Protein AF-0000000085126781 (afdb_homodimer)

pLDDT: mean 89.29, std 16.55, range [25.62, 98.75]

Solvent-accessible surface area (backbone atoms only — not comparable to full-atom values): 24175 Å² total; per-residue (Å²): 122,81,74,87,42,38,64,55,53,35,50,52,51,50,50,33,30,35,19,62,74,48,53,52,59,38,73,51,55,51,64,60,50,10,61,75,69,71,51,52,51,67,47,40,49,52,14,50,50,46,33,32,77,71,62,50,31,44,76,42,90,100,74,44,36,26,29,44,69,70,49,74,65,56,34,50,42,35,51,52,46,48,51,28,44,56,42,32,55,66,68,55,88,72,54,71,58,66,64,37,49,53,54,51,52,52,51,48,51,51,34,54,50,26,59,72,67,67,38,64,41,62,26,38,28,45,62,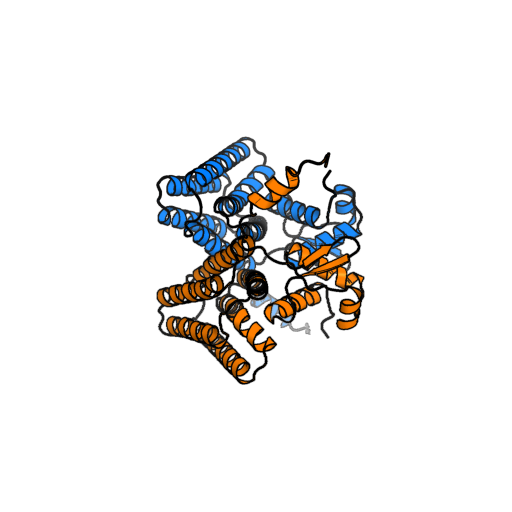52,42,49,61,26,48,50,31,44,55,57,66,31,61,67,52,19,55,50,40,46,54,38,44,29,50,42,41,37,33,32,63,69,24,58,39,70,66,48,70,68,56,53,53,52,50,53,48,52,26,53,50,26,48,73,70,65,32,50,68,60,20,38,52,46,47,47,48,48,55,46,51,52,59,67,30,34,55,74,71,69,75,70,69,71,62,61,63,57,56,52,47,59,68,63,42,69,80,72,77,121,123,82,74,87,43,37,66,54,53,35,51,51,51,50,50,32,30,34,19,63,74,46,53,52,60,39,74,52,54,50,64,60,50,10,63,74,69,71,51,53,50,68,46,38,49,52,13,48,50,46,32,32,77,72,60,50,32,45,76,43,89,100,75,43,36,24,30,44,70,70,49,73,65,53,34,50,42,38,53,52,46,47,50,28,42,57,43,32,56,66,67,55,87,78,56,70,58,66,63,37,50,53,54,51,51,51,50,49,52,51,34,53,50,26,60,72,67,67,38,63,42,60,25,38,28,44,63,52,43,50,60,27,48,49,31,45,57,60,65,31,60,68,53,18,56,52,40,46,55,38,45,28,50,43,39,37,32,32,62,70,24,58,40,69,66,49,70,66,59,53,51,52,49,52,49,52,26,53,51,26,48,74,71,67,33,50,68,58,20,38,52,46,47,48,49,48,56,47,51,55,59,66,30,34,54,74,72,69,76,71,70,73,60,61,64,58,53,52,48,58,70,61,41,69,80,73,75,121

Sequence (456 aa):
MTPVSPQHIAERVVEAILAQKLAPGERLGEQELADNFAVSRTMVREALMQLQARGFVQVQPRRGWYVVQPSAEEAQDAFAARRIIETGILGEAGRPMQSVIGQLRRHIAQEQDAIAGADAATRAFLLADFHVCLAEQMGHRLLALTLRDLTARTTLAATLFQSTHSASQSCAEHERIVEALERGDTEGAKALLLEHIGTVERSLEIRPPEAPDASDRLRATLAPLFGGMTPVSPQHIAERVVEAILAQKLAPGERLGEQELADNFAVSRTMVREALMQLQARGFVQVQPRRGWYVVQPSAEEAQDAFAARRIIETGILGEAGRPMQSVIGQLRRHIAQEQDAIAGADAATRAFLLADFHVCLAEQMGHRLLALTLRDLTARTTLAATLFQSTHSASQSCAEHERIVEALERGDTEGAKALLLEHIGTVERSLEIRPPEAPDASDRLRATLAPLFGG

Nearest PDB structures (foldseek):
  2hs5-assembly1_A  TM=8.414E-01  e=1.684E-08  Rhodococcus jostii RHA1
  3sxy-assembly1_B  TM=7.879E-01  e=2.685E-08  Thermotoga maritima
  4p9f-assembly1_A  TM=8.538E-01  e=9.028E-08  Escherichia coli UMEA 3718-1
  3fms-assembly1_A-2  TM=7.259E-01  e=5.158E-08  Thermotoga maritima MSB8
  3ihu-assembly2_B  TM=7.880E-01  e=3.659E-07  Cupriavidus pinatubonensis JMP134

Foldseek 3Di:
DPPDALCNLLVVVLLCLLLVVAAAFAFDDLVVSCVVNVHDSVRPVSSLVVCVVLPQWDADPPPHIGGHQDDLVRLVVLLVVLLVLQLVLLVDPDDDLVQLLVVLVVLLVQLVVCVVVVSSSSNSNSLLCSSLSNCVSSPNPPVSVVSSSSSSVNSNQCRNQVFPDDSVNSSVLSVVLSVCVVVVNSVVSSVSVNVSSVNRSVSGNNPPPPPPPPCPVVCVVPVDPDPD/DPPDALCNLLVVVLLCLLLVVAAAFAFDDLVVSCVVNVHDSVRPVSSQVVCVVLPQWDADPPPHIGGHQDDLVRLVVLLVVLLVLQLVLLVDPDDDLVQLLVVLVVLLVQLVVCVVVVSSSSNSNSLLCSSLSNCVSSPNPVVSVVSSSSSSVNSNQCRNQVFPDDSVNSSVLSVVLSVCVVVVNSVVSSVSVNVSSVNRSVSGNNPDPPPPPPVPVVCVVPVDPDPD

InterPro domains:
  IPR000524 Transcription regulator HTH, GntR [PF00392] (7-67)
  IPR000524 Transcription regulator HTH, GntR [PR00035] (27-41)
  IPR000524 Transcription regulator HTH, GntR [PR00035] (41-57)
  IPR000524 Transcription regulator HTH, GntR [PS50949] (3-70)
  IPR000524 Transcription regulator HTH, GntR [SM00345] (9-67)
  IPR000524 Transcription regulator HTH, GntR [cd07377] (7-67)
  IPR008920 Transcription regulator FadR/GntR, C-terminal [G3DSA:1.20.120.530] (70-207)
  IPR008920 Transcription regulator FadR/GntR, C-terminal [SSF48008] (73-204)
  IPR011711 GntR, C-terminal [PF07729] (77-198)
  IPR011711 GntR, C-terminal [SM00895] (77-199)
  IPR036388 Winged helix-like DNA-binding domain superfamily [G3DSA:1.10.10.10] (6-68)
  IPR036390 Winged helix DNA-binding domain superfamily [SSF46785] (7-84)

Structure (mmCIF, N/CA/C/O backbone):
data_AF-0000000085126781-model_v1
#
loop_
_entity.id
_entity.type
_entity.pdbx_description
1 polymer 'Transcriptional regulator, GntR family'
#
loop_
_atom_site.group_PDB
_atom_site.id
_atom_site.type_symbol
_atom_site.label_atom_id
_atom_site.label_alt_id
_atom_site.label_comp_id
_atom_site.label_asym_id
_atom_site.label_entity_id
_atom_site.label_seq_id
_atom_site.pdbx_PDB_ins_code
_atom_site.Cartn_x
_atom_site.Cartn_y
_atom_site.Cartn_z
_atom_site.occupancy
_atom_site.B_iso_or_equiv
_atom_site.auth_seq_id
_atom_site.auth_comp_id
_atom_site.auth_asym_id
_atom_site.auth_atom_id
_atom_site.pdbx_PDB_model_num
ATOM 1 N N . MET A 1 1 ? 26.531 11.164 9.055 1 40.78 1 MET A N 1
ATOM 2 C CA . MET A 1 1 ? 25.312 11.656 8.398 1 40.78 1 MET A CA 1
ATOM 3 C C . MET A 1 1 ? 24.75 10.609 7.449 1 40.78 1 MET A C 1
ATOM 5 O O . MET A 1 1 ? 25.484 10.031 6.645 1 40.78 1 MET A O 1
ATOM 9 N N . THR A 1 2 ? 23.797 9.969 7.777 1 54.62 2 THR A N 1
ATOM 10 C CA . THR A 1 2 ? 23.328 8.898 6.906 1 54.62 2 THR A CA 1
ATOM 11 C C . THR A 1 2 ? 23.281 9.367 5.453 1 54.62 2 THR A C 1
ATOM 13 O O . THR A 1 2 ? 22.688 10.398 5.145 1 54.62 2 THR A O 1
ATOM 16 N N . PRO A 1 3 ? 24.141 8.883 4.66 1 73.5 3 PRO A N 1
ATOM 17 C CA . PRO A 1 3 ? 24.203 9.344 3.271 1 73.5 3 PRO A CA 1
ATOM 18 C C . PRO A 1 3 ? 22.828 9.484 2.623 1 73.5 3 PRO A C 1
ATOM 20 O O . PRO A 1 3 ? 21.938 8.68 2.887 1 73.5 3 PRO A O 1
ATOM 23 N N . VAL A 1 4 ? 22.672 10.68 2.186 1 86.81 4 VAL A N 1
ATOM 24 C CA . VAL A 1 4 ? 21.406 11.008 1.509 1 86.81 4 VAL A CA 1
ATOM 25 C C . VAL A 1 4 ? 21.219 10.078 0.312 1 86.81 4 VAL A C 1
ATOM 27 O O . VAL A 1 4 ? 22.125 9.922 -0.516 1 86.81 4 VAL A O 1
ATOM 30 N N . SER A 1 5 ? 20.172 9.281 0.328 1 89.62 5 SER A N 1
ATOM 31 C CA . SER A 1 5 ? 19.781 8.391 -0.765 1 89.62 5 SER A CA 1
ATOM 32 C C . SER A 1 5 ? 18.531 8.898 -1.48 1 89.62 5 SER A C 1
ATOM 34 O O . SER A 1 5 ? 17.844 9.781 -0.974 1 89.62 5 SER A O 1
ATOM 36 N N . PRO A 1 6 ? 18.297 8.438 -2.67 1 91.12 6 PRO A N 1
ATOM 37 C CA . PRO A 1 6 ? 17.047 8.812 -3.354 1 91.12 6 PRO A CA 1
ATOM 38 C C . PRO A 1 6 ? 15.805 8.492 -2.527 1 91.12 6 PRO A C 1
ATOM 40 O O . PRO A 1 6 ? 14.852 9.273 -2.521 1 91.12 6 PRO A O 1
ATOM 43 N N . GLN A 1 7 ? 15.883 7.441 -1.832 1 90.5 7 GLN A N 1
ATOM 44 C CA . GLN A 1 7 ? 14.758 7.066 -0.981 1 90.5 7 GLN A CA 1
ATOM 45 C C . GLN A 1 7 ? 14.547 8.086 0.131 1 90.5 7 GLN A C 1
ATOM 47 O O . GLN A 1 7 ? 13.406 8.43 0.455 1 90.5 7 GLN A O 1
ATOM 52 N N . HIS A 1 8 ? 15.648 8.492 0.669 1 93.88 8 HIS A N 1
ATOM 53 C CA . HIS A 1 8 ? 15.562 9.508 1.712 1 93.88 8 HIS A CA 1
ATOM 54 C C . HIS A 1 8 ? 14.938 10.789 1.18 1 93.88 8 HIS A C 1
ATOM 56 O O . HIS A 1 8 ? 14.094 11.391 1.845 1 93.88 8 HIS A O 1
ATOM 62 N N . ILE A 1 9 ? 15.352 11.195 0.036 1 95.69 9 ILE A N 1
ATOM 63 C CA . ILE A 1 9 ? 14.812 12.398 -0.592 1 95.69 9 ILE A CA 1
ATOM 64 C C . ILE A 1 9 ? 13.32 12.227 -0.83 1 95.69 9 ILE A C 1
ATOM 66 O O . ILE A 1 9 ? 12.523 13.125 -0.521 1 95.69 9 ILE A O 1
ATOM 70 N N . ALA A 1 10 ? 12.938 11.086 -1.374 1 95.06 10 ALA A N 1
ATOM 71 C CA . ALA A 1 10 ? 11.531 10.805 -1.643 1 95.06 10 ALA A CA 1
ATOM 72 C C . ALA A 1 10 ? 10.703 10.883 -0.365 1 95.06 10 ALA A C 1
ATOM 74 O O . ALA A 1 10 ? 9.625 11.477 -0.352 1 95.06 10 ALA A O 1
ATOM 75 N N . GLU A 1 11 ? 11.219 10.305 0.698 1 95.94 11 GLU A N 1
ATOM 76 C CA . GLU A 1 11 ? 10.492 10.305 1.967 1 95.94 11 GLU A CA 1
ATOM 77 C C . GLU A 1 11 ? 10.359 11.719 2.521 1 95.94 11 GLU A C 1
ATOM 79 O O . GLU A 1 11 ? 9.328 12.062 3.107 1 95.94 11 GLU A O 1
ATOM 84 N N . ARG A 1 12 ? 11.336 12.508 2.35 1 96.5 12 ARG A N 1
ATOM 85 C CA . ARG A 1 12 ? 11.266 13.891 2.805 1 96.5 12 ARG A CA 1
ATOM 86 C C . ARG A 1 12 ? 10.219 14.672 2.023 1 96.5 12 ARG A C 1
ATOM 88 O O . ARG A 1 12 ? 9.555 15.555 2.574 1 96.5 12 ARG A O 1
ATOM 95 N N . VAL A 1 13 ? 10.109 14.391 0.789 1 96.81 13 VAL A N 1
ATOM 96 C CA . VAL A 1 13 ? 9.078 15.039 -0.019 1 96.81 13 VAL A CA 1
ATOM 97 C C . VAL A 1 13 ? 7.695 14.633 0.479 1 96.81 13 VAL A C 1
ATOM 99 O O . VAL A 1 13 ? 6.805 15.477 0.618 1 96.81 13 VAL A O 1
ATOM 102 N N . VAL A 1 14 ? 7.5 13.391 0.755 1 97.44 14 VAL A N 1
ATOM 103 C CA . VAL A 1 14 ? 6.223 12.914 1.279 1 97.44 14 VAL A CA 1
ATOM 104 C C . VAL A 1 14 ? 5.934 13.586 2.617 1 97.44 14 VAL A C 1
ATOM 106 O O . VAL A 1 14 ? 4.797 14 2.879 1 97.44 14 VAL A O 1
ATOM 109 N N . GLU A 1 15 ? 6.977 13.727 3.426 1 97.5 15 GLU A N 1
ATOM 110 C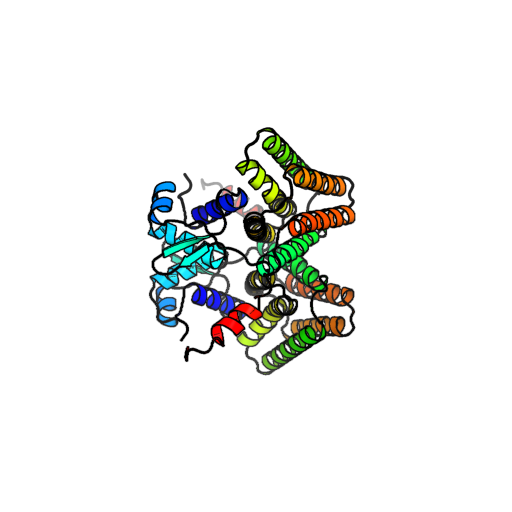 CA . GLU A 1 15 ? 6.82 14.414 4.707 1 97.5 15 GLU A CA 1
ATOM 111 C C . GLU A 1 15 ? 6.402 15.867 4.504 1 97.5 15 GLU A C 1
ATOM 113 O O . GLU A 1 15 ? 5.582 16.391 5.262 1 97.5 15 GLU A O 1
ATOM 118 N N . ALA A 1 16 ? 6.934 16.469 3.531 1 97.44 16 ALA A N 1
ATOM 119 C CA . ALA A 1 16 ? 6.574 17.859 3.23 1 97.44 16 ALA A CA 1
ATOM 120 C C . ALA A 1 16 ? 5.121 17.953 2.771 1 97.44 16 ALA A C 1
ATOM 122 O O . ALA A 1 16 ? 4.438 18.938 3.062 1 97.44 16 ALA A O 1
ATOM 123 N N . ILE A 1 17 ? 4.645 16.938 2.057 1 97.44 17 ILE A N 1
ATOM 124 C CA . ILE A 1 17 ? 3.244 16.891 1.653 1 97.44 17 ILE A CA 1
ATOM 125 C C . ILE A 1 17 ? 2.357 16.734 2.887 1 97.44 17 ILE A C 1
ATOM 127 O O . ILE A 1 17 ? 1.377 17.469 3.051 1 97.44 17 ILE A O 1
ATOM 131 N N . LEU A 1 18 ? 2.746 15.852 3.793 1 97.69 18 LEU A N 1
ATOM 132 C CA . LEU A 1 18 ? 1.987 15.609 5.016 1 97.69 18 LEU A CA 1
ATOM 133 C C . LEU A 1 18 ? 1.924 16.859 5.879 1 97.69 18 LEU A C 1
ATOM 135 O O . LEU A 1 18 ? 0.912 17.125 6.531 1 97.69 18 LEU A O 1
ATOM 139 N N . ALA A 1 19 ? 2.982 17.656 5.777 1 97.31 19 ALA A N 1
ATOM 140 C CA . ALA A 1 19 ? 3.076 18.891 6.559 1 97.31 19 ALA A CA 1
ATOM 141 C C . ALA A 1 19 ? 2.42 20.047 5.828 1 97.31 19 ALA A C 1
ATOM 143 O O . ALA A 1 19 ? 2.42 21.188 6.32 1 97.31 19 ALA A O 1
ATOM 144 N N . GLN A 1 20 ? 1.978 19.844 4.625 1 96.31 20 GLN A N 1
ATOM 145 C CA . GLN A 1 20 ? 1.313 20.812 3.771 1 96.31 20 GLN A CA 1
ATOM 146 C C . GLN A 1 20 ? 2.268 21.938 3.379 1 96.31 20 GLN A C 1
ATOM 148 O O . GLN A 1 20 ? 1.848 23.094 3.213 1 96.31 20 GLN A O 1
ATOM 153 N N . LYS A 1 21 ? 3.5 21.609 3.361 1 96.5 21 LYS A N 1
ATOM 154 C CA . LYS A 1 21 ? 4.508 22.547 2.875 1 96.5 21 LYS A CA 1
ATOM 155 C C . LYS A 1 21 ? 4.633 22.484 1.356 1 96.5 21 LYS A C 1
ATOM 157 O O . LYS A 1 21 ? 5.184 23.391 0.734 1 96.5 21 LYS A O 1
ATOM 162 N N . LEU A 1 22 ? 4.188 21.406 0.791 1 96.88 22 LEU A N 1
ATOM 163 C CA . LEU A 1 22 ? 4.105 21.219 -0.654 1 96.88 22 LEU A CA 1
ATOM 164 C C . LEU A 1 22 ? 2.654 21.094 -1.104 1 96.88 22 LEU A C 1
ATOM 166 O O . LEU A 1 22 ? 1.929 20.219 -0.636 1 96.88 22 LEU A O 1
ATOM 170 N N . ALA A 1 23 ? 2.277 21.938 -2.018 1 96.62 23 ALA A N 1
ATOM 171 C CA . ALA A 1 23 ? 0.876 22 -2.424 1 96.62 23 ALA A CA 1
ATOM 172 C C . ALA A 1 23 ? 0.639 21.219 -3.715 1 96.62 23 ALA A C 1
ATOM 174 O O . ALA A 1 23 ? 1.565 21.016 -4.5 1 96.62 23 ALA A O 1
ATOM 175 N N . PRO A 1 24 ? -0.631 20.766 -3.889 1 97.56 24 PRO A N 1
ATOM 176 C CA . PRO A 1 24 ? -0.963 20.203 -5.199 1 97.56 24 PRO A CA 1
ATOM 177 C C . PRO A 1 24 ? -0.642 21.156 -6.352 1 97.56 24 PRO A C 1
ATOM 179 O O . PRO A 1 24 ? -0.925 22.359 -6.266 1 97.56 24 PRO A O 1
ATOM 182 N N . GLY A 1 25 ? 0.032 20.641 -7.344 1 97 25 GLY A N 1
ATOM 183 C CA . GLY A 1 25 ? 0.345 21.438 -8.523 1 97 25 GLY A CA 1
ATOM 184 C C . GLY A 1 25 ? 1.652 22.188 -8.406 1 97 25 GLY A C 1
ATOM 185 O O . GLY A 1 25 ? 2.113 22.797 -9.375 1 97 25 GLY A O 1
ATOM 186 N N . GLU A 1 26 ? 2.254 22.141 -7.305 1 97.38 26 GLU A N 1
ATOM 187 C CA . GLU A 1 26 ? 3.504 22.875 -7.094 1 97.38 26 GLU A CA 1
ATOM 188 C C . GLU A 1 26 ? 4.641 22.25 -7.898 1 97.38 26 GLU A C 1
ATOM 190 O O . GLU A 1 26 ? 4.758 21.016 -7.977 1 97.38 26 GLU A O 1
ATOM 195 N N . ARG A 1 27 ? 5.488 23.047 -8.469 1 96.88 27 ARG A N 1
ATOM 196 C CA . ARG A 1 27 ? 6.621 22.594 -9.266 1 96.88 27 ARG A CA 1
ATOM 197 C C . ARG A 1 27 ? 7.781 22.156 -8.375 1 96.88 27 ARG A C 1
ATOM 199 O O . ARG A 1 27 ? 8.055 22.797 -7.355 1 96.88 27 ARG A O 1
ATOM 206 N N . LEU A 1 28 ? 8.414 21.109 -8.766 1 97.25 28 LEU A N 1
ATOM 207 C CA . LEU A 1 28 ? 9.625 20.625 -8.109 1 97.25 28 LEU A CA 1
ATOM 208 C C . LEU A 1 28 ? 10.812 20.672 -9.062 1 97.25 28 LEU A C 1
ATOM 210 O O . LEU A 1 28 ? 11 19.766 -9.883 1 97.25 28 LEU A O 1
ATOM 214 N N . GLY A 1 29 ? 11.656 21.688 -8.859 1 95.44 29 GLY A N 1
ATOM 215 C CA . GLY A 1 29 ? 12.828 21.812 -9.711 1 95.44 29 GLY A CA 1
ATOM 216 C C . GLY A 1 29 ? 13.953 20.875 -9.328 1 95.44 29 GLY A C 1
ATOM 217 O O . GLY A 1 29 ? 14.359 20.812 -8.172 1 95.44 29 GLY A O 1
ATOM 218 N N . GLU A 1 30 ? 14.477 20.156 -10.312 1 94.81 30 GLU A N 1
ATOM 219 C CA . GLU A 1 30 ? 15.547 19.203 -10.055 1 94.81 30 GLU A CA 1
ATOM 220 C C . GLU A 1 30 ? 16.781 19.891 -9.469 1 94.81 30 GLU A C 1
ATOM 222 O O . GLU A 1 30 ? 17.359 19.406 -8.5 1 94.81 30 GLU A O 1
ATOM 227 N N . GLN A 1 31 ? 17.125 21.062 -10.07 1 95.25 31 GLN A N 1
ATOM 228 C CA . GLN A 1 31 ? 18.312 21.766 -9.609 1 95.25 31 GLN A CA 1
ATOM 229 C C . GLN A 1 31 ? 18.109 22.312 -8.195 1 95.25 31 GLN A C 1
ATOM 231 O O . GLN A 1 31 ? 19 22.188 -7.348 1 95.25 31 GLN A O 1
ATOM 236 N N . GLU A 1 32 ? 17.031 22.906 -7.969 1 95.69 32 GLU A N 1
ATOM 237 C CA . GLU A 1 32 ? 16.734 23.453 -6.652 1 95.69 32 GLU A CA 1
ATOM 238 C C . GLU A 1 32 ? 16.766 22.375 -5.578 1 95.69 32 GLU A C 1
ATOM 240 O O . GLU A 1 32 ? 17.328 22.578 -4.5 1 95.69 32 GLU A O 1
ATOM 245 N N . LEU A 1 33 ? 16.141 21.203 -5.855 1 96.31 33 LEU A N 1
ATOM 246 C CA . LEU A 1 33 ? 16.156 20.094 -4.918 1 96.31 33 LEU A CA 1
ATOM 247 C C . LEU A 1 33 ? 17.578 19.578 -4.719 1 96.31 33 LEU A C 1
ATOM 249 O O . LEU A 1 33 ? 17.969 19.25 -3.598 1 96.31 33 LEU A O 1
ATOM 253 N N . ALA A 1 34 ? 18.297 19.484 -5.812 1 97 34 ALA A N 1
ATOM 254 C CA . ALA A 1 34 ? 19.703 19.047 -5.727 1 97 34 ALA A CA 1
ATOM 255 C C . ALA A 1 34 ? 20.5 19.953 -4.793 1 97 34 ALA A C 1
ATOM 257 O O . ALA A 1 34 ? 21.266 19.484 -3.951 1 97 34 ALA A O 1
ATOM 258 N N . ASP A 1 35 ? 20.312 21.25 -4.91 1 96.38 35 ASP A N 1
ATOM 259 C CA . ASP A 1 35 ? 20.984 22.234 -4.066 1 96.38 35 ASP A CA 1
ATOM 260 C C . ASP A 1 35 ? 20.562 22.094 -2.609 1 96.38 35 ASP A C 1
ATOM 262 O O . ASP A 1 35 ? 21.391 22.109 -1.704 1 96.38 35 ASP A O 1
ATOM 266 N N . ASN A 1 36 ? 19.281 21.875 -2.391 1 94.94 36 ASN A N 1
ATOM 267 C CA . ASN A 1 36 ? 18.719 21.797 -1.049 1 94.94 36 ASN A CA 1
ATOM 268 C C . ASN A 1 36 ? 19.25 20.578 -0.297 1 94.94 36 ASN A C 1
ATOM 270 O O . ASN A 1 36 ? 19.469 20.641 0.914 1 94.94 36 ASN A O 1
ATOM 274 N N . PHE A 1 37 ? 19.438 19.5 -1.002 1 95.44 37 PHE A N 1
ATOM 275 C CA . PHE A 1 37 ? 19.859 18.25 -0.362 1 95.44 37 PHE A CA 1
ATOM 276 C C . PHE A 1 37 ? 21.359 18.047 -0.521 1 95.44 37 PHE A C 1
ATOM 278 O O . PHE A 1 37 ? 21.906 17.078 -0.001 1 95.44 37 PHE A O 1
ATOM 285 N N . ALA A 1 38 ? 22.016 18.891 -1.269 1 96.12 38 ALA A N 1
ATOM 286 C CA . ALA A 1 38 ? 23.453 18.812 -1.528 1 96.12 38 ALA A CA 1
ATOM 287 C C . ALA A 1 38 ? 23.812 17.484 -2.203 1 96.12 38 ALA A C 1
ATOM 289 O O . ALA A 1 38 ? 24.719 16.781 -1.754 1 96.12 38 ALA A O 1
ATOM 290 N N . VAL A 1 39 ? 23.047 17.188 -3.27 1 96.12 39 VAL A N 1
ATOM 291 C CA . VAL A 1 39 ? 23.281 15.969 -4.043 1 96.12 39 VAL A CA 1
ATOM 292 C C . VAL A 1 39 ? 23.234 16.281 -5.535 1 96.12 39 VAL A C 1
ATOM 294 O O . VAL A 1 39 ? 23.031 17.438 -5.926 1 96.12 39 VAL A O 1
ATOM 297 N N . SER A 1 40 ? 23.484 15.273 -6.328 1 94.69 40 SER A N 1
ATOM 298 C CA . SER A 1 40 ? 23.453 15.43 -7.777 1 94.69 40 SER A CA 1
ATOM 299 C C . SER A 1 40 ? 22.031 15.477 -8.305 1 94.69 40 SER A C 1
ATOM 301 O O . SER A 1 40 ? 21.109 14.984 -7.656 1 94.69 40 SER A O 1
ATOM 303 N N . ARG A 1 41 ? 21.891 16.047 -9.469 1 93.81 41 ARG A N 1
ATOM 304 C CA . ARG A 1 41 ? 20.594 16.062 -10.148 1 93.81 41 ARG A CA 1
ATOM 305 C C . ARG A 1 41 ? 20.141 14.648 -10.477 1 93.81 41 ARG A C 1
ATOM 307 O O . ARG A 1 41 ? 18.953 14.352 -10.453 1 93.81 41 ARG A O 1
ATOM 314 N N . THR A 1 42 ? 21.062 13.867 -10.742 1 89.31 42 THR A N 1
ATOM 315 C CA . THR A 1 42 ? 20.75 12.477 -11.047 1 89.31 42 THR A CA 1
ATOM 316 C C . THR A 1 42 ? 20.062 11.805 -9.867 1 89.31 42 THR A C 1
ATOM 318 O O . THR A 1 42 ? 19.062 11.109 -10.031 1 89.31 42 THR A O 1
ATOM 321 N N . MET A 1 43 ? 20.531 12.031 -8.711 1 92.19 43 MET A N 1
ATOM 322 C CA . MET A 1 43 ? 19.953 11.469 -7.492 1 92.19 43 MET A CA 1
ATOM 323 C C . MET A 1 43 ? 18.562 12.008 -7.25 1 92.19 43 MET A C 1
ATOM 325 O O . MET A 1 43 ? 17.656 11.266 -6.863 1 92.19 43 MET A O 1
ATOM 329 N N . VAL A 1 44 ? 18.422 13.234 -7.48 1 94.88 44 VAL A N 1
ATOM 330 C CA . VAL A 1 44 ? 17.109 13.859 -7.32 1 94.88 44 VAL A CA 1
ATOM 331 C C . VAL A 1 44 ? 16.125 13.266 -8.32 1 94.88 44 VAL A C 1
ATOM 333 O O . VAL A 1 44 ? 14.984 12.945 -7.973 1 94.88 44 VAL A O 1
ATOM 336 N N . ARG A 1 45 ? 16.562 13.125 -9.531 1 90.06 45 ARG A N 1
ATOM 337 C CA . ARG A 1 45 ? 15.703 12.547 -10.562 1 90.06 45 ARG A CA 1
ATOM 338 C C . ARG A 1 45 ? 15.258 11.141 -10.18 1 90.06 45 ARG A C 1
ATOM 340 O O . ARG A 1 45 ? 14.109 10.766 -10.406 1 90.06 45 ARG A O 1
ATOM 347 N N . GLU A 1 46 ? 16.125 10.422 -9.641 1 89 46 GLU A N 1
ATOM 348 C CA . GLU A 1 46 ? 15.781 9.078 -9.172 1 89 46 GLU A CA 1
ATOM 349 C C . GLU A 1 46 ? 14.711 9.133 -8.094 1 89 46 GLU A C 1
ATOM 351 O O . GLU A 1 46 ? 13.773 8.328 -8.102 1 89 46 GLU A O 1
ATOM 356 N N . ALA A 1 47 ? 14.852 10.016 -7.207 1 94.12 47 ALA A N 1
ATOM 357 C CA . ALA A 1 47 ? 13.859 10.188 -6.145 1 94.12 47 ALA A CA 1
ATOM 358 C C . ALA A 1 47 ? 12.508 10.586 -6.719 1 94.12 47 ALA A C 1
ATOM 360 O O . ALA A 1 47 ? 11.469 10.062 -6.305 1 94.12 47 ALA A O 1
ATOM 361 N N . LEU A 1 48 ? 12.578 11.5 -7.672 1 94 48 LEU A N 1
ATOM 362 C CA . LEU A 1 48 ? 11.344 11.984 -8.281 1 94 48 LEU A CA 1
ATOM 363 C C . LEU A 1 48 ? 10.672 10.883 -9.094 1 94 48 LEU A C 1
ATOM 365 O O . LEU A 1 48 ? 9.445 10.797 -9.133 1 94 48 LEU A O 1
ATOM 369 N N . MET A 1 49 ? 11.414 10.047 -9.656 1 88.06 49 MET A N 1
ATOM 370 C CA . MET A 1 49 ? 10.859 8.906 -10.383 1 88.06 49 MET A CA 1
ATOM 371 C C . MET A 1 49 ? 10.18 7.926 -9.43 1 88.06 49 MET A C 1
ATOM 373 O O . MET A 1 49 ? 9.141 7.355 -9.766 1 88.06 49 MET A O 1
ATOM 377 N N . GLN A 1 50 ? 10.789 7.719 -8.305 1 90.69 50 GLN A N 1
ATOM 378 C CA . GLN A 1 50 ? 10.141 6.887 -7.297 1 90.69 50 GLN A CA 1
ATOM 379 C C . GLN A 1 50 ? 8.797 7.477 -6.871 1 90.69 50 GLN A C 1
ATOM 381 O O . GLN A 1 50 ? 7.809 6.754 -6.746 1 90.69 50 GLN A O 1
ATOM 386 N N . LEU A 1 51 ? 8.797 8.75 -6.684 1 94.94 51 LEU A N 1
ATOM 387 C CA . LEU A 1 51 ? 7.586 9.445 -6.27 1 94.94 51 LEU A CA 1
ATOM 388 C C . LEU A 1 51 ? 6.527 9.391 -7.367 1 94.94 51 LEU A C 1
ATOM 390 O O . LEU A 1 51 ? 5.332 9.32 -7.074 1 94.94 51 LEU A O 1
ATOM 394 N N . GLN A 1 52 ? 6.992 9.445 -8.617 1 92.94 52 GLN A N 1
ATOM 395 C CA . GLN A 1 52 ? 6.062 9.32 -9.734 1 92.94 52 GLN A CA 1
ATOM 396 C C . GLN A 1 52 ? 5.391 7.949 -9.75 1 92.94 52 GLN A C 1
ATOM 398 O O . GLN A 1 52 ? 4.18 7.848 -9.945 1 92.94 52 GLN A O 1
ATOM 403 N N . ALA A 1 53 ? 6.184 6.977 -9.539 1 87.44 53 ALA A N 1
ATOM 404 C CA . ALA A 1 53 ? 5.656 5.617 -9.508 1 87.44 53 ALA A CA 1
ATOM 405 C C . ALA A 1 53 ? 4.633 5.449 -8.391 1 87.44 53 ALA A C 1
ATOM 407 O O . ALA A 1 53 ? 3.686 4.668 -8.516 1 87.44 53 ALA A O 1
ATOM 408 N N . ARG A 1 54 ? 4.801 6.23 -7.348 1 92.88 54 ARG A N 1
ATOM 409 C CA . ARG A 1 54 ? 3.91 6.172 -6.195 1 92.88 54 ARG A CA 1
ATOM 410 C C . ARG A 1 54 ? 2.711 7.098 -6.383 1 92.88 54 ARG A C 1
ATOM 412 O O . ARG A 1 54 ? 1.782 7.094 -5.574 1 92.88 54 ARG A O 1
ATOM 419 N N . GLY A 1 55 ? 2.783 7.938 -7.395 1 93.5 55 GLY A N 1
ATOM 420 C CA . GLY A 1 55 ? 1.635 8.758 -7.754 1 93.5 55 GLY A CA 1
ATOM 421 C C . GLY A 1 55 ? 1.628 10.109 -7.062 1 93.5 55 GLY A C 1
ATOM 422 O O . GLY A 1 55 ? 0.574 10.734 -6.918 1 93.5 55 GLY A O 1
ATOM 423 N N . PHE A 1 56 ? 2.777 10.617 -6.625 1 97.25 56 PHE A N 1
ATOM 424 C CA . PHE A 1 56 ? 2.812 11.867 -5.879 1 97.25 56 PHE A CA 1
ATOM 425 C C . PHE A 1 56 ? 3.256 13.023 -6.77 1 97.25 56 PHE A C 1
ATOM 427 O O . PHE A 1 56 ? 2.967 14.18 -6.48 1 97.25 56 PHE A O 1
ATOM 434 N N . VAL A 1 57 ? 4.059 12.664 -7.805 1 96.94 57 VAL A N 1
ATOM 435 C CA . VAL A 1 57 ? 4.523 13.688 -8.734 1 96.94 57 VAL A CA 1
ATOM 436 C C . VAL A 1 57 ? 4.316 13.219 -10.172 1 96.94 57 VAL A C 1
ATOM 438 O O . VAL A 1 57 ? 4.098 12.031 -10.414 1 96.94 57 VAL A O 1
ATOM 441 N N . GLN A 1 58 ? 4.289 14.117 -11.062 1 95.5 58 GLN A N 1
ATOM 442 C CA . GLN A 1 58 ? 4.207 13.836 -12.492 1 95.5 58 GLN A CA 1
ATOM 443 C C . GLN A 1 58 ? 5.172 14.719 -13.281 1 95.5 58 GLN A C 1
ATOM 445 O O . GLN A 1 58 ? 5.449 15.852 -12.891 1 95.5 58 GLN A O 1
ATOM 450 N N . VAL A 1 59 ? 5.676 14.125 -14.281 1 92.44 59 VAL A N 1
ATOM 451 C CA . VAL A 1 59 ? 6.602 14.875 -15.125 1 92.44 59 VAL A CA 1
ATOM 452 C C . VAL A 1 59 ? 5.867 15.383 -16.359 1 92.44 59 VAL A C 1
ATOM 454 O O . VAL A 1 59 ? 5.031 14.68 -16.938 1 92.44 59 VAL A O 1
ATOM 457 N N . GLN A 1 60 ? 5.988 16.609 -16.641 1 89.94 60 GLN A N 1
ATOM 458 C CA . GLN A 1 60 ? 5.496 17.203 -17.875 1 89.94 60 GLN A CA 1
ATOM 459 C C . GLN A 1 60 ? 6.645 17.531 -18.828 1 89.94 60 GLN A C 1
ATOM 461 O O . GLN A 1 60 ? 7.641 18.141 -18.422 1 89.94 60 GLN A O 1
ATOM 466 N N . PRO A 1 61 ? 6.492 17.016 -20.047 1 86.31 61 PRO A N 1
ATOM 467 C CA . PRO A 1 61 ? 7.574 17.25 -21.016 1 86.31 61 PRO A CA 1
ATOM 468 C C . PRO A 1 61 ? 7.949 18.719 -21.141 1 86.31 61 PRO A C 1
ATOM 470 O O . PRO A 1 61 ? 7.066 19.578 -21.281 1 86.31 61 PRO A O 1
ATOM 473 N N . ARG A 1 62 ? 9.227 18.984 -21.016 1 87.25 62 ARG A N 1
ATOM 474 C CA . ARG A 1 62 ? 9.844 20.297 -21.219 1 87.25 62 ARG A CA 1
ATOM 475 C C . ARG A 1 62 ? 9.398 21.281 -20.141 1 87.25 62 ARG A C 1
ATOM 477 O O . ARG A 1 62 ? 9.625 22.484 -20.266 1 87.25 62 ARG A O 1
ATOM 484 N N . ARG A 1 63 ? 8.609 20.891 -19.141 1 90.81 63 ARG A N 1
ATOM 485 C CA . ARG A 1 63 ? 8.141 21.797 -18.094 1 90.81 63 ARG A CA 1
ATOM 486 C C . ARG A 1 63 ? 8.664 21.359 -16.734 1 90.81 63 ARG A C 1
ATOM 488 O O . ARG A 1 63 ? 8.805 22.188 -15.828 1 90.81 63 ARG A O 1
ATOM 495 N N . GLY A 1 64 ? 8.883 20.016 -16.609 1 94 64 GLY A N 1
ATOM 496 C CA . GLY A 1 64 ? 9.484 19.578 -15.359 1 94 64 GLY A CA 1
ATOM 497 C C . GLY A 1 64 ? 8.539 18.75 -14.5 1 94 64 GLY A C 1
ATOM 498 O O . GLY A 1 64 ? 7.668 18.062 -15.016 1 94 64 GLY A O 1
ATOM 499 N N . TRP A 1 65 ? 8.852 18.75 -13.156 1 96.69 65 TRP A N 1
ATOM 500 C CA . TRP A 1 65 ? 8.133 17.906 -12.211 1 96.69 65 TRP A CA 1
ATOM 501 C C . TRP A 1 65 ? 7.125 18.734 -11.406 1 96.69 65 TRP A C 1
ATOM 503 O O . TRP A 1 65 ? 7.422 19.859 -10.992 1 96.69 65 TRP A O 1
ATOM 513 N N . TYR A 1 66 ? 5.938 18.141 -11.164 1 98.12 66 TYR A N 1
ATOM 514 C CA . TYR A 1 66 ? 4.887 18.797 -10.398 1 98.12 66 TYR A CA 1
ATOM 515 C C . TYR A 1 66 ? 4.242 17.828 -9.414 1 98.12 66 TYR A C 1
ATOM 517 O O . TYR A 1 66 ? 4.074 16.641 -9.719 1 98.12 66 TYR A O 1
ATOM 525 N N . VAL A 1 67 ? 3.865 18.312 -8.289 1 98.38 67 VAL A N 1
ATOM 526 C CA . VAL A 1 67 ? 3.037 17.531 -7.383 1 98.38 67 VAL A CA 1
ATOM 527 C C . VAL A 1 67 ? 1.678 17.266 -8.023 1 98.38 67 VAL A C 1
ATOM 529 O O . VAL A 1 67 ? 1.086 18.156 -8.641 1 98.38 67 VAL A O 1
ATOM 532 N N . VAL A 1 68 ? 1.146 16.109 -7.844 1 97.88 68 VAL A N 1
ATOM 533 C CA . VAL A 1 68 ? -0.104 15.711 -8.484 1 97.88 68 VAL A CA 1
ATOM 534 C C . VAL A 1 68 ? -1.268 16.484 -7.871 1 97.88 68 VAL A C 1
ATOM 536 O O . VAL A 1 68 ? -1.198 16.922 -6.719 1 97.88 68 VAL A O 1
ATOM 539 N N . GLN A 1 69 ? -2.291 16.688 -8.664 1 97.56 69 GLN A N 1
ATOM 540 C CA . GLN A 1 69 ? -3.602 17.188 -8.258 1 97.56 69 GLN A CA 1
ATOM 541 C C . GLN A 1 69 ? -4.66 16.094 -8.367 1 97.56 69 GLN A C 1
ATOM 543 O O . GLN A 1 69 ? -5.141 15.797 -9.469 1 97.56 69 GLN A O 1
ATOM 548 N N . PRO A 1 70 ? -4.934 15.531 -7.215 1 97.12 70 PRO A N 1
ATOM 549 C CA . PRO A 1 70 ? -5.867 14.406 -7.301 1 97.12 70 PRO A CA 1
ATOM 550 C C . PRO A 1 70 ? -7.27 14.836 -7.73 1 97.12 70 PRO A C 1
ATOM 552 O O . PRO A 1 70 ? -7.715 15.938 -7.383 1 97.12 70 PRO A O 1
ATOM 555 N N . SER A 1 71 ? -7.918 13.984 -8.492 1 96.69 71 SER A N 1
ATOM 556 C CA . SER A 1 71 ? -9.336 14.172 -8.781 1 96.69 71 SER A CA 1
ATOM 557 C C . SER A 1 71 ? -10.195 13.828 -7.57 1 96.69 71 SER A C 1
ATOM 559 O O . SER A 1 71 ? -9.703 13.258 -6.594 1 96.69 71 SER A O 1
ATOM 561 N N . ALA A 1 72 ? -11.5 14.203 -7.66 1 96.12 72 ALA A N 1
ATOM 562 C CA . ALA A 1 72 ? -12.438 13.836 -6.609 1 96.12 72 ALA A CA 1
ATOM 563 C C . ALA A 1 72 ? -12.531 12.32 -6.461 1 96.12 72 ALA A C 1
ATOM 565 O O . ALA A 1 72 ? -12.602 11.797 -5.344 1 96.12 72 ALA A O 1
ATOM 566 N N . GLU A 1 73 ? -12.445 11.648 -7.602 1 96 73 GLU A N 1
ATOM 567 C CA . GLU A 1 73 ? -12.523 10.188 -7.594 1 96 73 GLU A CA 1
ATOM 568 C C . GLU A 1 73 ? -11.297 9.57 -6.938 1 96 73 GLU A C 1
ATOM 570 O O . GLU A 1 73 ? -11.406 8.617 -6.168 1 96 73 GLU A O 1
ATOM 575 N N . GLU A 1 74 ? -10.18 10.125 -7.234 1 96.75 74 GLU A N 1
ATOM 576 C CA . GLU A 1 74 ? -8.945 9.633 -6.625 1 96.75 74 GLU A CA 1
ATOM 577 C C . GLU A 1 74 ? -8.938 9.875 -5.117 1 96.75 74 GLU A C 1
ATOM 579 O O . GLU A 1 74 ? -8.477 9.023 -4.355 1 96.75 74 GLU A O 1
ATOM 584 N N . ALA A 1 75 ? -9.43 11.016 -4.73 1 97.44 75 ALA A N 1
ATOM 585 C CA . ALA A 1 75 ? -9.539 11.32 -3.305 1 97.44 75 ALA A CA 1
ATOM 586 C C . ALA A 1 75 ? -10.469 10.328 -2.605 1 97.44 75 ALA A C 1
ATOM 588 O O . ALA A 1 75 ? -10.133 9.789 -1.551 1 97.44 75 ALA A O 1
ATOM 589 N N . GLN A 1 76 ? -11.578 10.062 -3.213 1 96.44 76 GLN A N 1
ATOM 590 C CA . GLN A 1 76 ? -12.547 9.125 -2.641 1 96.44 76 GLN A CA 1
ATOM 591 C C . GLN A 1 76 ? -11.945 7.73 -2.504 1 96.44 76 GLN A C 1
ATOM 593 O O . GLN A 1 76 ? -12.156 7.059 -1.492 1 96.44 76 GLN A O 1
ATOM 598 N N . ASP A 1 77 ? -11.234 7.348 -3.479 1 97.12 77 ASP A N 1
ATOM 599 C CA . ASP A 1 77 ? -10.578 6.047 -3.451 1 97.12 77 ASP A CA 1
ATOM 600 C C . ASP A 1 77 ? -9.578 5.957 -2.299 1 97.12 77 ASP A C 1
ATOM 602 O O . ASP A 1 77 ? -9.523 4.945 -1.597 1 97.12 77 ASP A O 1
ATOM 606 N N . ALA A 1 78 ? -8.828 7 -2.111 1 98.25 78 ALA A N 1
ATOM 607 C CA . ALA A 1 78 ? -7.832 7.035 -1.045 1 98.25 78 ALA A CA 1
ATOM 608 C C . ALA A 1 78 ? -8.5 7.008 0.328 1 98.25 78 ALA A C 1
ATOM 610 O O . ALA A 1 78 ? -8.047 6.297 1.23 1 98.25 78 ALA A O 1
ATOM 611 N N . PHE A 1 79 ? -9.594 7.746 0.498 1 98.12 79 PHE A N 1
ATOM 612 C CA . PHE A 1 79 ? -10.305 7.75 1.771 1 98.12 79 PHE A CA 1
ATOM 613 C C . PHE A 1 79 ? -10.93 6.383 2.049 1 98.12 79 PHE A C 1
ATOM 615 O O . PHE A 1 79 ? -10.914 5.91 3.186 1 98.12 79 PHE A O 1
ATOM 622 N N . ALA A 1 80 ? -11.453 5.781 1.031 1 97.25 80 ALA A N 1
ATOM 623 C CA . ALA A 1 80 ? -12.023 4.445 1.199 1 97.25 80 ALA A CA 1
ATOM 624 C C . ALA A 1 80 ? -10.953 3.451 1.646 1 97.25 80 ALA A C 1
ATOM 626 O O . ALA A 1 80 ? -11.195 2.619 2.521 1 97.25 80 ALA A O 1
ATOM 627 N N . ALA A 1 81 ? -9.805 3.531 1.049 1 98.38 81 ALA A N 1
ATOM 628 C CA . ALA A 1 81 ? -8.695 2.66 1.426 1 98.38 81 ALA A CA 1
ATOM 629 C C . ALA A 1 81 ? -8.305 2.869 2.887 1 98.38 81 ALA A C 1
ATOM 631 O O . ALA A 1 81 ? -8.078 1.903 3.617 1 98.38 81 ALA A O 1
ATOM 632 N N . ARG A 1 82 ? -8.203 4.129 3.311 1 98.56 82 ARG A N 1
ATOM 633 C CA . ARG A 1 82 ? -7.875 4.434 4.699 1 98.56 82 ARG A CA 1
ATOM 634 C C . ARG A 1 82 ? -8.906 3.832 5.648 1 98.56 82 ARG A C 1
ATOM 636 O O . ARG A 1 82 ? -8.555 3.227 6.66 1 98.56 82 ARG A O 1
ATOM 643 N N . ARG A 1 83 ? -10.211 3.982 5.309 1 97.69 83 ARG A N 1
ATOM 644 C CA . ARG A 1 83 ? -11.258 3.436 6.172 1 97.69 83 ARG A CA 1
ATOM 645 C C . ARG A 1 83 ? -11.078 1.933 6.355 1 97.69 83 ARG A C 1
ATOM 647 O O . ARG A 1 83 ? -11.156 1.426 7.477 1 97.69 83 ARG A O 1
ATOM 654 N N . ILE A 1 84 ? -10.805 1.273 5.312 1 97.31 84 ILE A N 1
ATOM 655 C CA . ILE A 1 84 ? -10.672 -0.18 5.328 1 97.31 84 ILE A CA 1
ATOM 656 C C . ILE A 1 84 ? -9.461 -0.583 6.168 1 97.31 84 ILE A C 1
ATOM 658 O O . ILE A 1 84 ? -9.578 -1.396 7.086 1 97.31 84 ILE A O 1
ATOM 662 N N . ILE A 1 85 ? -8.352 0.008 5.918 1 98.06 85 ILE A N 1
ATOM 663 C CA . ILE A 1 85 ? -7.109 -0.384 6.566 1 98.06 85 ILE A CA 1
ATOM 664 C C . ILE A 1 85 ? -7.164 -0.012 8.047 1 98.06 85 ILE A C 1
ATOM 666 O O . ILE A 1 85 ? -6.852 -0.834 8.914 1 98.06 85 ILE A 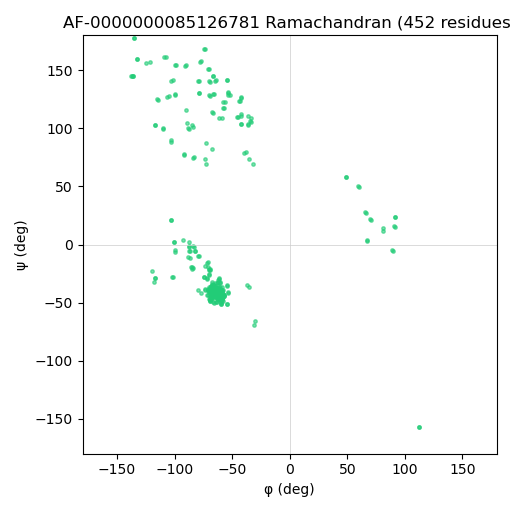O 1
ATOM 670 N N . GLU A 1 86 ? -7.543 1.188 8.328 1 97.69 86 GLU A N 1
ATOM 671 C CA . GLU A 1 86 ? -7.438 1.69 9.695 1 97.69 86 GLU A CA 1
ATOM 672 C C . GLU A 1 86 ? -8.438 0.998 10.617 1 97.69 86 GLU A C 1
ATOM 674 O O . GLU A 1 86 ? -8.125 0.703 11.766 1 97.69 86 GLU A O 1
ATOM 679 N N . THR A 1 87 ? -9.633 0.765 10.117 1 95.88 87 THR A N 1
ATOM 680 C CA . THR A 1 87 ? -10.578 0.025 10.945 1 95.88 87 THR A CA 1
ATOM 681 C C . THR A 1 87 ? -10.133 -1.426 11.109 1 95.88 87 THR A C 1
ATOM 683 O O . THR A 1 87 ? -10.297 -2.016 12.18 1 95.88 87 THR A O 1
ATOM 686 N N . GLY A 1 88 ? -9.594 -1.984 10.055 1 95.56 88 GLY A N 1
ATOM 687 C CA . GLY A 1 88 ? -9.094 -3.35 10.133 1 95.56 88 GLY A CA 1
ATOM 688 C C . GLY A 1 88 ? -7.977 -3.52 11.148 1 95.56 88 GLY A C 1
ATOM 689 O O . GLY A 1 88 ? -7.922 -4.531 11.852 1 95.56 88 GLY A O 1
ATOM 690 N N . ILE A 1 89 ? -7.125 -2.578 11.203 1 96 89 ILE A N 1
ATOM 691 C CA . ILE A 1 89 ? -6 -2.609 12.133 1 96 89 ILE A CA 1
ATOM 692 C C . ILE A 1 89 ? -6.516 -2.668 13.57 1 96 89 ILE A C 1
ATOM 694 O O . ILE A 1 89 ? -5.969 -3.391 14.406 1 96 89 ILE A O 1
ATOM 698 N N . LEU A 1 90 ? -7.59 -1.96 13.859 1 94.38 90 LEU A N 1
ATOM 699 C CA . LEU A 1 90 ? -8.148 -1.916 15.211 1 94.38 90 LEU A CA 1
ATOM 700 C C . LEU A 1 90 ? -8.773 -3.258 15.578 1 94.38 90 LEU A C 1
ATOM 702 O O . LEU A 1 90 ? -8.883 -3.586 16.766 1 94.38 90 LEU A O 1
ATOM 706 N N . GLY A 1 91 ? -9.117 -4.023 14.602 1 87.75 91 GLY A N 1
ATOM 707 C CA . GLY A 1 91 ? -9.75 -5.305 14.859 1 87.75 91 GLY A CA 1
ATOM 708 C C . GLY A 1 91 ? -8.758 -6.422 15.117 1 87.75 91 GLY A C 1
ATOM 709 O O . GLY A 1 91 ? -9.125 -7.484 15.617 1 87.75 91 GLY A O 1
ATOM 710 N N . GLU A 1 92 ? -7.582 -6.215 14.711 1 80.5 92 GLU A N 1
ATOM 711 C CA . GLU A 1 92 ? -6.594 -7.277 14.859 1 80.5 92 GLU A CA 1
ATOM 712 C C . GLU A 1 92 ? -5.863 -7.172 16.203 1 80.5 92 GLU A C 1
ATOM 714 O O . GLU A 1 92 ? -5.609 -6.07 16.688 1 80.5 92 GLU A O 1
ATOM 719 N N . ALA A 1 93 ? -6.039 -8.281 17.188 1 61.22 93 ALA A N 1
ATOM 720 C CA . ALA A 1 93 ? -5.445 -8.359 18.516 1 61.22 93 ALA A CA 1
ATOM 721 C C . ALA A 1 93 ? -3.949 -8.656 18.438 1 61.22 93 ALA A C 1
ATOM 723 O O . ALA A 1 93 ? -3.529 -9.586 17.75 1 61.22 93 ALA A O 1
ATOM 724 N N . GLY A 1 94 ? -2.994 -7.766 18.312 1 57.84 94 GLY A N 1
ATOM 725 C CA . GLY A 1 94 ? -1.649 -8.32 18.281 1 57.84 94 GLY A CA 1
ATOM 726 C C . GLY A 1 94 ? -0.778 -7.848 19.438 1 57.84 94 GLY A C 1
ATOM 727 O O . GLY A 1 94 ? 0.226 -8.484 19.75 1 57.84 94 GLY A O 1
ATOM 728 N N . ARG A 1 95 ? -0.941 -6.699 19.922 1 66.56 95 ARG A N 1
ATOM 729 C CA . ARG A 1 95 ? 0.013 -6.184 20.891 1 66.56 95 ARG A CA 1
ATOM 730 C C . ARG A 1 95 ? -0.69 -5.766 22.172 1 66.56 95 ARG A C 1
ATOM 732 O O . ARG A 1 95 ? -1.904 -5.555 22.188 1 66.56 95 ARG A O 1
ATOM 739 N N . PRO A 1 96 ? 0.211 -5.797 23.188 1 74.94 96 PRO A N 1
ATOM 740 C CA . PRO A 1 96 ? -0.366 -5.25 24.422 1 74.94 96 PRO A CA 1
ATOM 741 C C . PRO A 1 96 ? -0.892 -3.828 24.25 1 74.94 96 PRO A C 1
ATOM 743 O O . PRO A 1 96 ? -0.124 -2.92 23.922 1 74.94 96 PRO A O 1
ATOM 746 N N . MET A 1 97 ? -2.033 -3.623 24.5 1 88.62 97 MET A N 1
ATOM 747 C CA . MET A 1 97 ? -2.736 -2.381 24.203 1 88.62 97 MET A CA 1
ATOM 748 C C . MET A 1 97 ? -2.27 -1.25 25.109 1 88.62 97 MET A C 1
ATOM 750 O O . MET A 1 97 ? -2.301 -0.081 24.719 1 88.62 97 MET A O 1
ATOM 754 N N . GLN A 1 98 ? -1.652 -1.649 26.219 1 90.25 98 GLN A N 1
ATOM 755 C CA . GLN A 1 98 ? -1.206 -0.609 27.125 1 90.25 98 GLN A CA 1
ATOM 756 C C . GLN A 1 98 ? -0.076 0.216 26.531 1 90.25 98 GLN A C 1
ATOM 758 O O . GLN A 1 98 ? -0.081 1.445 26.609 1 90.25 98 GLN A O 1
ATOM 763 N N . SER A 1 99 ? 0.855 -0.459 25.953 1 92.38 99 SER A N 1
ATOM 764 C CA . SER A 1 99 ? 1.969 0.237 25.312 1 92.38 99 SER A CA 1
ATOM 765 C C . SER A 1 99 ? 1.498 1.051 24.125 1 92.38 99 SER A C 1
ATOM 767 O O . SER A 1 99 ? 1.949 2.18 23.906 1 92.38 99 SER A O 1
ATOM 769 N N . VAL A 1 100 ? 0.618 0.498 23.391 1 93.75 100 VAL A N 1
ATOM 770 C CA . VAL A 1 100 ? 0.062 1.167 22.219 1 93.75 100 VAL A CA 1
ATOM 771 C C . VAL A 1 100 ? -0.645 2.451 22.641 1 93.75 100 VAL A C 1
ATOM 773 O O . VAL A 1 100 ? -0.381 3.523 22.094 1 93.75 100 VAL A O 1
ATOM 776 N N . ILE A 1 101 ? -1.414 2.348 23.656 1 95.62 101 ILE A N 1
ATOM 777 C CA . ILE A 1 101 ? -2.201 3.471 24.156 1 95.62 101 ILE A CA 1
ATOM 778 C C . ILE A 1 101 ? -1.271 4.562 24.672 1 95.62 101 ILE A C 1
ATOM 780 O O . ILE A 1 101 ? -1.483 5.75 24.422 1 95.62 101 ILE A O 1
ATOM 784 N N . GLY A 1 102 ? -0.256 4.16 25.406 1 96.56 102 GLY A N 1
ATOM 785 C CA . GLY A 1 102 ? 0.705 5.129 25.891 1 96.56 102 GLY A CA 1
ATOM 786 C C . GLY A 1 102 ? 1.359 5.941 24.797 1 96.56 102 GLY A C 1
ATOM 787 O O . GLY A 1 102 ? 1.482 7.16 24.906 1 96.56 102 GLY A O 1
ATOM 788 N N . GLN A 1 103 ? 1.734 5.297 23.75 1 96.88 103 GLN A N 1
ATOM 789 C CA . GLN A 1 103 ? 2.383 5.969 22.625 1 96.88 103 GLN A CA 1
ATOM 790 C C . GLN A 1 103 ? 1.409 6.895 21.906 1 96.88 103 GLN A C 1
ATOM 792 O O . GLN A 1 103 ? 1.783 7.992 21.484 1 96.88 103 GLN A O 1
ATOM 797 N N . LEU A 1 104 ? 0.186 6.48 21.781 1 97.5 104 LEU A N 1
ATOM 798 C CA . LEU A 1 104 ? -0.81 7.305 21.094 1 97.5 104 LEU A CA 1
ATOM 799 C C . LEU A 1 104 ? -1.152 8.539 21.922 1 97.5 104 LEU A C 1
ATOM 801 O O . LEU A 1 104 ? -1.355 9.625 21.375 1 97.5 104 LEU A O 1
ATOM 805 N N . ARG A 1 105 ? -1.189 8.375 23.219 1 98.19 105 ARG A N 1
ATOM 806 C CA . ARG A 1 105 ? -1.433 9.508 24.109 1 98.19 105 ARG A CA 1
ATOM 807 C C . ARG A 1 105 ? -0.302 10.531 24.016 1 98.19 105 ARG A C 1
ATOM 809 O O . ARG A 1 105 ? -0.547 11.734 24.016 1 98.19 105 ARG A O 1
ATOM 816 N N . ARG A 1 106 ? 0.855 10.016 23.953 1 98.38 106 ARG A N 1
ATOM 817 C CA . ARG A 1 106 ? 1.992 10.914 23.781 1 98.38 106 ARG A CA 1
ATOM 818 C C . ARG A 1 106 ? 1.898 11.656 22.453 1 98.38 106 ARG A C 1
ATOM 820 O O . ARG A 1 106 ? 2.199 12.852 22.375 1 98.38 106 ARG A O 1
ATOM 827 N N . HIS A 1 107 ? 1.538 10.977 21.422 1 98.38 107 HIS A N 1
ATOM 828 C CA . HIS A 1 107 ? 1.37 11.594 20.109 1 98.38 107 HIS A CA 1
ATOM 829 C C . HIS A 1 107 ? 0.311 12.695 20.156 1 98.38 107 HIS A C 1
ATOM 831 O O . HIS A 1 107 ? 0.51 13.773 19.594 1 98.38 107 HIS A O 1
ATOM 837 N N . ILE A 1 108 ? -0.799 12.414 20.844 1 98.19 108 ILE A N 1
ATOM 838 C CA . ILE A 1 108 ? -1.884 13.383 20.953 1 98.19 108 ILE A CA 1
ATOM 839 C C . ILE A 1 108 ? -1.399 14.617 21.719 1 98.19 108 ILE A C 1
ATOM 841 O O . ILE A 1 108 ? -1.731 15.75 21.359 1 98.19 108 ILE A O 1
ATOM 845 N N . ALA A 1 109 ? -0.637 14.406 22.75 1 98.31 109 ALA A N 1
ATOM 846 C CA . ALA A 1 109 ? -0.064 15.531 23.484 1 98.31 109 ALA A CA 1
ATOM 847 C C . ALA A 1 109 ? 0.791 16.406 22.562 1 98.31 109 ALA A C 1
ATOM 849 O O . ALA A 1 109 ? 0.766 17.641 22.672 1 98.31 109 ALA A O 1
ATOM 850 N N . GLN A 1 110 ? 1.521 15.781 21.688 1 97.94 110 GLN A N 1
ATOM 851 C CA . GLN A 1 110 ? 2.32 16.516 20.703 1 97.94 110 GLN A CA 1
ATOM 852 C C . GLN A 1 110 ? 1.431 17.297 19.75 1 97.94 110 GLN A C 1
ATOM 854 O O . GLN A 1 110 ? 1.759 18.422 19.359 1 97.94 110 GLN A O 1
ATOM 859 N N . GLU A 1 111 ? 0.308 16.703 19.328 1 97.38 111 GLU A N 1
ATOM 860 C CA . GLU A 1 111 ? -0.655 17.422 18.5 1 97.38 111 GLU A CA 1
ATOM 861 C C . GLU A 1 111 ? -1.154 18.688 19.203 1 97.38 111 GLU A C 1
ATOM 863 O O . GLU A 1 111 ? -1.171 19.766 18.609 1 97.38 111 GLU A O 1
ATOM 868 N N . GLN A 1 112 ? -1.527 18.5 20.422 1 97.44 112 GLN A N 1
ATOM 869 C CA . GLN A 1 112 ? -2.068 19.609 21.203 1 97.44 112 GLN A CA 1
ATOM 870 C C . GLN A 1 112 ? -1.043 20.734 21.359 1 97.44 112 GLN A C 1
ATOM 872 O O . GLN A 1 112 ? -1.372 21.906 21.203 1 97.44 112 GLN A O 1
ATOM 877 N N . ASP A 1 113 ? 0.168 20.375 21.594 1 97.5 113 ASP A N 1
ATOM 878 C CA . ASP A 1 113 ? 1.244 21.344 21.719 1 97.5 113 ASP A CA 1
ATOM 879 C C . ASP A 1 113 ? 1.441 22.109 20.406 1 97.5 113 ASP A C 1
ATOM 881 O O . ASP A 1 113 ? 1.629 23.328 20.406 1 97.5 113 ASP A O 1
ATOM 885 N N . ALA A 1 114 ? 1.441 21.391 19.312 1 96.69 114 ALA A N 1
ATOM 886 C CA . ALA A 1 114 ? 1.64 22 18 1 96.69 114 ALA A CA 1
ATOM 887 C C . ALA A 1 114 ? 0.486 22.938 17.656 1 96.69 114 ALA A C 1
ATOM 889 O O . ALA A 1 114 ? 0.693 23.984 17.031 1 96.69 114 ALA A O 1
ATOM 890 N N . ILE A 1 115 ? -0.666 22.531 18 1 95.5 115 ILE A N 1
ATOM 891 C CA . ILE A 1 115 ? -1.841 23.359 17.75 1 95.5 115 ILE A CA 1
ATOM 892 C C . ILE A 1 115 ? -1.739 24.656 18.562 1 95.5 115 ILE A C 1
ATOM 894 O O . ILE A 1 115 ? -2.025 25.734 18.047 1 95.5 115 ILE A O 1
ATOM 898 N N . ALA A 1 116 ? -1.253 24.547 19.766 1 95.06 116 ALA A N 1
ATOM 899 C CA . ALA A 1 116 ? -1.103 25.703 20.656 1 95.06 116 ALA A CA 1
ATOM 900 C C . ALA A 1 116 ? 0.028 26.609 20.172 1 95.06 116 ALA A C 1
ATOM 902 O O . ALA A 1 116 ? -0.049 27.844 20.312 1 95.06 116 ALA A O 1
ATOM 903 N N . GLY A 1 117 ? 1.103 26.094 19.703 1 90.69 117 GLY A N 1
ATOM 904 C CA . GLY A 1 117 ? 2.299 26.828 19.328 1 90.69 117 GLY A CA 1
ATOM 905 C C . GLY A 1 117 ? 2.205 27.438 17.938 1 90.69 117 GLY A C 1
ATOM 906 O O . GLY A 1 117 ? 3.125 28.141 17.5 1 90.69 117 GLY A O 1
ATOM 907 N N . ALA A 1 118 ? 1.227 27.203 17.188 1 80.75 118 ALA A N 1
ATOM 908 C CA . ALA A 1 118 ? 0.911 27.859 15.922 1 80.75 118 ALA A CA 1
ATOM 909 C C . ALA A 1 118 ? 1.907 27.453 14.844 1 80.75 118 ALA A C 1
ATOM 911 O O . ALA A 1 118 ? 2.24 28.25 13.969 1 80.75 118 ALA A O 1
ATOM 912 N N . ASP A 1 119 ? 2.529 26.422 14.992 1 89.94 119 ASP A N 1
ATOM 913 C CA . ASP A 1 119 ? 3.324 25.875 13.898 1 89.94 119 ASP A CA 1
ATOM 914 C C . ASP A 1 119 ? 2.463 25.031 12.969 1 89.94 119 ASP A C 1
ATOM 916 O O . ASP A 1 119 ? 2.248 23.844 13.227 1 89.94 119 ASP A O 1
ATOM 920 N N . ALA A 1 120 ? 2.141 25.625 11.875 1 92.06 120 ALA A N 1
ATOM 921 C CA . ALA A 1 120 ? 1.131 25.031 11.008 1 92.06 120 ALA A CA 1
ATOM 922 C C . ALA A 1 120 ? 1.645 23.734 10.375 1 92.06 120 ALA A C 1
ATOM 924 O O . ALA A 1 120 ? 0.904 22.766 10.258 1 92.06 120 ALA A O 1
ATOM 925 N N . ALA A 1 121 ? 2.91 23.734 10.047 1 94.56 121 ALA A N 1
ATOM 926 C CA . ALA A 1 121 ? 3.486 22.578 9.391 1 94.56 121 ALA A CA 1
ATOM 927 C C . ALA A 1 121 ? 3.572 21.391 10.352 1 94.56 121 ALA A C 1
ATOM 929 O O . ALA A 1 121 ? 3.207 20.266 9.992 1 94.56 121 ALA A O 1
ATOM 930 N N . THR A 1 122 ? 4.062 21.656 11.484 1 95.94 122 THR A N 1
ATOM 931 C CA . THR A 1 122 ? 4.188 20.609 12.484 1 95.94 122 THR A CA 1
ATOM 932 C C . THR A 1 122 ? 2.814 20.047 12.859 1 95.94 122 THR A C 1
ATOM 934 O O . THR A 1 122 ? 2.643 18.844 12.992 1 95.94 122 THR A O 1
ATOM 937 N N . ARG A 1 123 ? 1.904 20.906 13.016 1 95.75 123 ARG A N 1
ATOM 938 C CA . ARG A 1 123 ? 0.538 20.516 13.344 1 95.75 123 ARG A CA 1
ATOM 939 C C . ARG A 1 123 ? -0.047 19.625 12.266 1 95.75 123 ARG A C 1
ATOM 941 O O . ARG A 1 123 ? -0.575 18.547 12.562 1 95.75 123 ARG A O 1
ATOM 948 N N . ALA A 1 124 ? 0.069 20.062 11.055 1 95.5 124 ALA A N 1
ATOM 949 C CA . ALA A 1 124 ? -0.462 19.281 9.93 1 95.5 124 ALA A CA 1
ATOM 950 C C . ALA A 1 124 ? 0.172 17.906 9.867 1 95.5 124 ALA A C 1
ATOM 952 O O . ALA A 1 124 ? -0.527 16.891 9.703 1 95.5 124 ALA A O 1
ATOM 953 N N . PHE A 1 125 ? 1.448 17.875 10.094 1 97.44 125 PHE A N 1
ATOM 954 C CA . PHE A 1 125 ? 2.176 16.609 10.055 1 97.44 125 PHE A CA 1
ATOM 955 C C . PHE A 1 125 ? 1.689 15.672 11.148 1 97.44 125 PHE A C 1
ATOM 957 O O . PHE A 1 125 ? 1.412 14.5 10.898 1 97.44 125 PHE A O 1
ATOM 964 N N . LEU A 1 126 ? 1.606 16.109 12.312 1 97.75 126 LEU A N 1
ATOM 965 C CA . LEU A 1 126 ? 1.27 15.281 13.461 1 97.75 126 LEU A CA 1
ATOM 966 C C . LEU A 1 126 ? -0.151 14.742 13.344 1 97.75 126 LEU A C 1
ATOM 968 O O . LEU A 1 126 ? -0.409 13.586 13.68 1 97.75 126 LEU A O 1
ATOM 972 N N . LEU A 1 127 ? -1.049 15.578 12.891 1 97.75 127 LEU A N 1
ATOM 973 C CA . LEU A 1 127 ? -2.43 15.133 12.727 1 97.75 127 LEU A CA 1
ATOM 974 C C . LEU A 1 127 ? -2.525 14.023 11.688 1 97.75 127 LEU A C 1
ATOM 976 O O . LEU A 1 127 ? -3.232 13.031 11.891 1 97.75 127 LEU A O 1
ATOM 980 N N . ALA A 1 128 ? -1.772 14.164 10.664 1 97.44 128 ALA A N 1
ATOM 981 C CA . ALA A 1 128 ? -1.735 13.125 9.633 1 97.44 128 ALA A CA 1
ATOM 982 C C . ALA A 1 128 ? -1.031 11.867 10.148 1 97.44 128 ALA A C 1
ATOM 984 O O . ALA A 1 128 ? -1.48 10.75 9.898 1 97.44 128 ALA A O 1
ATOM 985 N N . ASP A 1 129 ? 0.008 12.07 10.867 1 98 129 ASP A N 1
ATOM 986 C CA . ASP A 1 129 ? 0.89 10.992 11.305 1 98 129 ASP A CA 1
ATOM 987 C C . ASP A 1 129 ? 0.216 10.133 12.375 1 98 129 ASP A C 1
ATOM 989 O O . ASP A 1 129 ? 0.672 9.023 12.672 1 98 129 ASP A O 1
ATOM 993 N N . PHE A 1 130 ? -0.89 10.625 13.008 1 98.75 130 PHE A N 1
ATOM 994 C CA . PHE A 1 130 ? -1.631 9.852 14 1 98.75 130 PHE A CA 1
ATOM 995 C C . PHE A 1 130 ? -2.027 8.492 13.438 1 98.75 130 PHE A C 1
ATOM 997 O O . PHE A 1 130 ? -1.871 7.473 14.109 1 98.75 130 PHE A O 1
ATOM 1004 N N . HIS A 1 131 ? -2.43 8.461 12.25 1 98.25 131 HIS A N 1
ATOM 1005 C CA . HIS A 1 131 ? -2.936 7.258 11.602 1 98.25 131 HIS A CA 1
ATOM 1006 C C . HIS A 1 131 ? -1.804 6.289 11.281 1 98.25 131 HIS A C 1
ATOM 1008 O O . HIS A 1 131 ? -1.959 5.074 11.438 1 98.25 131 HIS A O 1
ATOM 1014 N N . VAL A 1 132 ? -0.708 6.824 10.875 1 98.06 132 VAL A N 1
ATOM 1015 C CA . VAL A 1 132 ? 0.483 6.02 10.617 1 98.06 132 VAL A CA 1
ATOM 1016 C C . VAL A 1 132 ? 1.007 5.434 11.922 1 98.06 132 VAL A C 1
ATOM 1018 O O . VAL A 1 132 ? 1.314 4.242 11.992 1 98.06 132 VAL A O 1
ATOM 1021 N N . CYS A 1 133 ? 1.032 6.309 12.945 1 96.94 133 CYS A N 1
ATOM 1022 C CA . CYS A 1 133 ? 1.479 5.887 14.266 1 96.94 133 CYS A CA 1
ATOM 1023 C C . CYS A 1 133 ? 0.608 4.754 14.797 1 96.94 133 CYS A C 1
ATOM 1025 O O . CYS A 1 133 ? 1.118 3.793 15.375 1 96.94 133 CYS A O 1
ATOM 1027 N N . LEU A 1 134 ? -0.673 4.844 14.625 1 95.75 134 LEU A N 1
ATOM 1028 C CA . LEU A 1 134 ? -1.604 3.801 15.039 1 95.75 134 LEU A CA 1
ATOM 1029 C C . LEU A 1 134 ? -1.216 2.457 14.438 1 95.75 134 LEU A C 1
ATOM 1031 O O . LEU A 1 134 ? -1.083 1.463 15.156 1 95.75 134 LEU A O 1
ATOM 1035 N N . ALA A 1 135 ? -1.012 2.439 13.148 1 96.06 135 ALA A N 1
ATOM 1036 C CA . ALA A 1 135 ? -0.65 1.208 12.453 1 96.06 135 ALA A CA 1
ATOM 1037 C C . ALA A 1 135 ? 0.679 0.658 12.961 1 96.06 135 ALA A C 1
ATOM 1039 O O . ALA A 1 135 ? 0.808 -0.544 13.211 1 96.06 135 ALA A O 1
ATOM 1040 N N . GLU A 1 136 ? 1.665 1.563 13.148 1 95.38 136 GLU A N 1
ATOM 1041 C CA . GLU A 1 136 ? 2.984 1.163 13.625 1 95.38 136 GLU A CA 1
ATOM 1042 C C . GLU A 1 136 ? 2.902 0.537 15.016 1 95.38 136 GLU A C 1
ATOM 1044 O O . GLU A 1 136 ? 3.486 -0.521 15.258 1 95.38 136 GLU A O 1
ATOM 1049 N N . GLN A 1 137 ? 2.174 1.206 15.852 1 94.06 137 GLN A N 1
ATOM 1050 C CA . GLN A 1 137 ? 2.096 0.751 17.234 1 94.06 137 GLN A CA 1
ATOM 1051 C C . GLN A 1 137 ? 1.309 -0.553 17.344 1 94.06 137 GLN A C 1
ATOM 1053 O O . GLN A 1 137 ? 1.544 -1.354 18.25 1 94.06 137 GLN A O 1
ATOM 1058 N N . MET A 1 138 ? 0.434 -0.771 16.391 1 94.19 138 MET A N 1
ATOM 1059 C CA . MET A 1 138 ? -0.346 -2.006 16.375 1 94.19 138 MET A CA 1
ATOM 1060 C C . MET A 1 138 ? 0.441 -3.135 15.711 1 94.19 138 MET A C 1
ATOM 1062 O O . MET A 1 138 ? -0.057 -4.258 15.594 1 94.19 138 MET A O 1
ATOM 1066 N N . GLY A 1 139 ? 1.685 -2.838 15.219 1 92.88 139 GLY A N 1
ATOM 1067 C CA . GLY A 1 139 ? 2.596 -3.871 14.742 1 92.88 139 GLY A CA 1
ATOM 1068 C C . GLY A 1 139 ? 2.449 -4.164 13.266 1 92.88 139 GLY A C 1
ATOM 1069 O O . GLY A 1 139 ? 2.898 -5.211 12.789 1 92.88 139 GLY A O 1
ATOM 1070 N N . HIS A 1 140 ? 1.812 -3.312 12.523 1 95.81 140 HIS A N 1
ATOM 1071 C CA . HIS A 1 140 ? 1.618 -3.496 11.094 1 95.81 140 HIS A CA 1
ATOM 1072 C C . HIS A 1 140 ? 2.57 -2.615 10.289 1 95.81 140 HIS A C 1
ATOM 1074 O O . HIS A 1 140 ? 2.189 -1.535 9.828 1 95.81 140 HIS A O 1
ATOM 1080 N N . ARG A 1 141 ? 3.725 -3.092 10.008 1 95.62 141 ARG A N 1
ATOM 1081 C CA . ARG A 1 141 ? 4.766 -2.287 9.375 1 95.62 141 ARG A CA 1
ATOM 1082 C C . ARG A 1 141 ? 4.398 -1.953 7.934 1 95.62 141 ARG A C 1
ATOM 1084 O O . ARG A 1 141 ? 4.523 -0.803 7.508 1 95.62 141 ARG A O 1
ATOM 1091 N N . LEU A 1 142 ? 3.955 -2.939 7.199 1 97.31 142 LEU A N 1
ATOM 1092 C CA . LEU A 1 142 ? 3.621 -2.715 5.797 1 97.31 142 LEU A CA 1
ATOM 1093 C C . LEU A 1 142 ? 2.412 -1.796 5.668 1 97.31 142 LEU A C 1
ATOM 1095 O O . LEU A 1 142 ? 2.389 -0.914 4.805 1 97.31 142 LEU A O 1
ATOM 1099 N N . LEU A 1 143 ? 1.46 -1.972 6.531 1 97.94 143 LEU A N 1
ATOM 1100 C CA . LEU A 1 143 ? 0.278 -1.12 6.461 1 97.94 143 LEU A CA 1
ATOM 1101 C C . LEU A 1 143 ? 0.602 0.299 6.914 1 97.94 143 LEU A C 1
ATOM 1103 O O . LEU A 1 143 ? -0.013 1.261 6.449 1 97.94 143 LEU A O 1
ATOM 1107 N N . ALA A 1 144 ? 1.601 0.456 7.836 1 97.69 144 ALA A N 1
ATOM 1108 C CA . ALA A 1 144 ? 2.043 1.794 8.219 1 97.69 144 ALA A CA 1
ATOM 1109 C C . ALA A 1 144 ? 2.613 2.547 7.02 1 97.69 144 ALA A C 1
ATOM 1111 O O . ALA A 1 144 ? 2.322 3.73 6.828 1 97.69 144 ALA A O 1
ATOM 1112 N N . LEU A 1 145 ? 3.348 1.85 6.207 1 96.38 145 LEU A N 1
ATOM 1113 C CA . LEU A 1 145 ? 3.898 2.455 5 1 96.38 145 LEU A CA 1
ATOM 1114 C C . LEU A 1 145 ? 2.791 2.809 4.012 1 96.38 145 LEU A C 1
ATOM 1116 O O . LEU A 1 145 ? 2.799 3.893 3.426 1 96.38 145 LEU A O 1
ATOM 1120 N N . THR A 1 146 ? 1.853 1.924 3.867 1 97.94 146 THR A N 1
ATOM 1121 C CA . THR A 1 146 ? 0.707 2.162 2.996 1 97.94 146 THR A CA 1
ATOM 1122 C C . THR A 1 146 ? -0.097 3.367 3.477 1 97.94 146 THR A C 1
ATOM 1124 O O . THR A 1 146 ? -0.499 4.211 2.674 1 97.94 146 THR A O 1
ATOM 1127 N N . LEU A 1 147 ? -0.288 3.428 4.754 1 98.31 147 LEU A N 1
ATOM 1128 C CA . LEU A 1 147 ? -1.084 4.508 5.324 1 98.31 147 LEU A CA 1
ATOM 1129 C C . LEU A 1 147 ? -0.368 5.848 5.18 1 98.31 147 LEU A C 1
ATOM 1131 O O . LEU A 1 147 ? -1.012 6.883 5 1 98.31 147 LEU A O 1
ATOM 1135 N N . ARG A 1 148 ? 0.93 5.816 5.309 1 97.94 148 ARG A N 1
ATOM 1136 C CA . ARG A 1 148 ? 1.676 7.051 5.086 1 97.94 148 ARG A CA 1
ATOM 1137 C C . ARG A 1 148 ? 1.411 7.605 3.691 1 97.94 148 ARG A C 1
ATOM 1139 O O . ARG A 1 148 ? 1.144 8.797 3.533 1 97.94 148 ARG A O 1
ATOM 1146 N N . ASP A 1 149 ? 1.407 6.77 2.727 1 97.94 149 ASP A N 1
ATOM 1147 C CA . ASP A 1 149 ? 1.133 7.188 1.355 1 97.94 149 ASP A CA 1
ATOM 1148 C C . ASP A 1 149 ? -0.321 7.629 1.196 1 97.94 149 ASP A C 1
ATOM 1150 O O . ASP A 1 149 ? -0.6 8.656 0.571 1 97.94 149 ASP A O 1
ATOM 1154 N N . LEU A 1 150 ? -1.212 6.863 1.75 1 98.56 150 LEU A N 1
ATOM 1155 C CA . LEU A 1 150 ? -2.629 7.191 1.629 1 98.56 150 LEU A CA 1
ATOM 1156 C C . LEU A 1 150 ? -2.943 8.516 2.322 1 98.56 150 LEU A C 1
ATOM 1158 O O . LEU A 1 150 ? -3.707 9.328 1.799 1 98.56 150 LEU A O 1
ATOM 1162 N N . THR A 1 151 ? -2.354 8.695 3.482 1 98.44 151 THR A N 1
ATOM 1163 C CA . THR A 1 151 ? -2.576 9.938 4.223 1 98.44 151 THR A CA 1
ATOM 1164 C C . THR A 1 151 ? -2.008 11.133 3.463 1 98.44 151 THR A C 1
ATOM 1166 O O . THR A 1 151 ? -2.619 12.203 3.432 1 98.44 151 THR A O 1
ATOM 1169 N N . ALA A 1 152 ? -0.909 10.914 2.832 1 98.31 152 ALA A N 1
ATOM 1170 C CA . ALA A 1 152 ? -0.348 11.984 2.006 1 98.31 152 ALA A CA 1
ATOM 1171 C C . ALA A 1 152 ? -1.273 12.32 0.84 1 98.31 152 ALA A C 1
ATOM 1173 O O . ALA A 1 152 ? -1.467 13.492 0.511 1 98.31 152 ALA A O 1
ATOM 1174 N N . ARG A 1 153 ? -1.869 11.336 0.233 1 98.06 153 ARG A N 1
ATOM 1175 C CA . ARG A 1 153 ? -2.799 11.555 -0.871 1 98.06 153 ARG A CA 1
ATOM 1176 C C . ARG A 1 153 ? -4.031 12.32 -0.406 1 98.06 153 ARG A C 1
ATOM 1178 O O . ARG A 1 153 ? -4.477 13.258 -1.076 1 98.06 153 ARG A O 1
ATOM 1185 N N . THR A 1 154 ? -4.527 11.938 0.729 1 98.06 154 THR A N 1
ATOM 1186 C CA . THR A 1 154 ? -5.73 12.609 1.213 1 98.06 154 THR A CA 1
ATOM 1187 C C . THR A 1 154 ? -5.402 14 1.734 1 98.06 154 THR A C 1
ATOM 1189 O O . THR A 1 154 ? -6.234 14.906 1.656 1 98.06 154 THR A O 1
ATOM 1192 N N . THR A 1 155 ? -4.172 14.211 2.225 1 97.44 155 THR A N 1
ATOM 1193 C CA . THR A 1 155 ? -3.713 15.555 2.584 1 97.44 155 THR A CA 1
ATOM 1194 C C . THR A 1 155 ? -3.66 16.453 1.355 1 97.44 155 THR A C 1
ATOM 1196 O O . THR A 1 155 ? -4.105 17.609 1.404 1 97.44 155 THR A O 1
ATOM 1199 N N . LEU A 1 156 ? -3.152 15.93 0.248 1 97.75 156 LEU A N 1
ATOM 1200 C CA . LEU A 1 156 ? -3.154 16.688 -0.997 1 97.75 156 LEU A CA 1
ATOM 1201 C C . LEU A 1 156 ? -4.578 17.047 -1.412 1 97.75 156 LEU A C 1
ATOM 1203 O O . LEU A 1 156 ? -4.844 18.188 -1.807 1 97.75 156 LEU A O 1
ATOM 1207 N N . ALA A 1 157 ? -5.469 16.141 -1.316 1 97.69 157 ALA A N 1
ATOM 1208 C CA . ALA A 1 157 ? -6.867 16.375 -1.666 1 97.69 157 ALA A CA 1
ATOM 1209 C C . ALA A 1 157 ? -7.484 17.453 -0.766 1 97.69 157 ALA A C 1
ATOM 1211 O O . ALA A 1 157 ? -8.195 18.328 -1.242 1 97.69 157 ALA A O 1
ATOM 1212 N N . ALA A 1 158 ? -7.184 17.344 0.514 1 95.94 158 ALA A N 1
ATOM 1213 C CA . ALA A 1 158 ? -7.715 18.312 1.469 1 95.94 158 ALA A CA 1
ATOM 1214 C C . ALA A 1 158 ? -7.215 19.719 1.154 1 95.94 158 ALA A C 1
ATOM 1216 O O . ALA A 1 158 ? -7.973 20.688 1.254 1 95.94 158 ALA A O 1
ATOM 1217 N N . THR A 1 159 ? -5.977 19.797 0.816 1 94.81 159 THR A N 1
ATOM 1218 C CA . THR A 1 159 ? -5.402 21.078 0.437 1 94.81 159 THR A CA 1
ATOM 1219 C C . THR A 1 159 ? -6.023 21.594 -0.86 1 94.81 159 THR A C 1
ATOM 1221 O O . THR A 1 159 ? -6.422 22.75 -0.947 1 94.81 159 THR A O 1
ATOM 1224 N N . LEU A 1 160 ? -6.172 20.734 -1.81 1 95.31 160 LEU A N 1
ATOM 1225 C CA . LEU A 1 160 ? -6.676 21.078 -3.133 1 95.31 160 LEU A CA 1
ATOM 1226 C C . LEU A 1 160 ? -8.133 21.531 -3.061 1 95.31 160 LEU A C 1
ATOM 1228 O O . LEU A 1 160 ? -8.531 22.484 -3.725 1 95.31 160 LEU A O 1
ATOM 1232 N N . PHE A 1 161 ? -8.875 20.844 -2.229 1 94.44 161 PHE A N 1
ATOM 1233 C CA . PHE A 1 161 ? -10.305 21.078 -2.156 1 94.44 161 PHE A CA 1
ATOM 1234 C C . PHE A 1 161 ? -10.656 21.891 -0.919 1 94.44 161 PHE A C 1
ATOM 1236 O O . PHE A 1 161 ? -11.758 21.766 -0.375 1 94.44 161 PHE A O 1
ATOM 1243 N N . GLN A 1 162 ? -9.766 22.594 -0.356 1 87.44 162 GLN A N 1
ATOM 1244 C CA . GLN A 1 162 ? -9.938 23.562 0.709 1 87.44 162 GLN A CA 1
ATOM 1245 C C . GLN A 1 162 ? -10.773 23 1.85 1 87.44 162 GLN A C 1
ATOM 1247 O O . GLN A 1 162 ? -11.781 23.594 2.248 1 87.44 162 GLN A O 1
ATOM 1252 N N . SER A 1 163 ? -10.289 21.984 2.334 1 85.38 163 SER A N 1
ATOM 1253 C CA . SER A 1 163 ? -10.977 21.344 3.449 1 85.38 163 SER A CA 1
ATOM 1254 C C . SER A 1 163 ? -11.211 22.328 4.59 1 85.38 163 SER A C 1
ATOM 1256 O O . SER A 1 163 ? -10.328 23.109 4.93 1 85.38 163 SER A O 1
ATOM 1258 N N . THR A 1 164 ? -12.367 22.234 5.227 1 84.12 164 THR A N 1
ATOM 1259 C CA . THR A 1 164 ? -12.742 23.125 6.324 1 84.12 164 THR A CA 1
ATOM 1260 C C . THR A 1 164 ? -12.531 22.438 7.672 1 84.12 164 THR A C 1
ATOM 1262 O O . THR A 1 164 ? -12.82 23 8.719 1 84.12 164 THR A O 1
ATOM 1265 N N . HIS A 1 165 ? -12.062 21.328 7.609 1 84.25 165 HIS A N 1
ATOM 1266 C CA . HIS A 1 165 ? -11.859 20.578 8.844 1 84.25 165 HIS A CA 1
ATOM 1267 C C . HIS A 1 165 ? -10.742 21.188 9.68 1 84.25 165 HIS A C 1
ATOM 1269 O O . HIS A 1 165 ? -9.641 21.438 9.172 1 84.25 165 HIS A O 1
ATOM 1275 N N . SER A 1 166 ? -11.039 21.453 10.969 1 91.12 166 SER A N 1
ATOM 1276 C CA . SER A 1 166 ? -10.055 22.156 11.781 1 91.12 166 SER A CA 1
ATOM 1277 C C . SER A 1 166 ? -9.117 21.188 12.492 1 91.12 166 SER A C 1
ATOM 1279 O O . SER A 1 166 ? -9.508 20.062 12.789 1 91.12 166 SER A O 1
ATOM 1281 N N . ALA A 1 167 ? -7.961 21.672 12.773 1 93.25 167 ALA A N 1
ATOM 1282 C CA . ALA A 1 167 ? -6.93 20.922 13.477 1 93.25 167 ALA A CA 1
ATOM 1283 C C . ALA A 1 167 ? -7.398 20.516 14.867 1 93.25 167 ALA A C 1
ATOM 1285 O O . ALA A 1 167 ? -7.184 19.375 15.297 1 93.25 167 ALA A O 1
ATOM 1286 N N . SER A 1 168 ? -8.062 21.422 15.508 1 95.12 168 SER A N 1
ATOM 1287 C CA . SER A 1 168 ? -8.531 21.156 16.859 1 95.12 168 SER A CA 1
ATOM 1288 C C . SER A 1 168 ? -9.609 20.078 16.875 1 95.12 168 SER A C 1
ATOM 1290 O O . SER A 1 168 ? -9.641 19.234 17.766 1 95.12 168 SER A O 1
ATOM 1292 N N . GLN A 1 169 ? -10.469 20.141 15.898 1 96.19 169 GLN A N 1
ATOM 1293 C CA . GLN A 1 169 ? -11.5 19.109 15.789 1 96.19 169 GLN A CA 1
ATOM 1294 C C . GLN A 1 169 ? -10.883 17.734 15.523 1 96.19 169 GLN A C 1
ATOM 1296 O O . GLN A 1 169 ? -11.266 16.75 16.141 1 96.19 169 GLN A O 1
ATOM 1301 N N . SER A 1 170 ? -9.977 17.672 14.625 1 97.38 170 SER A N 1
ATOM 1302 C CA . SER A 1 170 ? -9.305 16.422 14.312 1 97.38 170 SER A CA 1
ATOM 1303 C C . SER A 1 170 ? -8.602 15.844 15.539 1 97.38 170 SER A C 1
ATOM 1305 O O . SER A 1 170 ? -8.719 14.648 15.828 1 97.38 170 SER A O 1
ATOM 1307 N N . CYS A 1 171 ? -7.883 16.672 16.25 1 97.94 171 CYS A N 1
ATOM 1308 C CA . CYS A 1 171 ? -7.172 16.234 17.453 1 97.94 171 CYS A CA 1
ATOM 1309 C C . CYS A 1 171 ? -8.141 15.703 18.5 1 97.94 171 CYS A C 1
ATOM 1311 O O . CYS A 1 171 ? -7.879 14.68 19.125 1 97.94 171 CYS A O 1
ATOM 1313 N N . ALA A 1 172 ? -9.266 16.391 18.672 1 98.25 172 ALA A N 1
ATOM 1314 C CA . ALA A 1 172 ? -10.273 15.945 19.625 1 98.25 172 ALA A CA 1
ATOM 1315 C C . ALA A 1 172 ? -10.852 14.586 19.234 1 98.25 172 ALA A C 1
ATOM 1317 O O . ALA A 1 172 ? -11.109 13.742 20.109 1 98.25 172 ALA A O 1
ATOM 1318 N N . GLU A 1 173 ? -11.062 14.438 18.016 1 98.38 173 GLU A N 1
ATOM 1319 C CA . GLU A 1 173 ? -11.562 13.164 17.516 1 98.38 173 GLU A CA 1
ATOM 1320 C C . GLU A 1 173 ? -10.539 12.047 17.719 1 98.38 173 GLU A C 1
ATOM 1322 O O . GLU A 1 173 ? -10.898 10.93 18.094 1 98.38 173 GLU A O 1
ATOM 1327 N N . HIS A 1 174 ? -9.242 12.336 17.484 1 98.62 174 HIS A N 1
ATOM 1328 C CA . HIS A 1 174 ? -8.195 11.359 17.797 1 98.62 174 HIS A CA 1
ATOM 1329 C C . HIS A 1 174 ? -8.219 10.969 19.266 1 98.62 174 HIS A C 1
ATOM 1331 O O . HIS A 1 174 ? -8.102 9.789 19.609 1 98.62 174 HIS A O 1
ATOM 1337 N N . GLU A 1 175 ? -8.398 11.945 20.094 1 98.62 175 GLU A N 1
ATOM 1338 C CA . GLU A 1 175 ? -8.445 11.695 21.531 1 98.62 175 GLU A CA 1
ATOM 1339 C C . GLU A 1 175 ? -9.586 10.742 21.891 1 98.62 175 GLU A C 1
ATOM 1341 O O . GLU A 1 175 ? -9.406 9.828 22.688 1 98.62 175 GLU A O 1
ATOM 1346 N N . ARG A 1 176 ? -10.742 10.953 21.328 1 98.56 176 ARG A N 1
ATOM 1347 C CA . ARG A 1 176 ? -11.898 10.109 21.609 1 98.56 176 ARG A CA 1
ATOM 1348 C C . ARG A 1 176 ? -11.648 8.672 21.156 1 98.56 176 ARG A C 1
ATOM 1350 O O . ARG A 1 176 ? -12.102 7.727 21.797 1 98.56 176 ARG A O 1
ATOM 1357 N N . ILE A 1 177 ? -10.977 8.492 20.062 1 98 177 ILE A N 1
ATOM 1358 C CA . ILE A 1 177 ? -10.633 7.16 19.578 1 98 177 ILE A CA 1
ATOM 1359 C C . ILE A 1 177 ? -9.742 6.449 20.578 1 98 177 ILE A C 1
ATOM 1361 O O . ILE A 1 177 ? -10 5.305 20.953 1 98 177 ILE A O 1
ATOM 1365 N N . VAL A 1 178 ? -8.688 7.168 21.094 1 97.75 178 VAL A N 1
ATOM 1366 C CA . VAL A 1 178 ? -7.73 6.57 22.016 1 97.75 178 VAL A CA 1
ATOM 1367 C C . VAL A 1 178 ? -8.414 6.277 23.344 1 97.75 178 VAL A C 1
ATOM 1369 O O . VAL A 1 178 ? -8.148 5.25 23.969 1 97.75 178 VAL A O 1
ATOM 1372 N N . GLU A 1 179 ? -9.352 7.152 23.75 1 97.94 179 GLU A N 1
ATOM 1373 C CA . GLU A 1 179 ? -10.117 6.93 24.969 1 97.94 179 GLU A CA 1
ATOM 1374 C C . GLU A 1 179 ? -10.961 5.66 24.875 1 97.94 179 GLU A C 1
ATOM 1376 O O . GLU A 1 179 ? -11.07 4.902 25.844 1 97.94 179 GLU A O 1
ATOM 1381 N N . ALA A 1 180 ? -11.57 5.48 23.75 1 97.19 180 ALA A N 1
ATOM 1382 C CA . ALA A 1 180 ? -12.352 4.266 23.531 1 97.19 180 ALA A CA 1
ATOM 1383 C C . ALA A 1 180 ? -11.469 3.023 23.625 1 97.19 180 ALA A C 1
ATOM 1385 O O . ALA A 1 180 ? -11.852 2.023 24.234 1 97.19 180 ALA A O 1
ATOM 1386 N N . LEU A 1 181 ? -10.273 3.104 23.062 1 95.06 181 LEU A N 1
ATOM 1387 C CA . LEU A 1 181 ? -9.336 1.993 23.156 1 95.06 181 LEU A CA 1
ATOM 1388 C C . LEU A 1 181 ? -8.914 1.742 24.594 1 95.06 181 LEU A C 1
ATOM 1390 O O . LEU A 1 181 ? -8.805 0.591 25.031 1 95.06 181 LEU A O 1
ATOM 1394 N N . GLU A 1 182 ? -8.711 2.812 25.281 1 94.56 182 GLU A N 1
ATOM 1395 C CA . GLU A 1 182 ? -8.312 2.719 26.688 1 94.56 182 GLU A CA 1
ATOM 1396 C C . GLU A 1 182 ? -9.367 2 27.516 1 94.56 182 GLU A C 1
ATOM 1398 O O . GLU A 1 182 ? -9.039 1.283 28.453 1 94.56 182 GLU A O 1
ATOM 1403 N N . ARG A 1 183 ? -10.609 2.168 27.125 1 95 183 ARG A N 1
ATOM 1404 C CA . ARG A 1 183 ? -11.719 1.547 27.844 1 95 183 ARG A CA 1
ATOM 1405 C C . ARG A 1 183 ? -11.984 0.138 27.328 1 95 183 ARG A C 1
ATOM 1407 O O . ARG A 1 183 ? -12.945 -0.51 27.734 1 95 183 ARG A O 1
ATOM 1414 N N . GLY A 1 184 ? -11.266 -0.266 26.359 1 92.31 184 GLY A N 1
ATOM 1415 C CA . GLY A 1 184 ? -11.43 -1.595 25.781 1 92.31 184 GLY A CA 1
ATOM 1416 C C . GLY A 1 184 ? -12.578 -1.678 24.797 1 92.31 184 GLY A C 1
ATOM 1417 O O . GLY A 1 184 ? -13 -2.773 24.422 1 92.31 184 GLY A O 1
ATOM 1418 N N . ASP A 1 185 ? -13.078 -0.57 24.375 1 94.56 185 ASP A N 1
ATOM 1419 C CA . ASP A 1 185 ? -14.18 -0.507 23.438 1 94.56 185 ASP A CA 1
ATOM 1420 C C . ASP A 1 185 ? -13.672 -0.427 22 1 94.56 185 ASP A C 1
ATOM 1422 O O . ASP A 1 185 ? -13.812 0.606 21.344 1 94.56 185 ASP A O 1
ATOM 1426 N N . THR A 1 186 ? -13.25 -1.568 21.5 1 94.25 186 THR A N 1
ATOM 1427 C CA . THR A 1 186 ? -12.664 -1.622 20.172 1 94.25 186 THR A CA 1
ATOM 1428 C C . THR A 1 186 ? -13.695 -1.247 19.109 1 94.25 186 THR A C 1
ATOM 1430 O O . THR A 1 186 ? -13.391 -0.495 18.172 1 94.25 186 THR A O 1
ATOM 1433 N N . GLU A 1 187 ? -14.883 -1.717 19.25 1 95.31 187 GLU A N 1
ATOM 1434 C CA . GLU A 1 187 ? -15.922 -1.408 18.266 1 95.31 187 GLU A CA 1
ATOM 1435 C C . GLU A 1 187 ? -16.266 0.076 18.281 1 95.31 187 GLU A C 1
ATOM 1437 O O . GLU A 1 187 ? -16.484 0.681 17.234 1 95.31 187 GLU A O 1
ATOM 1442 N N . GLY A 1 188 ? -16.344 0.606 19.484 1 97.06 188 GLY A N 1
ATOM 1443 C CA . GLY A 1 188 ? -16.547 2.043 19.578 1 97.06 188 GLY A CA 1
ATOM 1444 C C . GLY A 1 188 ? -15.43 2.848 18.953 1 97.06 188 GLY A C 1
ATOM 1445 O O . GLY A 1 188 ? -15.672 3.855 18.297 1 97.06 188 GLY A O 1
ATOM 1446 N N . ALA A 1 189 ? -14.172 2.404 19.156 1 97.12 189 ALA A N 1
ATOM 1447 C CA . ALA A 1 189 ? -13.016 3.07 18.562 1 97.12 189 ALA A CA 1
ATOM 1448 C C . ALA A 1 189 ? -13.094 3.037 17.031 1 97.12 189 ALA A C 1
ATOM 1450 O O . ALA A 1 189 ? -12.797 4.031 16.375 1 97.12 189 ALA A O 1
ATOM 1451 N N . LYS A 1 190 ? -13.539 1.909 16.516 1 96.88 190 LYS A N 1
ATOM 1452 C CA . LYS A 1 190 ? -13.695 1.773 15.07 1 96.88 190 LYS A CA 1
ATOM 1453 C C . LYS A 1 190 ? -14.734 2.758 14.539 1 96.88 190 LYS A C 1
ATOM 1455 O O . LYS A 1 190 ? -14.508 3.418 13.523 1 96.88 190 LYS A O 1
ATOM 1460 N N . ALA A 1 191 ? -15.805 2.809 15.234 1 97.88 191 ALA A N 1
ATOM 1461 C CA . ALA A 1 191 ? -16.875 3.707 14.812 1 97.88 191 ALA A CA 1
ATOM 1462 C C . ALA A 1 191 ? -16.406 5.16 14.828 1 97.88 191 ALA A C 1
ATOM 1464 O O . ALA A 1 191 ? -16.703 5.926 13.914 1 97.88 191 ALA A O 1
ATOM 1465 N N . LEU A 1 192 ? -15.703 5.555 15.828 1 98.5 192 LEU A N 1
ATOM 1466 C CA . LEU A 1 192 ? -15.188 6.914 15.961 1 98.5 192 LEU A CA 1
ATOM 1467 C C . LEU A 1 192 ? -14.156 7.207 14.867 1 98.5 192 LEU A C 1
ATOM 1469 O O . LEU A 1 192 ? -14.133 8.305 14.32 1 98.5 192 LEU A O 1
ATOM 1473 N N . LEU A 1 193 ? -13.336 6.254 14.586 1 98.12 193 LEU A N 1
ATOM 1474 C CA . LEU A 1 193 ? -12.336 6.395 13.531 1 98.12 193 LEU A CA 1
ATOM 1475 C C . LEU A 1 193 ? -13 6.586 12.172 1 98.12 193 LEU A C 1
ATOM 1477 O O . LEU A 1 193 ? -12.617 7.477 11.414 1 98.12 193 LEU A O 1
ATOM 1481 N N . LEU A 1 194 ? -14.008 5.793 11.922 1 97.56 194 LEU A N 1
ATOM 1482 C CA . LEU A 1 194 ? -14.75 5.91 10.68 1 97.56 194 LEU A CA 1
ATOM 1483 C C . LEU A 1 194 ? -15.422 7.277 10.57 1 97.56 194 LEU A C 1
ATOM 1485 O O . LEU A 1 194 ? -15.406 7.898 9.508 1 97.56 194 LEU A O 1
ATOM 1489 N N . GLU A 1 195 ? -15.969 7.672 11.633 1 98 195 GLU A N 1
ATOM 1490 C CA . GLU A 1 195 ? -16.594 8.992 11.656 1 98 195 GLU A CA 1
ATOM 1491 C C . GLU A 1 195 ? -15.57 10.094 11.398 1 98 195 GLU A C 1
ATOM 1493 O O . GLU A 1 195 ? -15.836 11.031 10.648 1 98 195 GLU A O 1
ATOM 1498 N N . HIS A 1 196 ? -14.406 9.992 12.008 1 98.12 196 HIS A N 1
ATOM 1499 C CA . HIS A 1 196 ? -13.344 10.977 11.82 1 98.12 196 HIS A CA 1
ATOM 1500 C C . HIS A 1 196 ? -12.922 11.062 10.359 1 98.12 196 HIS A C 1
ATOM 1502 O O . HIS A 1 196 ? -12.891 12.148 9.773 1 98.12 196 HIS A O 1
ATOM 1508 N N . ILE A 1 197 ? -12.617 9.906 9.742 1 97.88 197 ILE A N 1
ATOM 1509 C CA . ILE A 1 197 ? -12.195 9.883 8.344 1 97.88 197 ILE A CA 1
ATOM 1510 C C . ILE A 1 197 ? -13.32 10.406 7.457 1 97.88 197 ILE A C 1
ATOM 1512 O O . ILE A 1 197 ? -13.07 11.164 6.516 1 97.88 197 ILE A O 1
ATOM 1516 N N . GLY A 1 198 ? -14.531 10.039 7.801 1 96.94 198 GLY A N 1
ATOM 1517 C CA . GLY A 1 198 ? -15.68 10.531 7.066 1 96.94 198 GLY A CA 1
ATOM 1518 C C . GLY A 1 198 ? -15.844 12.039 7.156 1 96.94 198 GLY A C 1
ATOM 1519 O O . GLY A 1 198 ? -16.172 12.695 6.164 1 96.94 198 GLY A O 1
ATOM 1520 N N . THR A 1 199 ? -15.672 12.578 8.32 1 96.44 199 THR A N 1
ATOM 1521 C CA . THR A 1 199 ? -15.773 14.023 8.531 1 96.44 199 THR A CA 1
ATOM 1522 C C . THR A 1 199 ? -14.734 14.758 7.695 1 96.44 199 THR A C 1
ATOM 1524 O O . THR A 1 199 ? -15.047 15.766 7.051 1 96.44 199 THR A O 1
ATOM 1527 N N . VAL A 1 200 ? -13.492 14.25 7.695 1 96.62 200 VAL A N 1
ATOM 1528 C CA . VAL A 1 200 ? -12.43 14.867 6.906 1 96.62 200 VAL A CA 1
ATOM 1529 C C . VAL A 1 200 ? -12.805 14.828 5.426 1 96.62 200 VAL A C 1
ATOM 1531 O O . VAL A 1 200 ? -12.68 15.828 4.723 1 96.62 200 VAL A O 1
ATOM 1534 N N . GLU A 1 201 ? -13.266 13.711 4.961 1 96.88 201 GLU A N 1
ATOM 1535 C CA . GLU A 1 201 ? -13.625 13.555 3.555 1 96.88 201 GLU A CA 1
ATOM 1536 C C . GLU A 1 201 ? -14.766 14.484 3.168 1 96.88 201 GLU A C 1
ATOM 1538 O O . GLU A 1 201 ? -14.719 15.133 2.121 1 96.88 201 GLU A O 1
ATOM 1543 N N . ARG A 1 202 ? -15.773 14.586 4.012 1 95.56 202 ARG A N 1
ATOM 1544 C CA . ARG A 1 202 ? -16.953 15.398 3.729 1 95.56 202 ARG A CA 1
ATOM 1545 C C . ARG A 1 202 ? -16.609 16.875 3.77 1 95.56 202 ARG A C 1
ATOM 1547 O O . ARG A 1 202 ? -17.375 17.703 3.252 1 95.56 202 ARG A O 1
ATOM 1554 N N . SER A 1 203 ? -15.586 17.219 4.391 1 95.44 203 SER A N 1
ATOM 1555 C CA . SER A 1 203 ? -15.211 18.625 4.535 1 95.44 203 SER A CA 1
ATOM 1556 C C . SER A 1 203 ? -14.531 19.141 3.275 1 95.44 203 SER A C 1
ATOM 1558 O O . SER A 1 203 ? -14.25 20.328 3.162 1 95.44 203 SER A O 1
ATOM 1560 N N . LEU A 1 204 ? -14.211 18.172 2.342 1 94.56 204 LEU A N 1
ATOM 1561 C CA . LEU A 1 204 ? -13.633 18.594 1.073 1 94.56 204 LEU A CA 1
ATOM 1562 C C . LEU A 1 204 ? -14.633 19.406 0.255 1 94.56 204 LEU A C 1
ATOM 1564 O O . LEU A 1 204 ? -15.805 19.016 0.152 1 94.56 204 LEU A O 1
ATOM 1568 N N . GLU A 1 205 ? -14.281 20.516 -0.225 1 89.38 205 GLU A N 1
ATOM 1569 C CA . GLU A 1 205 ? -15.125 21.328 -1.097 1 89.38 205 GLU A CA 1
ATOM 1570 C C . GLU A 1 205 ? -15.023 20.875 -2.549 1 89.38 205 GLU A C 1
ATOM 1572 O O . GLU A 1 205 ? -14.328 21.5 -3.354 1 89.38 205 GLU A O 1
ATOM 1577 N N . ILE A 1 206 ? -15.641 19.797 -2.785 1 82.88 206 ILE A N 1
ATOM 1578 C CA . ILE A 1 206 ? -15.617 19.266 -4.148 1 82.88 206 ILE A CA 1
ATOM 1579 C C . ILE A 1 206 ? -16.766 19.875 -4.949 1 82.88 206 ILE A C 1
ATOM 1581 O O . ILE A 1 206 ? -17.938 19.719 -4.578 1 82.88 206 ILE A O 1
ATOM 1585 N N . ARG A 1 207 ? -16.438 20.953 -5.793 1 66.56 207 ARG A N 1
ATOM 1586 C CA . ARG A 1 207 ? -17.453 21.578 -6.641 1 66.56 207 ARG A CA 1
ATOM 1587 C C . ARG A 1 207 ? -17.922 20.609 -7.727 1 66.56 207 ARG A C 1
ATOM 1589 O O . ARG A 1 207 ? -17.109 19.953 -8.383 1 66.56 207 ARG A O 1
ATOM 1596 N N . PRO A 1 208 ? -19.203 20.25 -7.551 1 59.88 208 PRO A N 1
ATOM 1597 C CA . PRO A 1 208 ? -19.703 19.422 -8.656 1 59.88 208 PRO A CA 1
ATOM 1598 C C . PRO A 1 208 ? -19.266 19.938 -10.023 1 59.88 208 PRO A C 1
ATOM 1600 O O . PRO A 1 208 ? -19.016 21.141 -10.188 1 59.88 208 PRO A O 1
ATOM 1603 N N . PRO A 1 209 ? -18.672 19.016 -10.742 1 51.84 209 PRO A N 1
ATOM 1604 C CA . PRO A 1 209 ? -18.312 19.5 -12.07 1 51.84 209 PRO A CA 1
ATOM 1605 C C . PRO A 1 209 ? -19.344 20.469 -12.648 1 51.84 209 PRO A C 1
ATOM 1607 O O . PRO A 1 209 ? -20.547 20.281 -12.461 1 51.84 209 PRO A O 1
ATOM 1610 N N . GLU A 1 210 ? -19.094 21.766 -12.672 1 50.22 210 GLU A N 1
ATOM 1611 C CA . GLU A 1 210 ? -20 22.656 -13.375 1 50.22 210 GLU A CA 1
ATOM 1612 C C . GLU A 1 210 ? -20.594 21.984 -14.609 1 50.22 210 GLU A C 1
ATOM 1614 O O . GLU A 1 210 ? -19.875 21.328 -15.367 1 50.22 210 GLU A O 1
ATOM 1619 N N . ALA A 1 211 ? -21.812 21.594 -14.578 1 47.19 211 ALA A N 1
ATOM 1620 C CA . ALA A 1 211 ? -22.438 21.141 -15.82 1 47.19 211 ALA A CA 1
ATOM 1621 C C . ALA A 1 211 ? -21.891 21.922 -17.016 1 47.19 211 ALA A C 1
ATOM 1623 O O . ALA A 1 211 ? -21.781 23.141 -16.969 1 47.19 211 ALA A O 1
ATOM 1624 N N . PRO A 1 212 ? -21.141 21.281 -17.797 1 45.12 212 PRO A N 1
ATOM 1625 C CA . PRO A 1 212 ? -20.844 22.109 -18.969 1 45.12 212 PRO A CA 1
ATOM 1626 C C . PRO A 1 212 ? -22.078 22.859 -19.484 1 45.12 212 PRO A C 1
ATOM 1628 O O . PRO A 1 212 ? -23.188 22.359 -19.406 1 45.12 212 PRO A O 1
ATOM 1631 N N . ASP A 1 213 ? -22.234 24.078 -19.266 1 37.53 213 ASP A N 1
ATOM 1632 C CA . ASP A 1 213 ? -23.312 24.766 -19.969 1 37.53 213 ASP A CA 1
ATOM 1633 C C . ASP A 1 213 ? -23.422 24.281 -21.406 1 37.53 213 ASP A C 1
ATOM 1635 O O . ASP A 1 213 ? -22.531 24.516 -22.234 1 37.53 213 ASP A O 1
ATOM 1639 N N . ALA A 1 214 ? -24 23.188 -21.625 1 45.88 214 ALA A N 1
ATOM 1640 C CA . ALA A 1 214 ? -24.312 22.625 -22.922 1 45.88 214 ALA A CA 1
ATOM 1641 C C . ALA A 1 214 ? -24.688 23.719 -23.922 1 45.88 214 ALA A C 1
ATOM 1643 O O . ALA A 1 214 ? -24.625 23.5 -25.141 1 45.88 214 ALA A O 1
ATOM 1644 N N . SER A 1 215 ? -25.375 24.703 -23.391 1 44.12 215 SER A N 1
ATOM 1645 C CA . SER A 1 215 ? -25.938 25.719 -24.266 1 44.12 215 SER A CA 1
ATOM 1646 C C . SER A 1 215 ? -24.859 26.531 -24.969 1 44.12 215 SER A C 1
ATOM 1648 O O . SER A 1 215 ? -25 26.859 -26.141 1 44.12 215 SER A O 1
ATOM 1650 N N . ASP A 1 216 ? -23.797 26.859 -24.203 1 43.91 216 ASP A N 1
ATOM 1651 C CA . ASP A 1 216 ? -22.891 27.828 -24.812 1 43.91 216 ASP A CA 1
ATOM 1652 C C . ASP A 1 216 ? -22 27.172 -25.859 1 43.91 216 ASP A C 1
ATOM 1654 O O . ASP A 1 216 ? -21.672 27.766 -26.875 1 43.91 216 ASP A O 1
ATOM 1658 N N . ARG A 1 217 ? -21.469 25.906 -25.516 1 39.53 217 ARG A N 1
ATOM 1659 C CA . ARG A 1 217 ? -20.531 25.312 -26.469 1 39.53 217 ARG A CA 1
ATOM 1660 C C . ARG A 1 217 ? -21.266 24.844 -27.719 1 39.53 217 ARG A C 1
ATOM 1662 O O . ARG A 1 217 ? -20.734 24.922 -28.828 1 39.53 217 ARG A O 1
ATOM 1669 N N . LEU A 1 218 ? -22.438 24.188 -27.438 1 40.38 218 LEU A N 1
ATOM 1670 C CA . LEU A 1 218 ? -23.172 23.781 -28.641 1 40.38 218 LEU A CA 1
ATOM 1671 C C . LEU A 1 218 ? -23.594 25 -29.453 1 40.38 218 LEU A C 1
ATOM 1673 O O . LEU A 1 218 ? -23.547 24.969 -30.688 1 40.38 218 LEU A O 1
ATOM 1677 N N . ARG A 1 219 ? -23.984 26.078 -28.703 1 43.19 219 ARG A N 1
ATOM 1678 C CA . ARG A 1 219 ? -24.391 27.281 -29.422 1 43.19 219 ARG A CA 1
ATOM 1679 C C . ARG A 1 219 ? -23.234 27.891 -30.203 1 43.19 219 ARG A C 1
ATOM 1681 O O . ARG A 1 219 ? -23.422 28.406 -31.312 1 43.19 219 ARG A O 1
ATOM 1688 N N . ALA A 1 220 ? -22.047 27.875 -29.422 1 44.41 220 ALA A N 1
ATOM 1689 C CA . ALA A 1 220 ? -20.906 28.5 -30.094 1 44.41 220 ALA A CA 1
ATOM 1690 C C . ALA A 1 220 ? -20.438 27.656 -31.266 1 44.41 220 ALA A C 1
ATOM 1692 O O . ALA A 1 220 ? -19.953 28.203 -32.281 1 44.41 220 ALA A O 1
ATOM 1693 N N . THR A 1 221 ? -20.422 26.312 -31.047 1 43.44 221 THR A N 1
ATOM 1694 C CA . THR A 1 221 ? -19.969 25.438 -32.125 1 43.44 221 THR A CA 1
ATOM 1695 C C . THR A 1 221 ? -20.938 25.469 -33.281 1 43.44 221 THR A C 1
ATOM 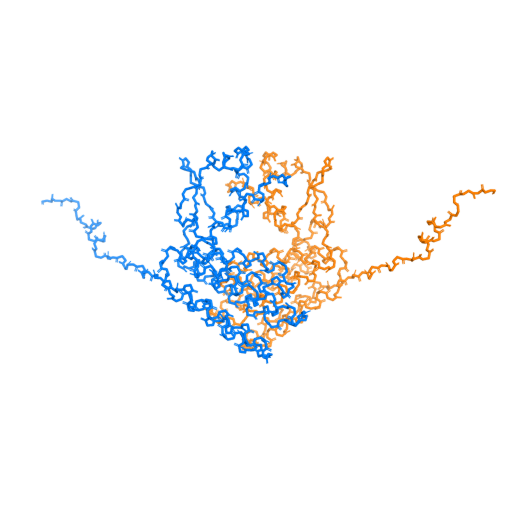1697 O O . THR A 1 221 ? -20.516 25.359 -34.438 1 43.44 221 THR A O 1
ATOM 1700 N N . LEU A 1 222 ? -22.281 25.578 -32.875 1 44.19 222 LEU A N 1
ATOM 1701 C CA . LEU A 1 222 ? -23.234 25.578 -34 1 44.19 222 LEU A CA 1
ATOM 1702 C C . LEU A 1 222 ? -23.438 26.984 -34.531 1 44.19 222 LEU A C 1
ATOM 1704 O O . LEU A 1 222 ? -24.391 27.25 -35.281 1 44.19 222 LEU A O 1
ATOM 1708 N N . ALA A 1 223 ? -22.672 27.953 -33.906 1 43.38 223 ALA A N 1
ATOM 1709 C CA . ALA A 1 223 ? -22.828 29.281 -34.469 1 43.38 223 ALA A CA 1
ATOM 1710 C C . ALA A 1 223 ? -22.453 29.281 -35.969 1 43.38 223 ALA A C 1
ATOM 1712 O O . ALA A 1 223 ? -21.469 28.672 -36.375 1 43.38 223 ALA A O 1
ATOM 1713 N N . PRO A 1 224 ? -23.438 29.406 -36.75 1 39.88 224 PRO A N 1
ATOM 1714 C CA . PRO A 1 224 ? -23.172 29.406 -38.188 1 39.88 224 PRO A CA 1
ATOM 1715 C C . PRO A 1 224 ? -21.953 30.234 -38.562 1 39.88 224 PRO A C 1
ATOM 1717 O O . PRO A 1 224 ? -21.609 31.203 -37.875 1 39.88 224 PRO A O 1
ATOM 1720 N N . LEU A 1 225 ? -20.938 29.641 -39 1 38.12 225 LEU A N 1
ATOM 1721 C CA . LEU A 1 225 ? -19.828 30.375 -39.625 1 38.12 225 LEU A CA 1
ATOM 1722 C C . LEU A 1 225 ? -20.328 31.641 -40.312 1 38.12 225 LEU A C 1
ATOM 1724 O O . LEU A 1 225 ? -19.672 32.688 -40.219 1 38.12 225 LEU A O 1
ATOM 1728 N N . PHE A 1 226 ? -21.156 31.344 -41.406 1 34.44 226 PHE A N 1
ATOM 1729 C CA . PHE A 1 226 ? -21.391 32.344 -42.438 1 34.44 226 PHE A CA 1
ATOM 1730 C C . PHE A 1 226 ? -22.328 33.438 -41.938 1 34.44 226 PHE A C 1
ATOM 1732 O O . PHE A 1 226 ? -23.422 33.125 -41.438 1 34.44 226 PHE A O 1
ATOM 1739 N N . GLY A 1 227 ? -21.891 34.344 -41.062 1 33.25 227 GLY A N 1
ATOM 1740 C CA . GLY A 1 227 ? -22.469 35.656 -41.125 1 33.25 227 GLY A CA 1
ATOM 1741 C C . GLY A 1 227 ? -22.859 36.062 -42.531 1 33.25 227 GLY A C 1
ATOM 1742 O O . GLY A 1 227 ? -22 36.156 -43.406 1 33.25 227 GLY A O 1
ATOM 1743 N N . GLY A 1 228 ? -23.969 35.375 -43.156 1 25.62 228 GLY A N 1
ATOM 1744 C CA . GLY A 1 228 ? -24.578 36.25 -44.125 1 25.62 228 GLY A CA 1
ATOM 1745 C C . GLY A 1 228 ? -25.047 37.562 -43.531 1 25.62 228 GLY A C 1
ATOM 1746 O O . GLY A 1 228 ? -25.203 37.688 -42.312 1 25.62 228 GLY A O 1
ATOM 1747 N N . MET B 1 1 ? 4.176 0.252 -29.906 1 41.06 1 MET B N 1
ATOM 1748 C CA . MET B 1 1 ? 4.637 -0.514 -28.75 1 41.06 1 MET B CA 1
ATOM 1749 C C . MET B 1 1 ? 4.805 0.389 -27.531 1 41.06 1 MET B C 1
ATOM 1751 O O . MET B 1 1 ? 5.395 1.468 -27.625 1 41.06 1 MET B O 1
ATOM 1755 N N . THR B 1 2 ? 3.986 0.369 -26.656 1 54.5 2 THR B N 1
ATOM 1756 C CA . THR B 1 2 ? 4.102 1.306 -25.547 1 54.5 2 THR B CA 1
ATOM 1757 C C . THR B 1 2 ? 5.539 1.374 -25.047 1 54.5 2 THR B C 1
ATOM 1759 O O . THR B 1 2 ? 6.148 0.344 -24.734 1 54.5 2 THR B O 1
ATOM 1762 N N . PRO B 1 3 ? 6.188 2.428 -25.266 1 73.12 3 PRO B N 1
ATOM 1763 C CA . PRO B 1 3 ? 7.602 2.531 -24.891 1 73.12 3 PRO B CA 1
ATOM 1764 C C . PRO B 1 3 ? 7.887 1.972 -23.5 1 73.12 3 PRO B C 1
ATOM 1766 O O . PRO B 1 3 ? 7.07 2.127 -22.594 1 73.12 3 PRO B O 1
ATOM 1769 N N . VAL B 1 4 ? 8.781 1.052 -23.562 1 86.31 4 VAL B N 1
ATOM 1770 C CA . VAL B 1 4 ? 9.211 0.408 -22.328 1 86.31 4 VAL B CA 1
ATOM 1771 C C . VAL B 1 4 ? 9.742 1.458 -21.359 1 86.31 4 VAL B C 1
ATOM 1773 O O . VAL B 1 4 ? 10.586 2.279 -21.719 1 86.31 4 VAL B O 1
ATOM 1776 N N . SER B 1 5 ? 9.094 1.609 -20.203 1 89.5 5 SER B N 1
ATOM 1777 C CA . SER B 1 5 ? 9.508 2.51 -19.141 1 89.5 5 SER B CA 1
ATOM 1778 C C . SER B 1 5 ? 10.047 1.732 -17.938 1 89.5 5 SER B C 1
ATOM 1780 O O . SER B 1 5 ? 9.852 0.519 -17.844 1 89.5 5 SER B O 1
ATOM 1782 N N . PRO B 1 6 ? 10.781 2.373 -17.078 1 91.12 6 PRO B N 1
ATOM 1783 C CA . PRO B 1 6 ? 11.227 1.703 -15.859 1 91.12 6 PRO B CA 1
ATOM 1784 C C . PRO B 1 6 ? 10.07 1.115 -15.055 1 91.12 6 PRO B C 1
ATOM 1786 O O . PRO B 1 6 ? 10.195 0.023 -14.5 1 91.12 6 PRO B O 1
ATOM 1789 N N . GLN B 1 7 ? 9.008 1.793 -15.094 1 90.44 7 GLN B N 1
ATOM 1790 C CA . GLN B 1 7 ? 7.836 1.305 -14.375 1 90.44 7 GLN B CA 1
ATOM 1791 C C . GLN B 1 7 ? 7.316 0.008 -14.992 1 90.44 7 GLN B C 1
ATOM 1793 O O . GLN B 1 7 ? 6.926 -0.915 -14.273 1 90.44 7 GLN B O 1
ATOM 1798 N N . HIS B 1 8 ? 7.324 0.025 -16.281 1 93.75 8 HIS B N 1
ATOM 1799 C CA . HIS B 1 8 ? 6.895 -1.185 -16.984 1 93.75 8 HIS B CA 1
ATOM 1800 C C . HIS B 1 8 ? 7.793 -2.367 -16.625 1 93.75 8 HIS B C 1
ATOM 1802 O O . HIS B 1 8 ? 7.305 -3.473 -16.391 1 93.75 8 HIS B O 1
ATOM 1808 N N . ILE B 1 9 ? 9.055 -2.141 -16.625 1 95.62 9 ILE B N 1
ATOM 1809 C CA . ILE B 1 9 ? 10.016 -3.182 -16.297 1 95.62 9 ILE B CA 1
ATOM 1810 C C . ILE B 1 9 ? 9.766 -3.668 -14.867 1 95.62 9 ILE B C 1
ATOM 1812 O O . ILE B 1 9 ? 9.734 -4.875 -14.609 1 95.62 9 ILE B O 1
ATOM 1816 N N . ALA B 1 10 ? 9.602 -2.73 -13.953 1 95.12 10 ALA B N 1
ATOM 1817 C CA . ALA B 1 10 ? 9.352 -3.07 -12.555 1 95.12 10 ALA B CA 1
ATOM 1818 C C . ALA B 1 10 ? 8.102 -3.934 -12.414 1 95.12 10 ALA B C 1
ATOM 1820 O O . ALA B 1 10 ? 8.109 -4.938 -11.703 1 95.12 10 ALA B O 1
ATOM 1821 N N . GLU B 1 11 ? 7.062 -3.559 -13.117 1 95.88 11 GLU B N 1
ATOM 1822 C CA . GLU B 1 11 ? 5.812 -4.305 -13.039 1 95.88 11 GLU B CA 1
ATOM 1823 C C . GLU B 1 11 ? 5.969 -5.711 -13.609 1 95.88 11 GLU B C 1
ATOM 1825 O O . GLU B 1 11 ? 5.379 -6.664 -13.094 1 95.88 11 GLU B O 1
ATOM 1830 N N . ARG B 1 12 ? 6.727 -5.852 -14.609 1 96.44 12 ARG B N 1
ATOM 1831 C CA . ARG B 1 12 ? 6.973 -7.168 -15.188 1 96.44 12 ARG B CA 1
ATOM 1832 C C . ARG B 1 12 ? 7.742 -8.055 -14.219 1 96.44 12 ARG B C 1
ATOM 1834 O O . ARG B 1 12 ? 7.527 -9.266 -14.172 1 96.44 12 ARG B O 1
ATOM 1841 N N . VAL B 1 13 ? 8.625 -7.469 -13.516 1 96.81 13 VAL B N 1
ATOM 1842 C CA . VAL B 1 13 ? 9.359 -8.234 -12.508 1 96.81 13 VAL B CA 1
ATOM 1843 C C . VAL B 1 13 ? 8.406 -8.703 -11.414 1 96.81 13 VAL B C 1
ATOM 1845 O O . VAL B 1 13 ? 8.461 -9.859 -10.992 1 96.81 13 VAL B O 1
ATOM 1848 N N . VAL B 1 14 ? 7.539 -7.859 -10.977 1 97.44 14 VAL B N 1
ATOM 1849 C CA . VAL B 1 14 ? 6.559 -8.234 -9.961 1 97.44 14 VAL B CA 1
ATOM 1850 C C . VAL B 1 14 ? 5.668 -9.352 -10.492 1 97.44 14 VAL B C 1
ATOM 1852 O O . VAL B 1 14 ? 5.359 -10.305 -9.773 1 97.44 14 VAL B O 1
ATOM 1855 N N . GLU B 1 15 ? 5.309 -9.242 -11.766 1 97.5 15 GLU B N 1
ATOM 1856 C CA . GLU B 1 15 ? 4.508 -10.289 -12.391 1 97.5 15 GLU B CA 1
ATOM 1857 C C . GLU B 1 15 ? 5.258 -11.617 -12.414 1 97.5 15 GLU B C 1
ATOM 1859 O O . GLU B 1 15 ? 4.66 -12.68 -12.203 1 97.5 15 GLU B O 1
ATOM 1864 N N . ALA B 1 16 ? 6.496 -11.555 -12.656 1 97.38 16 ALA B N 1
ATOM 1865 C CA . ALA B 1 16 ? 7.312 -12.766 -12.664 1 97.38 16 ALA B CA 1
ATOM 1866 C C . ALA B 1 16 ? 7.387 -13.391 -11.266 1 97.38 16 ALA B C 1
ATOM 1868 O O . ALA B 1 16 ? 7.43 -14.609 -11.125 1 97.38 16 ALA B O 1
ATOM 1869 N N . ILE B 1 17 ? 7.398 -12.547 -10.234 1 97.38 17 ILE B N 1
ATOM 1870 C CA . ILE B 1 17 ? 7.371 -13.031 -8.859 1 97.38 17 ILE B CA 1
ATOM 1871 C C . ILE B 1 17 ? 6.035 -13.711 -8.578 1 97.38 17 ILE B C 1
ATOM 1873 O O . ILE B 1 17 ? 6 -14.828 -8.047 1 97.38 17 ILE B O 1
ATOM 1877 N N . LEU B 1 18 ? 4.953 -13.102 -9.008 1 97.69 18 LEU B N 1
ATOM 1878 C CA . LEU B 1 18 ? 3.613 -13.648 -8.805 1 97.69 18 LEU B CA 1
ATOM 1879 C C . LEU B 1 18 ? 3.459 -14.984 -9.516 1 97.69 18 LEU B C 1
ATOM 1881 O O . LEU B 1 18 ? 2.773 -15.883 -9.023 1 97.69 18 LEU B O 1
ATOM 1885 N N . ALA B 1 19 ? 4.164 -15.102 -10.633 1 97.31 19 ALA B N 1
ATOM 1886 C CA . ALA B 1 19 ? 4.105 -16.312 -11.438 1 97.31 19 ALA B CA 1
ATOM 1887 C C . ALA B 1 19 ? 5.113 -17.359 -10.938 1 97.31 19 ALA B C 1
ATOM 1889 O O . ALA B 1 19 ? 5.23 -18.438 -11.516 1 97.31 19 ALA B O 1
ATOM 1890 N N . GLN B 1 20 ? 5.918 -17 -9.984 1 96.25 20 GLN B N 1
ATOM 1891 C CA . GLN B 1 20 ? 6.941 -17.844 -9.375 1 96.25 20 GLN B CA 1
ATOM 1892 C C . GLN B 1 20 ? 8.031 -18.203 -10.383 1 96.25 20 GLN B C 1
ATOM 1894 O O . GLN B 1 20 ? 8.609 -19.281 -10.32 1 96.25 20 GLN B O 1
ATOM 1899 N N . LYS B 1 21 ? 8.203 -17.328 -11.312 1 96.44 21 LYS B N 1
ATOM 1900 C CA . LYS B 1 21 ? 9.305 -17.484 -12.266 1 96.44 21 LYS B CA 1
ATOM 1901 C C . LYS B 1 21 ? 10.594 -16.875 -11.703 1 96.44 21 LYS B C 1
ATOM 1903 O O . LYS B 1 21 ? 11.68 -17.172 -12.203 1 96.44 21 LYS B O 1
ATOM 1908 N N . LEU B 1 22 ? 10.453 -16.031 -10.75 1 96.81 22 LEU B N 1
ATOM 1909 C CA . LEU B 1 22 ? 11.57 -15.453 -10.008 1 96.81 22 LEU B CA 1
ATOM 1910 C C . LEU B 1 22 ? 11.539 -15.891 -8.547 1 96.81 22 LEU B C 1
ATOM 1912 O O . LEU B 1 22 ? 10.547 -15.656 -7.852 1 96.81 22 LEU B O 1
ATOM 1916 N N . ALA B 1 23 ? 12.617 -16.453 -8.102 1 96.62 23 ALA B N 1
ATOM 1917 C CA . ALA B 1 23 ? 12.656 -17.047 -6.766 1 96.62 23 ALA B CA 1
ATOM 1918 C C . ALA B 1 23 ? 13.32 -16.094 -5.77 1 96.62 23 ALA B C 1
ATOM 1920 O O . ALA B 1 23 ? 14.117 -15.242 -6.156 1 96.62 23 ALA B O 1
ATOM 1921 N N . PRO B 1 24 ? 12.938 -16.266 -4.473 1 97.56 24 PRO B N 1
ATOM 1922 C CA . PRO B 1 24 ? 13.703 -15.539 -3.455 1 97.56 24 PRO B CA 1
ATOM 1923 C C . PRO B 1 24 ? 15.203 -15.805 -3.543 1 97.56 24 PRO B C 1
ATOM 1925 O O . PRO B 1 24 ? 15.625 -16.953 -3.729 1 97.56 24 PRO B O 1
ATOM 1928 N N . GLY B 1 25 ? 15.969 -14.742 -3.537 1 97.06 25 GLY B N 1
ATOM 1929 C CA . GLY B 1 25 ? 17.422 -14.867 -3.553 1 97.06 25 GLY B CA 1
ATOM 1930 C C . GLY B 1 25 ? 18 -14.922 -4.953 1 97.06 25 GLY B C 1
ATOM 1931 O O . GLY B 1 25 ? 19.219 -14.891 -5.129 1 97.06 25 GLY B O 1
ATOM 1932 N N . GLU B 1 26 ? 17.188 -14.953 -5.914 1 97.31 26 GLU B N 1
ATOM 1933 C CA . GLU B 1 26 ? 17.656 -15.031 -7.293 1 97.31 26 GLU B CA 1
ATOM 1934 C C . GLU B 1 26 ? 18.328 -13.727 -7.719 1 97.31 26 GLU B C 1
ATOM 1936 O O . GLU B 1 26 ? 17.844 -12.641 -7.395 1 97.31 26 GLU B O 1
ATOM 1941 N N . ARG B 1 27 ? 19.406 -13.805 -8.445 1 96.88 27 ARG B N 1
ATOM 1942 C CA . ARG B 1 27 ? 20.141 -12.648 -8.93 1 96.88 27 ARG B CA 1
ATOM 1943 C C . ARG B 1 27 ? 19.469 -12.031 -10.148 1 96.88 27 ARG B C 1
ATOM 1945 O O . ARG B 1 27 ? 18.969 -12.75 -11.016 1 96.88 27 ARG B O 1
ATOM 1952 N N . LEU B 1 28 ? 19.469 -10.734 -10.18 1 97.19 28 LEU B N 1
ATOM 1953 C CA . LEU B 1 28 ? 18.984 -9.977 -11.328 1 97.19 28 LEU B CA 1
ATOM 1954 C C . LEU B 1 28 ? 20.109 -9.156 -11.945 1 97.19 28 LEU B C 1
ATOM 1956 O O . LEU B 1 28 ? 20.422 -8.062 -11.469 1 97.19 28 LEU B O 1
ATOM 1960 N N . GLY B 1 29 ? 20.625 -9.656 -13.07 1 95.44 29 GLY B N 1
ATOM 1961 C CA . GLY B 1 29 ? 21.688 -8.938 -13.742 1 95.44 29 GLY B CA 1
ATOM 1962 C C . GLY B 1 29 ? 21.203 -7.754 -14.555 1 95.44 29 GLY B C 1
ATOM 1963 O O . GLY B 1 29 ? 20.281 -7.891 -15.375 1 95.44 29 GLY B O 1
ATOM 1964 N N . GLU B 1 30 ? 21.828 -6.617 -14.367 1 94.81 30 GLU B N 1
ATOM 1965 C CA . GLU B 1 30 ? 21.422 -5.41 -15.086 1 94.81 30 GLU B CA 1
ATOM 1966 C C . GLU B 1 30 ? 21.547 -5.59 -16.594 1 94.81 30 GLU B C 1
ATOM 1968 O O . GLU B 1 30 ? 20.641 -5.238 -17.344 1 94.81 30 GLU B O 1
ATOM 1973 N N . GLN B 1 31 ? 22.688 -6.195 -17.016 1 95.25 31 GLN B N 1
ATOM 1974 C CA . GLN B 1 31 ? 22.922 -6.367 -18.438 1 95.25 31 GLN B CA 1
ATOM 1975 C C . GLN B 1 31 ? 21.938 -7.363 -19.047 1 95.25 31 GLN B C 1
ATOM 1977 O O . GLN B 1 31 ? 21.375 -7.125 -20.109 1 95.25 31 GLN B O 1
ATOM 1982 N N . GLU B 1 32 ? 21.75 -8.43 -18.406 1 95.56 32 GLU B N 1
ATOM 1983 C CA . GLU B 1 32 ? 20.828 -9.453 -18.875 1 95.56 32 GLU B CA 1
ATOM 1984 C C . GLU B 1 32 ? 19.406 -8.883 -19.016 1 95.56 32 GLU B C 1
ATOM 1986 O O . GLU B 1 32 ? 18.734 -9.148 -20 1 95.56 32 GLU B O 1
ATOM 1991 N N . LEU B 1 33 ? 18.938 -8.125 -17.984 1 96.19 33 LEU B N 1
ATOM 1992 C CA . LEU B 1 33 ? 17.625 -7.492 -18.047 1 96.19 33 LEU B CA 1
ATOM 1993 C C . LEU B 1 33 ? 17.562 -6.465 -19.172 1 96.19 33 LEU B C 1
ATOM 1995 O O . LEU B 1 33 ? 16.547 -6.367 -19.875 1 96.19 33 LEU B O 1
ATOM 1999 N N . ALA B 1 34 ? 18.625 -5.707 -19.297 1 96.94 34 ALA B N 1
ATOM 2000 C CA . ALA B 1 34 ? 18.688 -4.727 -20.375 1 96.94 34 ALA B CA 1
ATOM 2001 C C . ALA B 1 34 ? 18.516 -5.398 -21.734 1 96.94 34 ALA B C 1
ATOM 2003 O O . ALA B 1 34 ? 17.766 -4.914 -22.594 1 96.94 34 ALA B O 1
ATOM 2004 N N . ASP B 1 35 ? 19.172 -6.508 -21.938 1 96.31 35 ASP B N 1
ATOM 2005 C CA . ASP B 1 35 ? 19.078 -7.266 -23.188 1 96.31 35 ASP B CA 1
ATOM 2006 C C . ASP B 1 35 ? 17.672 -7.82 -23.391 1 96.31 35 ASP B C 1
ATOM 2008 O O . ASP B 1 35 ? 17.109 -7.734 -24.484 1 96.31 35 ASP B O 1
ATOM 2012 N N . ASN B 1 36 ? 17.078 -8.312 -22.328 1 94.81 36 ASN B N 1
ATOM 2013 C CA . ASN B 1 36 ? 15.758 -8.938 -22.391 1 94.81 36 ASN B CA 1
ATOM 2014 C C . ASN B 1 36 ? 14.68 -7.922 -22.766 1 94.81 36 ASN B C 1
ATOM 2016 O O . ASN B 1 36 ? 13.734 -8.258 -23.484 1 94.81 36 ASN B O 1
ATOM 2020 N N . PHE B 1 37 ? 14.82 -6.723 -22.281 1 95.38 37 PHE B N 1
ATOM 2021 C CA . PHE B 1 37 ? 13.797 -5.711 -22.516 1 95.38 37 PHE B CA 1
ATOM 2022 C C . PHE B 1 37 ? 14.203 -4.781 -23.656 1 95.38 37 PHE B C 1
ATOM 2024 O O . PHE B 1 37 ? 13.445 -3.887 -24.031 1 95.38 37 PHE B O 1
ATOM 2031 N N . ALA B 1 38 ? 15.398 -4.93 -24.188 1 96.06 38 ALA B N 1
ATOM 2032 C CA . ALA B 1 38 ? 15.938 -4.105 -25.266 1 96.06 38 ALA B CA 1
ATOM 2033 C C . ALA B 1 38 ? 15.984 -2.635 -24.859 1 96.06 38 ALA B C 1
ATOM 2035 O O . ALA B 1 38 ? 15.5 -1.769 -25.594 1 96.06 38 ALA B O 1
ATOM 2036 N N . VAL B 1 39 ? 16.562 -2.412 -23.672 1 96.06 39 VAL B N 1
ATOM 2037 C CA . VAL B 1 39 ? 16.703 -1.055 -23.156 1 96.06 39 VAL B CA 1
ATOM 2038 C C . VAL B 1 39 ? 18.109 -0.861 -22.578 1 96.06 39 VAL B C 1
ATOM 2040 O O . VAL B 1 39 ? 18.922 -1.78 -22.609 1 96.06 39 VAL B O 1
ATOM 2043 N N . SER B 1 40 ? 18.344 0.357 -22.125 1 94.69 40 SER B N 1
ATOM 2044 C CA . SER B 1 40 ? 19.641 0.679 -21.547 1 94.69 40 SER B CA 1
ATOM 2045 C C . SER B 1 40 ? 19.766 0.145 -20.125 1 94.69 40 SER B C 1
ATOM 2047 O O . SER B 1 40 ? 18.75 -0.089 -19.469 1 94.69 40 SER B O 1
ATOM 2049 N N . ARG B 1 41 ? 20.984 -0.028 -19.703 1 93.88 41 ARG B N 1
ATOM 2050 C CA . ARG B 1 41 ? 21.25 -0.424 -18.328 1 93.88 41 ARG B CA 1
ATOM 2051 C C . ARG B 1 41 ? 20.75 0.637 -17.344 1 93.88 41 ARG B C 1
ATOM 2053 O O . ARG B 1 41 ? 20.297 0.312 -16.25 1 93.88 41 ARG B O 1
ATOM 2060 N N . THR B 1 42 ? 20.859 1.79 -17.766 1 89.38 42 THR B N 1
ATOM 2061 C CA . THR B 1 42 ? 20.391 2.887 -16.938 1 89.38 42 THR B CA 1
ATOM 2062 C C . THR B 1 42 ? 18.891 2.742 -16.641 1 89.38 42 THR B C 1
ATOM 2064 O O . THR B 1 42 ? 18.469 2.896 -15.492 1 89.38 42 THR B O 1
ATOM 2067 N N . MET B 1 43 ? 18.125 2.408 -17.578 1 92.12 43 MET B N 1
ATOM 2068 C CA . MET B 1 43 ? 16.688 2.213 -17.422 1 92.12 43 MET B CA 1
ATOM 2069 C C . MET B 1 43 ? 16.391 1.027 -16.516 1 92.12 43 MET B C 1
ATOM 2071 O O . MET B 1 43 ? 15.5 1.096 -15.672 1 92.12 43 MET B O 1
ATOM 2075 N N . VAL B 1 44 ? 17.125 0.028 -16.703 1 94.94 44 VAL B N 1
ATOM 2076 C CA . VAL B 1 44 ? 16.953 -1.153 -15.852 1 94.94 44 VAL B CA 1
ATOM 2077 C C . VAL B 1 44 ? 17.281 -0.805 -14.406 1 94.94 44 VAL B C 1
ATOM 2079 O O . VAL B 1 44 ? 16.562 -1.195 -13.484 1 94.94 44 VAL B O 1
ATOM 2082 N N . ARG B 1 45 ? 18.359 -0.103 -14.234 1 90.06 45 ARG B N 1
ATOM 2083 C CA . ARG B 1 45 ? 18.75 0.301 -12.883 1 90.06 45 ARG B CA 1
ATOM 2084 C C . ARG B 1 45 ? 17.656 1.127 -12.219 1 90.06 45 ARG B C 1
ATOM 2086 O O . ARG B 1 45 ? 17.391 0.967 -11.023 1 90.06 45 ARG B O 1
ATOM 2093 N N . GLU B 1 46 ? 17.078 1.949 -12.953 1 88.94 46 GLU B N 1
ATOM 2094 C CA . GLU B 1 46 ? 15.977 2.742 -12.422 1 88.94 46 GLU B CA 1
ATOM 2095 C C . GLU B 1 46 ? 14.82 1.849 -11.984 1 88.94 46 GLU B C 1
ATOM 2097 O O . GLU B 1 46 ? 14.219 2.074 -10.93 1 88.94 46 GLU B O 1
ATOM 2102 N N . ALA B 1 47 ? 14.516 0.909 -12.758 1 94.12 47 ALA B N 1
ATOM 2103 C CA . ALA B 1 47 ? 13.453 -0.038 -12.43 1 94.12 47 ALA B CA 1
ATOM 2104 C C . ALA B 1 47 ? 13.797 -0.82 -11.164 1 94.12 47 ALA B C 1
ATOM 2106 O O . ALA B 1 47 ? 12.945 -1.004 -10.289 1 94.12 47 ALA B O 1
ATOM 2107 N N . LEU B 1 48 ? 15.039 -1.229 -11.109 1 94.06 48 LEU B N 1
ATOM 2108 C CA . LEU B 1 48 ? 15.484 -2.012 -9.961 1 94.06 48 LEU B CA 1
ATOM 2109 C C . LEU B 1 48 ? 15.484 -1.162 -8.695 1 94.06 48 LEU B C 1
ATOM 2111 O O . LEU B 1 48 ? 15.18 -1.656 -7.605 1 94.06 48 LEU B O 1
ATOM 2115 N N . MET B 1 49 ? 15.766 0.048 -8.82 1 88.12 49 MET B N 1
ATOM 2116 C CA . MET B 1 49 ? 15.711 0.96 -7.68 1 88.12 49 MET B CA 1
ATOM 2117 C C . MET B 1 49 ? 14.281 1.147 -7.195 1 88.12 49 MET B C 1
ATOM 2119 O O . MET B 1 49 ? 14.031 1.236 -5.992 1 88.12 49 MET B O 1
ATOM 2123 N N . GLN B 1 50 ? 13.367 1.246 -8.117 1 90.75 50 GLN B N 1
ATOM 2124 C CA . GLN B 1 50 ? 11.961 1.306 -7.734 1 90.75 50 GLN B CA 1
ATOM 2125 C C . GLN B 1 50 ? 11.547 0.055 -6.965 1 90.75 50 GLN B C 1
ATOM 2127 O O . GLN B 1 50 ? 10.859 0.147 -5.945 1 90.75 50 GLN B O 1
ATOM 2132 N N . LEU B 1 51 ? 11.992 -1.055 -7.449 1 94.94 51 LEU B N 1
ATOM 2133 C CA . LEU B 1 51 ? 11.672 -2.33 -6.82 1 94.94 51 LEU B CA 1
ATOM 2134 C C . LEU B 1 51 ? 12.312 -2.432 -5.438 1 94.94 51 LEU B C 1
ATOM 2136 O O . LEU B 1 51 ? 11.742 -3.027 -4.523 1 94.94 51 LEU B O 1
ATOM 2140 N N . GLN B 1 52 ? 13.508 -1.851 -5.324 1 93 52 GLN B N 1
ATOM 2141 C CA . GLN B 1 52 ? 14.172 -1.827 -4.023 1 93 52 GLN B CA 1
ATOM 2142 C C . GLN B 1 52 ? 13.375 -1.01 -3.016 1 93 52 GLN B C 1
ATOM 2144 O O . GLN B 1 52 ? 13.195 -1.432 -1.87 1 93 52 GLN B O 1
ATOM 2149 N N . ALA B 1 53 ? 12.93 0.093 -3.463 1 87.5 53 ALA B N 1
ATOM 2150 C CA . ALA B 1 53 ? 12.133 0.955 -2.592 1 87.5 53 ALA B CA 1
ATOM 2151 C C . ALA B 1 53 ? 10.859 0.252 -2.143 1 87.5 53 ALA B C 1
ATOM 2153 O O . ALA B 1 53 ? 10.367 0.491 -1.038 1 87.5 53 ALA B O 1
ATOM 2154 N N . ARG B 1 54 ? 10.375 -0.632 -2.975 1 92.94 54 ARG B N 1
ATOM 2155 C CA . ARG B 1 54 ? 9.156 -1.374 -2.686 1 92.94 54 ARG B CA 1
ATOM 2156 C C . ARG B 1 54 ? 9.461 -2.635 -1.881 1 92.94 54 ARG B C 1
ATOM 2158 O O . ARG B 1 54 ? 8.539 -3.32 -1.425 1 92.94 54 ARG B O 1
ATOM 2165 N N . GLY B 1 55 ? 10.719 -2.971 -1.784 1 93.56 55 GLY B N 1
ATOM 2166 C CA . GLY B 1 55 ? 11.133 -4.066 -0.919 1 93.56 55 GLY B CA 1
ATOM 2167 C C . GLY B 1 55 ? 11.18 -5.402 -1.633 1 93.56 55 GLY B C 1
ATOM 2168 O O . GLY B 1 55 ? 11.094 -6.457 -0.997 1 93.56 55 GLY B O 1
ATOM 2169 N N . PHE B 1 56 ? 11.336 -5.43 -2.959 1 97.31 56 PHE B N 1
ATOM 2170 C CA . PHE B 1 56 ? 11.297 -6.684 -3.701 1 97.31 56 PHE B CA 1
ATOM 2171 C C . PHE B 1 56 ? 12.703 -7.141 -4.066 1 97.31 56 PHE B C 1
ATOM 2173 O O . PHE B 1 56 ? 12.938 -8.328 -4.312 1 97.31 56 PHE B O 1
ATOM 2180 N N . VAL B 1 57 ? 13.609 -6.141 -4.199 1 97 57 VAL B N 1
ATOM 2181 C CA . VAL B 1 57 ? 14.992 -6.473 -4.527 1 97 57 VAL B CA 1
ATOM 2182 C C . VAL B 1 57 ? 15.945 -5.723 -3.596 1 97 57 VAL B C 1
ATOM 2184 O O . VAL B 1 57 ? 15.539 -4.77 -2.926 1 97 57 VAL B O 1
ATOM 2187 N N . GLN B 1 58 ? 17.109 -6.191 -3.482 1 95.56 58 GLN B N 1
ATOM 2188 C CA . GLN B 1 58 ? 18.172 -5.543 -2.717 1 95.56 58 GLN B CA 1
ATOM 2189 C C . GLN B 1 58 ? 19.5 -5.559 -3.484 1 95.56 58 GLN B C 1
ATOM 2191 O O . GLN B 1 58 ? 19.766 -6.488 -4.246 1 95.56 58 GLN B O 1
ATOM 2196 N N . VAL B 1 59 ? 20.188 -4.52 -3.293 1 92.5 59 VAL B N 1
ATOM 2197 C CA . VAL B 1 59 ? 21.484 -4.434 -3.961 1 92.5 59 VAL B CA 1
ATOM 2198 C C . VAL B 1 59 ? 22.594 -4.805 -2.98 1 92.5 59 VAL B C 1
ATOM 2200 O O . VAL B 1 59 ? 22.547 -4.434 -1.805 1 92.5 59 VAL B O 1
ATOM 2203 N N . GLN B 1 60 ? 23.422 -5.676 -3.354 1 90.25 60 GLN B N 1
ATOM 2204 C CA . GLN B 1 60 ? 24.625 -6.008 -2.607 1 90.25 60 GLN B CA 1
ATOM 2205 C C . GLN B 1 60 ? 25.859 -5.418 -3.279 1 90.25 60 GLN B C 1
ATOM 2207 O O . GLN B 1 60 ? 26.047 -5.574 -4.488 1 90.25 60 GLN B O 1
ATOM 2212 N N . PRO B 1 61 ? 26.625 -4.691 -2.459 1 86.62 61 PRO B N 1
ATOM 2213 C CA . PRO B 1 61 ? 27.812 -4.062 -3.039 1 86.62 61 PRO B CA 1
ATOM 2214 C C . PRO B 1 61 ? 28.719 -5.055 -3.777 1 86.62 61 PRO B C 1
ATOM 2216 O O . PRO B 1 61 ? 29.016 -6.133 -3.252 1 86.62 61 PRO B O 1
ATOM 2219 N N . ARG B 1 62 ? 29.062 -4.715 -5.004 1 87.56 62 ARG B N 1
ATOM 2220 C CA . ARG B 1 62 ? 29.984 -5.43 -5.867 1 87.56 62 ARG B CA 1
ATOM 2221 C C . ARG B 1 62 ? 29.438 -6.789 -6.27 1 87.56 62 ARG B C 1
ATOM 2223 O O . ARG B 1 62 ? 30.156 -7.629 -6.809 1 87.56 62 ARG B O 1
ATOM 2230 N N . ARG B 1 63 ? 28.219 -7.152 -5.891 1 90.88 63 ARG B N 1
ATOM 2231 C CA . ARG B 1 63 ? 27.641 -8.445 -6.227 1 90.88 63 ARG B CA 1
ATOM 2232 C C . ARG B 1 63 ? 26.406 -8.281 -7.109 1 90.88 63 ARG B C 1
ATOM 2234 O O . ARG B 1 63 ? 26.078 -9.18 -7.887 1 90.88 63 ARG B O 1
ATOM 2241 N N . GLY B 1 64 ? 25.719 -7.121 -6.926 1 94.06 64 GLY B N 1
ATOM 2242 C CA . GLY B 1 64 ? 24.609 -6.871 -7.824 1 94.06 64 GLY B CA 1
ATOM 2243 C C . GLY B 1 64 ? 23.25 -6.918 -7.125 1 94.06 64 GLY B C 1
ATOM 2244 O O . GLY B 1 64 ? 23.156 -6.602 -5.938 1 94.06 64 GLY B O 1
ATOM 2245 N N . TRP B 1 65 ? 22.188 -7.184 -7.949 1 96.75 65 TRP B N 1
ATOM 2246 C CA . TRP B 1 65 ? 20.812 -7.137 -7.473 1 96.75 65 TRP B CA 1
ATOM 2247 C C . TRP B 1 65 ? 20.281 -8.539 -7.219 1 96.75 65 TRP B C 1
ATOM 2249 O O . TRP B 1 65 ? 20.531 -9.461 -8.008 1 96.75 65 TRP B O 1
ATOM 2259 N N . TYR B 1 66 ? 19.484 -8.68 -6.125 1 98.12 66 TYR B N 1
ATOM 2260 C CA . TYR B 1 66 ? 18.891 -9.961 -5.77 1 98.12 66 TYR B CA 1
ATOM 2261 C C . TYR B 1 66 ? 17.438 -9.781 -5.328 1 98.12 66 TYR B C 1
ATOM 2263 O O . TYR B 1 66 ? 17.109 -8.789 -4.676 1 98.12 66 TYR B O 1
ATOM 2271 N N . VAL B 1 67 ? 16.625 -10.727 -5.652 1 98.31 67 VAL B N 1
ATOM 2272 C CA . VAL B 1 67 ? 15.289 -10.766 -5.082 1 98.31 67 VAL B CA 1
ATOM 2273 C C . VAL B 1 67 ? 15.375 -10.969 -3.572 1 98.31 67 VAL B C 1
ATOM 2275 O O . VAL B 1 67 ? 16.172 -11.781 -3.094 1 98.31 67 VAL B O 1
ATOM 2278 N N . VAL B 1 68 ? 14.547 -10.336 -2.824 1 97.94 68 VAL B N 1
ATOM 2279 C CA . VAL B 1 68 ? 14.602 -10.383 -1.366 1 97.94 68 VAL B CA 1
ATOM 2280 C C . VAL B 1 68 ? 14.156 -11.766 -0.884 1 97.94 68 VAL B C 1
ATOM 2282 O O . VAL B 1 68 ? 13.406 -12.461 -1.571 1 97.94 68 VAL B O 1
ATOM 2285 N N . GLN B 1 69 ? 14.672 -12.164 0.249 1 97.56 69 GLN B N 1
ATOM 2286 C CA . GLN B 1 69 ? 14.234 -13.312 1.031 1 97.56 69 GLN B CA 1
ATOM 2287 C C . GLN B 1 69 ? 13.555 -12.875 2.328 1 97.56 69 GLN B C 1
ATOM 2289 O O . GLN B 1 69 ? 14.234 -12.516 3.295 1 97.56 69 GLN B O 1
ATOM 2294 N N . PRO B 1 70 ? 12.25 -12.906 2.254 1 97.12 70 PRO B N 1
ATOM 2295 C CA . PRO B 1 70 ? 11.57 -12.398 3.443 1 97.12 70 PRO B CA 1
ATOM 2296 C C . PRO B 1 70 ? 11.789 -13.273 4.676 1 97.12 70 PRO B C 1
ATOM 2298 O O . PRO B 1 70 ? 11.891 -14.492 4.555 1 97.12 70 PRO B O 1
ATOM 2301 N N . SER B 1 71 ? 11.867 -12.633 5.828 1 96.69 71 SER B N 1
ATOM 2302 C CA . SER B 1 71 ? 11.852 -13.359 7.094 1 96.69 71 SER B CA 1
ATOM 2303 C C . SER B 1 71 ? 10.453 -13.867 7.418 1 96.69 71 SER B C 1
ATOM 2305 O O . SER B 1 71 ? 9.477 -13.484 6.77 1 96.69 71 SER B O 1
ATOM 2307 N N . ALA B 1 72 ? 10.383 -14.766 8.438 1 96.19 72 ALA B N 1
ATOM 2308 C CA . ALA B 1 72 ? 9.086 -15.234 8.914 1 96.19 72 ALA B CA 1
ATOM 2309 C C . ALA B 1 72 ? 8.234 -14.078 9.406 1 96.19 72 ALA B C 1
ATOM 2311 O O . ALA B 1 72 ? 7.023 -14.039 9.156 1 96.19 72 ALA B O 1
ATOM 2312 N N . GLU B 1 73 ? 8.906 -13.125 10.031 1 96 73 GLU B N 1
ATOM 2313 C CA . GLU B 1 73 ? 8.195 -11.961 10.562 1 96 73 GLU B CA 1
ATOM 2314 C C . GLU B 1 73 ? 7.656 -11.086 9.438 1 96 73 GLU B C 1
ATOM 2316 O O . GLU B 1 73 ? 6.523 -10.594 9.516 1 96 73 GLU B O 1
ATOM 2321 N N . GLU B 1 74 ? 8.438 -10.922 8.438 1 96.75 74 GLU B N 1
ATOM 2322 C CA . GLU B 1 74 ? 7.992 -10.133 7.293 1 96.75 74 GLU B CA 1
ATOM 2323 C C . GLU B 1 74 ? 6.828 -10.805 6.574 1 96.75 74 GLU B C 1
ATOM 2325 O O . GLU B 1 74 ? 5.891 -10.133 6.129 1 96.75 74 GLU B O 1
ATOM 2330 N N . ALA B 1 75 ? 6.906 -12.102 6.457 1 97.44 75 ALA B N 1
ATOM 2331 C CA . ALA B 1 75 ? 5.816 -12.859 5.852 1 97.44 75 ALA B CA 1
ATOM 2332 C C . ALA B 1 75 ? 4.527 -12.703 6.656 1 97.44 75 ALA B C 1
ATOM 2334 O O . ALA B 1 75 ? 3.465 -12.43 6.094 1 97.44 75 ALA B O 1
ATOM 2335 N N . GLN B 1 76 ? 4.645 -12.812 7.938 1 96.38 76 GLN B N 1
ATOM 2336 C CA . GLN B 1 76 ? 3.482 -12.688 8.812 1 96.38 76 GLN B CA 1
ATOM 2337 C C . GLN B 1 76 ? 2.857 -11.297 8.695 1 96.38 76 GLN B C 1
ATOM 2339 O O . GLN B 1 76 ? 1.632 -11.164 8.656 1 96.38 76 GLN B O 1
ATOM 2344 N N . ASP B 1 77 ? 3.684 -10.336 8.633 1 97.06 77 ASP B N 1
ATOM 2345 C CA . ASP B 1 77 ? 3.211 -8.961 8.484 1 97.06 77 ASP B CA 1
ATOM 2346 C C . ASP B 1 77 ? 2.438 -8.789 7.176 1 97.06 77 ASP B C 1
ATOM 2348 O O . ASP B 1 77 ? 1.381 -8.156 7.156 1 97.06 77 ASP B O 1
ATOM 2352 N N . ALA B 1 78 ? 2.949 -9.359 6.125 1 98.25 78 ALA B N 1
ATOM 2353 C CA . ALA B 1 78 ? 2.305 -9.258 4.816 1 98.25 78 ALA B CA 1
ATOM 2354 C C . ALA B 1 78 ? 0.965 -9.992 4.809 1 98.25 78 ALA B C 1
ATOM 2356 O O . ALA B 1 78 ? -0.021 -9.484 4.27 1 98.25 78 ALA B O 1
ATOM 2357 N N . PHE B 1 79 ? 0.901 -11.164 5.43 1 98.06 79 PHE B N 1
ATOM 2358 C CA . PHE B 1 79 ? -0.352 -11.914 5.492 1 98.06 79 PHE B CA 1
ATOM 2359 C C . PHE B 1 79 ? -1.381 -11.164 6.336 1 98.06 79 PHE B C 1
ATOM 2361 O O . PHE B 1 79 ? -2.564 -11.133 5.992 1 98.06 79 PHE B O 1
ATOM 2368 N N . ALA B 1 80 ? -0.934 -10.594 7.406 1 97.25 80 ALA B N 1
ATOM 2369 C CA . ALA B 1 80 ? -1.844 -9.812 8.242 1 97.25 80 ALA B CA 1
ATOM 2370 C C . ALA B 1 80 ? -2.428 -8.633 7.465 1 97.25 80 ALA B C 1
ATOM 2372 O O . ALA B 1 80 ? -3.621 -8.344 7.566 1 97.25 80 ALA B O 1
ATOM 2373 N N . ALA B 1 81 ? -1.596 -7.973 6.719 1 98.31 81 ALA B N 1
ATOM 2374 C CA . ALA B 1 81 ? -2.053 -6.855 5.895 1 98.31 81 ALA B CA 1
ATOM 2375 C C . ALA B 1 81 ? -3.098 -7.312 4.883 1 98.31 81 ALA B C 1
ATOM 2377 O O . ALA B 1 81 ? -4.117 -6.645 4.684 1 98.31 81 ALA B O 1
ATOM 2378 N N . ARG B 1 82 ? -2.844 -8.445 4.219 1 98.56 82 ARG B N 1
ATOM 2379 C CA . ARG B 1 82 ? -3.799 -8.992 3.262 1 98.56 82 ARG B CA 1
ATOM 2380 C C . ARG B 1 82 ? -5.137 -9.281 3.928 1 98.56 82 ARG B C 1
ATOM 2382 O O . ARG B 1 82 ? -6.195 -8.938 3.391 1 98.56 82 ARG B O 1
ATOM 2389 N N . ARG B 1 83 ? -5.102 -9.898 5.125 1 97.69 83 ARG B N 1
ATOM 2390 C CA . ARG B 1 83 ? -6.348 -10.219 5.816 1 97.69 83 ARG B CA 1
ATOM 2391 C C . ARG B 1 83 ? -7.168 -8.953 6.07 1 97.69 83 ARG B C 1
ATOM 2393 O O . ARG B 1 83 ? -8.375 -8.93 5.82 1 97.69 83 ARG B O 1
ATOM 2400 N N . ILE B 1 84 ? -6.52 -7.949 6.48 1 97.31 84 ILE B N 1
ATOM 2401 C CA . ILE B 1 84 ? -7.184 -6.699 6.832 1 97.31 84 ILE B CA 1
ATOM 2402 C C . ILE B 1 84 ? -7.785 -6.066 5.582 1 97.31 84 ILE B C 1
ATOM 2404 O O . ILE B 1 84 ? -8.977 -5.742 5.551 1 97.31 84 ILE B O 1
ATOM 2408 N N . ILE B 1 85 ? -7.023 -5.953 4.562 1 98.06 85 ILE B N 1
ATOM 2409 C CA . ILE B 1 85 ? -7.453 -5.254 3.357 1 98.06 85 ILE B CA 1
ATOM 2410 C C . ILE B 1 85 ? -8.547 -6.055 2.656 1 98.06 85 ILE B C 1
ATOM 2412 O O . ILE B 1 85 ? -9.586 -5.504 2.291 1 98.06 85 ILE B O 1
ATOM 2416 N N . GLU B 1 86 ? -8.312 -7.312 2.475 1 97.75 86 GLU B N 1
ATOM 2417 C CA . GLU B 1 86 ? -9.219 -8.109 1.648 1 97.75 86 GLU B CA 1
ATOM 2418 C C . GLU B 1 86 ? -10.57 -8.305 2.33 1 97.75 86 GLU B C 1
ATOM 2420 O O . GLU B 1 86 ? -11.609 -8.273 1.673 1 97.75 86 GLU B O 1
ATOM 2425 N N . THR B 1 87 ? -10.555 -8.508 3.627 1 95.94 87 THR B N 1
ATOM 2426 C CA . THR B 1 87 ? -11.836 -8.609 4.316 1 95.94 87 THR B CA 1
ATOM 2427 C C . THR B 1 87 ? -12.547 -7.262 4.336 1 95.94 87 THR B C 1
ATOM 2429 O O . THR B 1 87 ? -13.773 -7.195 4.211 1 95.94 87 THR B O 1
ATOM 2432 N N . GLY B 1 88 ? -11.781 -6.207 4.496 1 95.62 88 GLY B N 1
ATOM 2433 C CA . GLY B 1 88 ? -12.359 -4.875 4.477 1 95.62 88 GLY B CA 1
ATOM 2434 C C . GLY B 1 88 ? -13.023 -4.531 3.158 1 95.62 88 GLY B C 1
ATOM 2435 O O . GLY B 1 88 ? -14.086 -3.9 3.137 1 95.62 88 GLY B O 1
ATOM 2436 N N . ILE B 1 89 ? -12.414 -4.93 2.113 1 96 89 ILE B N 1
ATOM 2437 C CA . ILE B 1 89 ? -12.945 -4.676 0.776 1 96 89 ILE B CA 1
ATOM 2438 C C . ILE B 1 89 ? -14.312 -5.332 0.627 1 96 89 ILE B C 1
ATOM 2440 O O . ILE B 1 89 ? -15.234 -4.746 0.049 1 96 89 ILE B O 1
ATOM 2444 N N . LEU B 1 90 ? -14.484 -6.516 1.174 1 94.38 90 LEU B N 1
ATOM 2445 C CA . LEU B 1 90 ? -15.742 -7.25 1.068 1 94.38 90 LEU B CA 1
ATOM 2446 C C . LEU B 1 90 ? -16.844 -6.562 1.874 1 94.38 90 LEU B C 1
ATOM 2448 O O . LEU B 1 90 ? -18.031 -6.719 1.575 1 94.38 90 LEU B O 1
ATOM 2452 N N . GLY B 1 91 ? -16.453 -5.781 2.82 1 88.06 91 GLY B N 1
ATOM 2453 C CA . GLY B 1 91 ? -17.422 -5.109 3.666 1 88.06 91 GLY B CA 1
ATOM 2454 C C . GLY B 1 91 ? -17.922 -3.809 3.07 1 88.06 91 GLY B C 1
ATOM 2455 O O . GLY B 1 91 ? -18.953 -3.273 3.514 1 88.06 91 GLY B O 1
ATOM 2456 N N . GLU B 1 92 ? -17.203 -3.254 2.18 1 80.75 92 GLU B N 1
ATOM 2457 C CA . GLU B 1 92 ? -17.594 -1.96 1.625 1 80.75 92 GLU B CA 1
ATOM 2458 C C . GLU B 1 92 ? -18.5 -2.127 0.415 1 80.75 92 GLU B C 1
ATOM 2460 O O . GLU B 1 92 ? -18.359 -3.076 -0.357 1 80.75 92 GLU B O 1
ATOM 2465 N N . ALA B 1 93 ? -19.953 -1.872 0.562 1 60.19 93 ALA B N 1
ATOM 2466 C CA . ALA B 1 93 ? -21.016 -1.998 -0.443 1 60.19 93 ALA B CA 1
ATOM 2467 C C . ALA B 1 93 ? -20.859 -0.939 -1.532 1 60.19 93 ALA B C 1
ATOM 2469 O O . ALA B 1 93 ? -20.734 0.251 -1.235 1 60.19 93 ALA B O 1
ATOM 2470 N N . GLY B 1 94 ? -20.062 -0.984 -2.605 1 57.75 94 GLY B N 1
ATOM 2471 C CA . GLY B 1 94 ? -20.203 0.158 -3.496 1 57.75 94 GLY B CA 1
ATOM 2472 C C . GLY B 1 94 ? -20.641 -0.222 -4.895 1 57.75 94 GLY B C 1
ATOM 2473 O O . GLY B 1 94 ? -21.094 0.632 -5.66 1 57.75 94 GLY B O 1
ATOM 2474 N N . ARG B 1 95 ? -20.438 -1.414 -5.324 1 66.31 95 ARG B N 1
ATOM 2475 C CA . ARG B 1 95 ? -20.719 -1.697 -6.727 1 66.31 95 ARG B CA 1
ATOM 2476 C C . ARG B 1 95 ? -21.766 -2.801 -6.852 1 66.31 95 ARG B C 1
ATOM 2478 O O . ARG B 1 95 ? -21.984 -3.564 -5.91 1 66.31 95 ARG B O 1
ATOM 2485 N N . PRO B 1 96 ? -22.359 -2.676 -8.055 1 74.5 96 PRO B N 1
ATOM 2486 C CA . PRO B 1 96 ? -23.266 -3.799 -8.305 1 74.5 96 PRO B CA 1
ATOM 2487 C C . PRO B 1 96 ? -22.562 -5.152 -8.25 1 74.5 96 PRO B C 1
ATOM 2489 O O . PRO B 1 96 ? -21.672 -5.418 -9.055 1 74.5 96 PRO B O 1
ATOM 2492 N N . MET B 1 97 ? -22.953 -5.965 -7.48 1 88.5 97 MET B N 1
ATOM 2493 C CA . MET B 1 97 ? -22.266 -7.211 -7.148 1 88.5 97 MET B CA 1
ATOM 2494 C C . MET B 1 97 ? -22.375 -8.211 -8.297 1 88.5 97 MET B C 1
ATOM 2496 O O . MET B 1 97 ? -21.5 -9.062 -8.477 1 88.5 97 MET B O 1
ATOM 2500 N N . GLN B 1 98 ? -23.344 -7.965 -9.172 1 90.12 98 GLN B N 1
ATOM 2501 C CA . GLN B 1 98 ? -23.531 -8.906 -10.273 1 90.12 98 GLN B CA 1
ATOM 2502 C C . GLN B 1 98 ? -22.344 -8.859 -11.234 1 90.12 98 GLN B C 1
ATOM 2504 O O . GLN B 1 98 ? -21.844 -9.906 -11.656 1 90.12 98 GLN B O 1
ATOM 2509 N N . SER B 1 99 ? -21.953 -7.688 -11.578 1 92.25 99 SER B N 1
ATOM 2510 C CA . SER B 1 99 ? -20.812 -7.535 -12.477 1 92.25 99 SER B CA 1
ATOM 2511 C C . SER B 1 99 ? -19.531 -8.039 -11.828 1 92.25 99 SER B C 1
ATOM 2513 O O . SER B 1 99 ? -18.703 -8.688 -12.477 1 92.25 99 SER B O 1
ATOM 2515 N N . VAL B 1 100 ? -19.375 -7.758 -10.594 1 93.81 100 VAL B N 1
ATOM 2516 C CA . VAL B 1 100 ? -18.203 -8.195 -9.844 1 93.81 100 VAL B CA 1
ATOM 2517 C C . VAL B 1 100 ? -18.141 -9.719 -9.828 1 93.81 100 VAL B C 1
ATOM 2519 O O . VAL B 1 100 ? -17.094 -10.305 -10.164 1 93.81 100 VAL B O 1
ATOM 2522 N N . ILE B 1 101 ? -19.234 -10.312 -9.57 1 95.69 101 ILE B N 1
ATOM 2523 C CA . ILE B 1 101 ? -19.328 -11.766 -9.469 1 95.69 101 ILE B CA 1
ATOM 2524 C C . ILE B 1 101 ? -19.031 -12.398 -10.828 1 95.69 101 ILE B C 1
ATOM 2526 O O . ILE B 1 101 ? -18.297 -13.391 -10.914 1 95.69 101 ILE B O 1
ATOM 2530 N N . GLY B 1 102 ? -19.578 -11.812 -11.867 1 96.5 102 GLY B N 1
ATOM 2531 C CA . GLY B 1 102 ? -19.312 -12.328 -13.203 1 96.5 102 GLY B CA 1
ATOM 2532 C C . GLY B 1 102 ? -17.828 -12.336 -13.547 1 96.5 102 GLY B C 1
ATOM 2533 O O . GLY B 1 102 ? -17.328 -13.312 -14.094 1 96.5 102 GLY B O 1
ATOM 2534 N N . GLN B 1 103 ? -17.156 -11.305 -13.219 1 96.88 103 GLN B N 1
ATOM 2535 C CA . GLN B 1 103 ? -15.727 -11.195 -13.508 1 96.88 103 GLN B CA 1
ATOM 2536 C C . GLN B 1 103 ? -14.922 -12.18 -12.672 1 96.88 103 GLN B C 1
ATOM 2538 O O . GLN B 1 103 ? -13.961 -12.773 -13.164 1 96.88 103 GLN B O 1
ATOM 2543 N N . LEU B 1 104 ? -15.312 -12.367 -11.445 1 97.56 104 LEU B N 1
ATOM 2544 C CA . LEU B 1 104 ? -14.602 -13.297 -10.578 1 97.56 104 LEU B CA 1
ATOM 2545 C C . LEU B 1 104 ? -14.805 -14.742 -11.031 1 97.56 104 LEU B C 1
ATOM 2547 O O . LEU B 1 104 ? -13.883 -15.555 -10.977 1 97.56 104 LEU B O 1
ATOM 2551 N N . ARG B 1 105 ? -15.992 -15.039 -11.492 1 98.19 105 ARG B N 1
ATOM 2552 C CA . ARG B 1 105 ? -16.266 -16.375 -12.023 1 98.19 105 ARG B CA 1
ATOM 2553 C C . ARG B 1 105 ? -15.43 -16.641 -13.266 1 98.19 105 ARG B C 1
ATOM 2555 O O . ARG B 1 105 ? -14.922 -17.75 -13.445 1 98.19 105 ARG B O 1
ATOM 2562 N N . ARG B 1 106 ? -15.328 -15.664 -14.078 1 98.38 106 ARG B N 1
ATOM 2563 C CA . ARG B 1 106 ? -14.477 -15.812 -15.25 1 98.38 106 ARG B CA 1
ATOM 2564 C C . ARG B 1 106 ? -13.023 -16.047 -14.852 1 98.38 106 ARG B C 1
ATOM 2566 O O . ARG B 1 106 ? -12.328 -16.859 -15.453 1 98.38 106 ARG B O 1
ATOM 2573 N N . HIS B 1 107 ? -12.578 -15.32 -13.883 1 98.44 107 HIS B N 1
ATOM 2574 C CA . HIS B 1 107 ? -11.219 -15.484 -13.383 1 98.44 107 HIS B CA 1
ATOM 2575 C C . HIS B 1 107 ? -10.992 -16.891 -12.852 1 98.44 107 HIS B C 1
ATOM 2577 O O . HIS B 1 107 ? -9.961 -17.516 -13.133 1 98.44 107 HIS B O 1
ATOM 2583 N N . ILE B 1 108 ? -11.977 -17.406 -12.109 1 98.25 108 ILE B N 1
ATOM 2584 C CA . ILE B 1 108 ? -11.891 -18.75 -11.547 1 98.25 108 ILE B CA 1
ATOM 2585 C C . ILE B 1 108 ? -11.836 -19.781 -12.672 1 98.25 108 ILE B C 1
ATOM 2587 O O . ILE B 1 108 ? -11.078 -20.75 -12.602 1 98.25 108 ILE B O 1
ATOM 2591 N N . ALA B 1 109 ? -12.617 -19.594 -13.703 1 98.31 109 ALA B N 1
ATOM 2592 C CA . ALA B 1 109 ? -12.562 -20.484 -14.859 1 98.31 109 ALA B CA 1
ATOM 2593 C C . ALA B 1 109 ? -11.164 -20.5 -15.469 1 98.31 109 ALA B C 1
ATOM 2595 O O . ALA B 1 109 ? -10.68 -21.562 -15.883 1 98.31 109 ALA B O 1
ATOM 2596 N N . GLN B 1 110 ? -10.531 -19.375 -15.523 1 97.94 110 GLN B N 1
ATOM 2597 C CA . GLN B 1 110 ? -9.164 -19.281 -16.016 1 97.94 110 GLN B CA 1
ATOM 2598 C C . GLN B 1 110 ? -8.203 -20.031 -15.102 1 97.94 110 GLN B C 1
ATOM 2600 O O . GLN B 1 110 ? -7.27 -20.688 -15.578 1 97.94 110 GLN B O 1
ATOM 2605 N N . GLU B 1 111 ? -8.406 -19.938 -13.773 1 97.38 111 GLU B N 1
ATOM 2606 C CA . GLU B 1 111 ? -7.605 -20.703 -12.836 1 97.38 111 GLU B CA 1
ATOM 2607 C C . GLU B 1 111 ? -7.727 -22.203 -13.102 1 97.38 111 GLU B C 1
ATOM 2609 O O . GLU B 1 111 ? -6.719 -22.906 -13.18 1 97.38 111 GLU B O 1
ATOM 2614 N N . GLN B 1 112 ? -8.945 -22.625 -13.258 1 97.5 112 GLN B N 1
ATOM 2615 C CA . GLN B 1 112 ? -9.219 -24.031 -13.477 1 97.5 112 GLN B CA 1
ATOM 2616 C C . GLN B 1 112 ? -8.57 -24.531 -14.773 1 97.5 112 GLN B C 1
ATOM 2618 O O . GLN B 1 112 ? -7.961 -25.609 -14.797 1 97.5 112 GLN B O 1
ATOM 2623 N N . ASP B 1 113 ? -8.633 -23.75 -15.789 1 97.5 113 ASP B N 1
ATOM 2624 C CA . ASP B 1 113 ? -8.016 -24.094 -17.062 1 97.5 113 ASP B CA 1
ATOM 2625 C C . ASP B 1 113 ? -6.496 -24.203 -16.922 1 97.5 113 ASP B C 1
ATOM 2627 O O . ASP B 1 113 ? -5.883 -25.125 -17.469 1 97.5 113 ASP B O 1
ATOM 2631 N N . ALA B 1 114 ? -5.91 -23.266 -16.234 1 96.62 114 ALA B N 1
ATOM 2632 C CA . ALA B 1 114 ? -4.461 -23.25 -16.047 1 96.62 114 ALA B CA 1
ATOM 2633 C C . ALA B 1 114 ? -4.008 -24.453 -15.219 1 96.62 114 ALA B C 1
ATOM 2635 O O . ALA B 1 114 ? -2.941 -25.016 -15.469 1 96.62 114 ALA B O 1
ATOM 2636 N N . ILE B 1 115 ? -4.793 -24.766 -14.25 1 95.62 115 ILE B N 1
ATOM 2637 C CA . ILE B 1 115 ? -4.48 -25.922 -13.414 1 95.62 115 ILE B CA 1
ATOM 2638 C C . ILE B 1 115 ? -4.523 -27.188 -14.25 1 95.62 115 ILE B C 1
ATOM 2640 O O . ILE B 1 115 ? -3.646 -28.047 -14.133 1 95.62 115 ILE B O 1
ATOM 2644 N N . ALA B 1 116 ? -5.48 -27.266 -15.141 1 95.06 116 ALA B N 1
ATOM 2645 C CA . ALA B 1 116 ? -5.648 -28.438 -16.016 1 95.06 116 ALA B CA 1
ATOM 2646 C C . ALA B 1 116 ? -4.543 -28.5 -17.062 1 95.06 116 ALA B C 1
ATOM 2648 O O . ALA B 1 116 ? -4.109 -29.594 -17.438 1 95.06 116 ALA B O 1
ATOM 2649 N N . GLY B 1 117 ? -4.121 -27.406 -17.594 1 90.69 117 GLY B N 1
ATOM 2650 C CA . GLY B 1 117 ? -3.16 -27.328 -18.688 1 90.69 117 GLY B CA 1
ATOM 2651 C C . GLY B 1 117 ? -1.72 -27.438 -18.219 1 90.69 117 GLY B C 1
ATOM 2652 O O . GLY B 1 117 ? -0.797 -27.453 -19.047 1 90.69 117 GLY B O 1
ATOM 2653 N N . ALA B 1 118 ? -1.45 -27.469 -17 1 80.75 118 ALA B N 1
ATOM 2654 C CA . ALA B 1 118 ? -0.146 -27.75 -16.391 1 80.75 118 ALA B CA 1
ATOM 2655 C C . ALA B 1 118 ? 0.829 -26.594 -16.656 1 80.75 118 ALA B C 1
ATOM 2657 O O . ALA B 1 118 ? 2.029 -26.828 -16.828 1 80.75 118 ALA B O 1
ATOM 2658 N N . ASP B 1 119 ? 0.372 -25.5 -16.922 1 90 119 ASP B N 1
ATOM 2659 C CA . ASP B 1 119 ? 1.233 -24.312 -16.969 1 90 119 ASP B CA 1
ATOM 2660 C C . ASP B 1 119 ? 1.418 -23.719 -15.57 1 90 119 ASP B C 1
ATOM 2662 O O . ASP B 1 119 ? 0.59 -22.938 -15.109 1 90 119 ASP B O 1
ATOM 2666 N N . ALA B 1 120 ? 2.539 -24.016 -15.031 1 91.94 120 ALA B N 1
ATOM 2667 C CA . ALA B 1 120 ? 2.752 -23.719 -13.617 1 91.94 120 ALA B CA 1
ATOM 2668 C C . ALA B 1 120 ? 2.809 -22.219 -13.375 1 91.94 120 ALA B C 1
ATOM 2670 O O . ALA B 1 120 ? 2.266 -21.719 -12.383 1 91.94 120 ALA B O 1
ATOM 2671 N N . ALA B 1 121 ? 3.418 -21.516 -14.312 1 94.56 121 ALA B N 1
ATOM 2672 C CA . ALA B 1 121 ? 3.564 -20.078 -14.148 1 94.56 121 ALA B CA 1
ATOM 2673 C C . ALA B 1 121 ? 2.215 -19.375 -14.25 1 94.56 121 ALA B C 1
ATOM 2675 O O . ALA B 1 121 ? 1.897 -18.5 -13.438 1 94.56 121 ALA B O 1
ATOM 2676 N N . THR B 1 122 ? 1.496 -19.734 -15.227 1 95.94 122 THR B N 1
ATOM 2677 C CA . THR B 1 122 ? 0.179 -19.141 -15.422 1 95.94 122 THR B CA 1
ATOM 2678 C C . THR B 1 122 ? -0.735 -19.438 -14.234 1 95.94 122 THR B C 1
ATOM 2680 O O . THR B 1 122 ? -1.463 -18.578 -13.766 1 95.94 122 THR B O 1
ATOM 2683 N N . ARG B 1 123 ? -0.696 -20.625 -13.797 1 95.81 123 ARG B N 1
ATOM 2684 C CA . ARG B 1 123 ? -1.491 -21.047 -12.648 1 95.81 123 ARG B CA 1
ATOM 2685 C C . ARG B 1 123 ? -1.142 -20.234 -11.414 1 95.81 123 ARG B C 1
ATOM 2687 O O . ARG B 1 123 ? -2.029 -19.688 -10.75 1 95.81 123 ARG B O 1
ATOM 2694 N N . ALA B 1 124 ? 0.121 -20.141 -11.148 1 95.69 124 ALA B N 1
ATOM 2695 C CA . ALA B 1 124 ? 0.578 -19.391 -9.977 1 95.69 124 ALA B CA 1
ATOM 2696 C C . ALA B 1 124 ? 0.132 -17.938 -10.047 1 95.69 124 ALA B C 1
ATOM 2698 O O . ALA B 1 124 ? -0.367 -17.391 -9.07 1 95.69 124 ALA B O 1
ATOM 2699 N N . PHE B 1 125 ? 0.246 -17.375 -11.203 1 97.69 125 PHE B N 1
ATOM 2700 C CA . PHE B 1 125 ? -0.136 -15.977 -11.406 1 97.69 125 PHE B CA 1
ATOM 2701 C C . PHE B 1 125 ? -1.627 -15.789 -11.156 1 97.69 125 PHE B C 1
ATOM 2703 O O . PHE B 1 125 ? -2.027 -14.875 -10.43 1 97.69 125 PHE B O 1
ATOM 2710 N N . LEU B 1 126 ? -2.408 -16.594 -11.734 1 97.94 126 LEU B N 1
ATOM 2711 C CA . LEU B 1 126 ? -3.857 -16.438 -11.672 1 97.94 126 LEU B CA 1
ATOM 2712 C C . LEU B 1 126 ? -4.359 -16.609 -10.242 1 97.94 126 LEU B C 1
ATOM 2714 O O . LEU B 1 126 ? -5.258 -15.891 -9.797 1 97.94 126 LEU B O 1
ATOM 2718 N N . LEU B 1 127 ? -3.82 -17.578 -9.555 1 97.81 127 LEU B N 1
ATOM 2719 C CA . LEU B 1 127 ? -4.23 -17.797 -8.172 1 97.81 127 LEU B CA 1
ATOM 2720 C C . LEU B 1 127 ? -3.896 -16.594 -7.297 1 97.81 127 LEU B C 1
ATOM 2722 O O . LEU B 1 127 ? -4.711 -16.188 -6.465 1 97.81 127 LEU B O 1
ATOM 2726 N N . ALA B 1 128 ? -2.777 -16.031 -7.555 1 97.5 128 ALA B N 1
ATOM 2727 C CA . ALA B 1 128 ? -2.387 -14.82 -6.824 1 97.5 128 ALA B CA 1
ATOM 2728 C C . ALA B 1 128 ? -3.24 -13.625 -7.238 1 97.5 128 ALA B C 1
ATOM 2730 O O . ALA B 1 128 ? -3.666 -12.836 -6.395 1 97.5 128 ALA B O 1
ATOM 2731 N N . ASP B 1 129 ? -3.496 -13.531 -8.484 1 98 129 ASP B N 1
ATOM 2732 C CA . ASP B 1 129 ? -4.16 -12.375 -9.078 1 98 129 ASP B CA 1
ATOM 2733 C C . ASP B 1 129 ? -5.637 -12.328 -8.688 1 98 129 ASP B C 1
ATOM 2735 O O . ASP B 1 129 ? -6.293 -11.297 -8.844 1 98 129 ASP B O 1
ATOM 2739 N N . PHE B 1 130 ? -6.211 -13.461 -8.156 1 98.75 130 PHE B N 1
ATOM 2740 C CA . PHE B 1 130 ? -7.598 -13.492 -7.695 1 98.75 130 PHE B CA 1
ATOM 2741 C C . PHE B 1 130 ? -7.859 -12.375 -6.691 1 98.75 130 PHE B C 1
ATOM 2743 O O . PHE B 1 130 ? -8.875 -11.68 -6.777 1 98.75 130 PHE B O 1
ATOM 2750 N N . HIS B 1 131 ? -6.977 -12.164 -5.852 1 98.25 131 HIS B N 1
ATOM 2751 C CA . HIS B 1 131 ? -7.121 -11.203 -4.762 1 98.25 131 HIS B CA 1
ATOM 2752 C C . HIS B 1 131 ? -7.027 -9.773 -5.277 1 98.25 131 HIS B C 1
ATOM 2754 O O . HIS B 1 131 ? -7.77 -8.898 -4.824 1 98.25 131 HIS B O 1
ATOM 2760 N N . VAL B 1 132 ? -6.145 -9.562 -6.211 1 98.06 132 VAL B N 1
ATOM 2761 C CA . VAL B 1 132 ? -6.008 -8.258 -6.852 1 98.06 132 VAL B CA 1
ATOM 2762 C C . VAL B 1 132 ? -7.266 -7.945 -7.664 1 98.06 132 VAL B C 1
ATOM 2764 O O . VAL B 1 132 ? -7.812 -6.844 -7.574 1 98.06 132 VAL B O 1
ATOM 2767 N N . CYS B 1 133 ? -7.707 -8.977 -8.391 1 97 133 CYS B N 1
ATOM 2768 C CA . CYS B 1 133 ? -8.922 -8.844 -9.195 1 97 133 CYS B CA 1
ATOM 2769 C C . CYS B 1 133 ? -10.117 -8.5 -8.32 1 97 133 CYS B C 1
ATOM 2771 O O . CYS B 1 133 ? -10.938 -7.652 -8.688 1 97 133 CYS B O 1
ATOM 2773 N N . LEU B 1 134 ? -10.242 -9.117 -7.188 1 95.75 134 LEU B N 1
ATOM 2774 C CA . LEU B 1 134 ? -11.312 -8.836 -6.238 1 95.75 134 LEU B CA 1
ATOM 2775 C C . LEU B 1 134 ? -11.336 -7.352 -5.883 1 95.75 134 LEU B C 1
ATOM 2777 O O . LEU B 1 134 ? -12.383 -6.703 -5.98 1 95.75 134 LEU B O 1
ATOM 2781 N N . ALA B 1 135 ? -10.211 -6.828 -5.512 1 96.06 135 ALA B N 1
ATOM 2782 C CA . ALA B 1 135 ? -10.109 -5.422 -5.129 1 96.06 135 ALA B CA 1
ATOM 2783 C C . ALA B 1 135 ? -10.477 -4.508 -6.297 1 96.06 135 ALA B C 1
ATOM 2785 O O . ALA B 1 135 ? -11.219 -3.539 -6.125 1 96.06 135 ALA B O 1
ATOM 2786 N N . GLU B 1 136 ? -9.961 -4.84 -7.496 1 95.44 136 GLU B N 1
ATOM 2787 C CA . GLU B 1 136 ? -10.227 -4.047 -8.688 1 95.44 136 GLU B CA 1
ATOM 2788 C C . GLU B 1 136 ? -11.719 -4.012 -9.008 1 95.44 136 GLU B C 1
ATOM 2790 O O . GLU B 1 136 ? -12.281 -2.947 -9.266 1 95.44 136 GLU B O 1
ATOM 2795 N N . GLN B 1 137 ? -12.297 -5.176 -8.953 1 94.06 137 GLN B N 1
ATOM 2796 C CA . GLN B 1 137 ? -13.703 -5.281 -9.328 1 94.06 137 GLN B CA 1
ATOM 2797 C C . GLN B 1 137 ? -14.602 -4.613 -8.289 1 94.06 137 GLN B C 1
ATOM 2799 O O . GLN B 1 137 ? -15.688 -4.125 -8.625 1 94.06 137 GLN B O 1
ATOM 2804 N N . MET B 1 138 ? -14.117 -4.547 -7.078 1 94.12 138 MET B N 1
ATOM 2805 C CA . MET B 1 138 ? -14.875 -3.893 -6.016 1 94.12 138 MET B CA 1
ATOM 2806 C C . MET B 1 138 ? -14.656 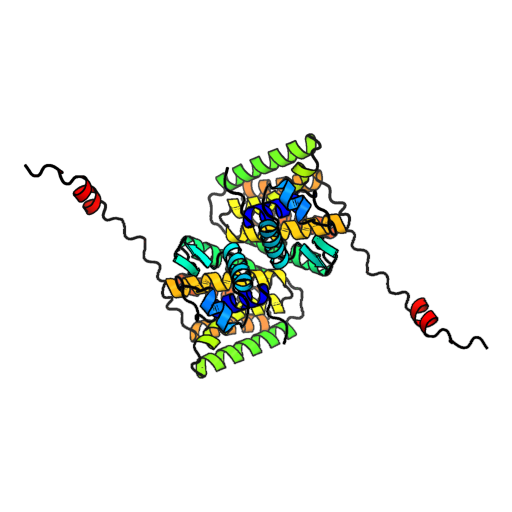-2.383 -6.043 1 94.12 138 MET B C 1
ATOM 2808 O O . MET B 1 138 ? -15.211 -1.657 -5.211 1 94.12 138 MET B O 1
ATOM 2812 N N . GLY B 1 139 ? -13.789 -1.876 -6.977 1 92.94 139 GLY B N 1
ATOM 2813 C CA . GLY B 1 139 ? -13.656 -0.448 -7.215 1 92.94 139 GLY B CA 1
ATOM 2814 C C . GLY B 1 139 ? -12.57 0.197 -6.375 1 92.94 139 GLY B C 1
ATOM 2815 O O . GLY B 1 139 ? -12.547 1.42 -6.215 1 92.94 139 GLY B O 1
ATOM 2816 N N . HIS B 1 140 ? -11.703 -0.571 -5.801 1 95.81 140 HIS B N 1
ATOM 2817 C CA . HIS B 1 140 ? -10.625 -0.053 -4.973 1 95.81 140 HIS B CA 1
ATOM 2818 C C . HIS B 1 140 ? -9.297 -0.074 -5.723 1 95.81 140 HIS B C 1
ATOM 2820 O O . HIS B 1 140 ? -8.5 -1.004 -5.566 1 95.81 140 HIS B O 1
ATOM 2826 N N . ARG B 1 141 ? -8.984 0.963 -6.414 1 95.75 141 ARG B N 1
ATOM 2827 C CA . ARG B 1 141 ? -7.816 0.99 -7.289 1 95.75 141 ARG B CA 1
ATOM 2828 C C . ARG B 1 141 ? -6.527 1.003 -6.477 1 95.75 141 ARG B C 1
ATOM 2830 O O . ARG B 1 141 ? -5.594 0.251 -6.77 1 95.75 141 ARG B O 1
ATOM 2837 N N . LEU B 1 142 ? -6.48 1.846 -5.477 1 97.31 142 LEU B N 1
ATOM 2838 C CA . LEU B 1 142 ? -5.266 1.951 -4.672 1 97.31 142 LEU B CA 1
ATOM 2839 C C . LEU B 1 142 ? -5.023 0.667 -3.887 1 97.31 142 LEU B C 1
ATOM 2841 O O . LEU B 1 142 ? -3.885 0.203 -3.785 1 97.31 142 LEU B O 1
ATOM 2845 N N . LEU B 1 143 ? -6.074 0.086 -3.383 1 98 143 LEU B N 1
ATOM 2846 C CA . LEU B 1 143 ? -5.906 -1.148 -2.623 1 98 143 LEU B CA 1
ATOM 2847 C C . LEU B 1 143 ? -5.547 -2.309 -3.545 1 98 143 LEU B C 1
ATOM 2849 O O . LEU B 1 143 ? -4.848 -3.24 -3.135 1 98 143 LEU B O 1
ATOM 2853 N N . ALA B 1 144 ? -6 -2.258 -4.824 1 97.69 144 ALA B N 1
ATOM 2854 C CA . ALA B 1 144 ? -5.59 -3.273 -5.793 1 97.69 144 ALA B CA 1
ATOM 2855 C C . ALA B 1 144 ? -4.078 -3.24 -6.012 1 97.69 144 ALA B C 1
ATOM 2857 O O . ALA B 1 144 ? -3.428 -4.285 -6.059 1 97.69 144 ALA B O 1
ATOM 2858 N N . LEU B 1 145 ? -3.537 -2.061 -6.074 1 96.38 145 LEU B N 1
ATOM 2859 C CA . LEU B 1 145 ? -2.094 -1.913 -6.227 1 96.38 145 LEU B CA 1
ATOM 2860 C C . LEU B 1 145 ? -1.361 -2.406 -4.98 1 96.38 145 LEU B C 1
ATOM 2862 O O . LEU B 1 145 ? -0.351 -3.105 -5.09 1 96.38 145 LEU B O 1
ATOM 2866 N N . THR B 1 146 ? -1.879 -2.076 -3.84 1 98 146 THR B N 1
ATOM 2867 C CA . THR B 1 146 ? -1.307 -2.531 -2.576 1 98 146 THR B CA 1
ATOM 2868 C C . THR B 1 146 ? -1.346 -4.055 -2.484 1 98 146 THR B C 1
ATOM 2870 O O . THR B 1 146 ? -0.368 -4.68 -2.072 1 98 146 THR B O 1
ATOM 2873 N N . LEU B 1 147 ? -2.451 -4.602 -2.883 1 98.31 147 LEU B N 1
ATOM 2874 C CA . LEU B 1 147 ? -2.623 -6.047 -2.793 1 98.31 147 LEU B CA 1
ATOM 2875 C C . LEU B 1 147 ? -1.696 -6.766 -3.766 1 98.31 147 LEU B C 1
ATOM 2877 O O . LEU B 1 147 ? -1.213 -7.863 -3.475 1 98.31 147 LEU B O 1
ATOM 2881 N N . ARG B 1 148 ? -1.496 -6.168 -4.918 1 97.94 148 ARG B N 1
ATOM 2882 C CA . ARG B 1 148 ? -0.543 -6.766 -5.848 1 97.94 148 ARG B CA 1
ATOM 2883 C C . ARG B 1 148 ? 0.835 -6.902 -5.207 1 97.94 148 ARG B C 1
ATOM 2885 O O . ARG B 1 148 ? 1.462 -7.961 -5.289 1 97.94 148 ARG B O 1
ATOM 2892 N N . ASP B 1 149 ? 1.261 -5.91 -4.531 1 97.94 149 ASP B N 1
ATOM 2893 C CA . ASP B 1 149 ? 2.553 -5.941 -3.85 1 97.94 149 ASP B CA 1
ATOM 2894 C C . ASP B 1 149 ? 2.535 -6.934 -2.689 1 97.94 149 ASP B C 1
ATOM 2896 O O . ASP B 1 149 ? 3.479 -7.711 -2.516 1 97.94 149 ASP B O 1
ATOM 2900 N N . LEU B 1 150 ? 1.49 -6.898 -1.926 1 98.56 150 LEU B N 1
ATOM 2901 C CA . LEU B 1 150 ? 1.398 -7.793 -0.778 1 98.56 150 LEU B CA 1
ATOM 2902 C C . LEU B 1 150 ? 1.354 -9.25 -1.228 1 98.56 150 LEU B C 1
ATOM 2904 O O . LEU B 1 150 ? 1.992 -10.109 -0.619 1 98.56 150 LEU B O 1
ATOM 2908 N N . THR B 1 151 ? 0.606 -9.5 -2.277 1 98.44 151 THR B N 1
ATOM 2909 C CA . THR B 1 151 ? 0.502 -10.859 -2.797 1 98.44 151 THR B CA 1
ATOM 2910 C C . THR B 1 151 ? 1.847 -11.336 -3.338 1 98.44 151 THR B C 1
ATOM 2912 O O . THR B 1 151 ? 2.223 -12.492 -3.15 1 98.44 151 THR B O 1
ATOM 2915 N N . ALA B 1 152 ? 2.549 -10.453 -3.939 1 98.31 152 ALA B N 1
ATOM 2916 C CA . ALA B 1 152 ? 3.887 -10.805 -4.406 1 98.31 152 ALA B CA 1
ATOM 2917 C C . ALA B 1 152 ? 4.805 -11.141 -3.236 1 98.31 152 ALA B C 1
ATOM 2919 O O . ALA B 1 152 ? 5.586 -12.094 -3.307 1 98.31 152 ALA B O 1
ATOM 2920 N N . ARG B 1 153 ? 4.715 -10.406 -2.158 1 98.06 153 ARG B N 1
ATOM 2921 C CA . ARG B 1 153 ? 5.523 -10.672 -0.971 1 98.06 153 ARG B CA 1
ATOM 2922 C C . ARG B 1 153 ? 5.184 -12.031 -0.367 1 98.06 153 ARG B C 1
ATOM 2924 O O . ARG B 1 153 ? 6.082 -12.789 -0.003 1 98.06 153 ARG B O 1
ATOM 2931 N N . THR B 1 154 ? 3.922 -12.312 -0.306 1 98.06 154 THR B N 1
ATOM 2932 C CA . THR B 1 154 ? 3.529 -13.578 0.298 1 98.06 154 THR B CA 1
ATOM 2933 C C . THR B 1 154 ? 3.824 -14.742 -0.645 1 98.06 154 THR B C 1
ATOM 2935 O O . THR B 1 154 ? 4.109 -15.852 -0.197 1 98.06 154 THR B O 1
ATOM 2938 N N . THR B 1 155 ? 3.818 -14.492 -1.966 1 97.44 155 THR B N 1
AT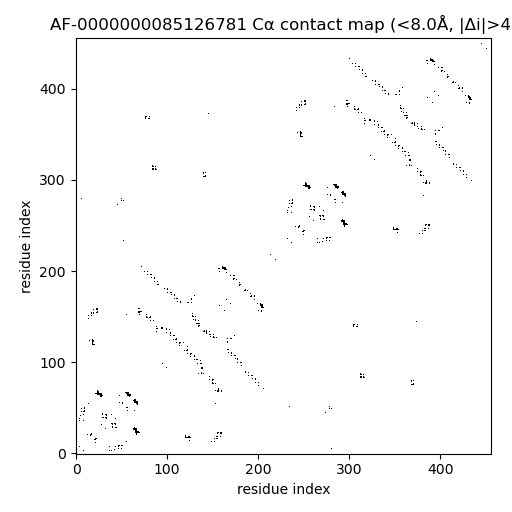OM 2939 C CA . THR B 1 155 ? 4.254 -15.492 -2.934 1 97.44 155 THR B CA 1
ATOM 2940 C C . THR B 1 155 ? 5.73 -15.82 -2.748 1 97.44 155 THR B C 1
ATOM 2942 O O . THR B 1 155 ? 6.121 -16.984 -2.76 1 97.44 155 THR B O 1
ATOM 2945 N N . LEU B 1 156 ? 6.551 -14.797 -2.539 1 97.75 156 LEU B N 1
ATOM 2946 C CA . LEU B 1 156 ? 7.961 -15.023 -2.254 1 97.75 156 LEU B CA 1
ATOM 2947 C C . LEU B 1 156 ? 8.133 -15.852 -0.986 1 97.75 156 LEU B C 1
ATOM 2949 O O . LEU B 1 156 ? 8.938 -16.797 -0.955 1 97.75 156 LEU B O 1
ATOM 2953 N N . ALA B 1 157 ? 7.402 -15.555 0.023 1 97.62 157 ALA B N 1
ATOM 2954 C CA . ALA B 1 157 ? 7.469 -16.297 1.28 1 97.62 157 ALA B CA 1
ATOM 2955 C C . ALA B 1 157 ? 7.055 -17.75 1.082 1 97.62 157 ALA B C 1
ATOM 2957 O O . ALA B 1 157 ? 7.707 -18.656 1.601 1 97.62 157 ALA B O 1
ATOM 2958 N N . ALA B 1 158 ? 6 -17.938 0.322 1 95.88 158 ALA B N 1
ATOM 2959 C CA . ALA B 1 158 ? 5.516 -19.281 0.058 1 95.88 158 ALA B CA 1
ATOM 2960 C C . ALA B 1 158 ? 6.57 -20.109 -0.679 1 95.88 158 ALA B C 1
ATOM 2962 O O . ALA B 1 158 ? 6.754 -21.297 -0.389 1 95.88 158 ALA B O 1
ATOM 2963 N N . THR B 1 159 ? 7.195 -19.484 -1.615 1 94.69 159 THR B N 1
ATOM 2964 C CA . THR B 1 159 ? 8.266 -20.156 -2.352 1 94.69 159 THR B CA 1
ATOM 2965 C C . THR B 1 159 ? 9.445 -20.438 -1.437 1 94.69 159 THR B C 1
ATOM 2967 O O . THR B 1 159 ? 9.969 -21.562 -1.43 1 94.69 159 THR B O 1
ATOM 2970 N N . LEU B 1 160 ? 9.812 -19.5 -0.636 1 95.25 160 LEU B N 1
ATOM 2971 C CA . LEU B 1 160 ? 10.977 -19.594 0.239 1 95.25 160 LEU B CA 1
ATOM 2972 C C . LEU B 1 160 ? 10.766 -20.672 1.305 1 95.25 160 LEU B C 1
ATOM 2974 O O . LEU B 1 160 ? 11.68 -21.438 1.613 1 95.25 160 LEU B O 1
ATOM 2978 N N . PHE B 1 161 ? 9.547 -20.719 1.793 1 94.5 161 PHE B N 1
ATOM 2979 C CA . PHE B 1 161 ? 9.242 -21.609 2.904 1 94.5 161 PHE B CA 1
ATOM 2980 C C . PHE B 1 161 ? 8.492 -22.844 2.42 1 94.5 161 PHE B C 1
ATOM 2982 O O . PHE B 1 161 ? 7.703 -23.422 3.162 1 94.5 161 PHE B O 1
ATOM 2989 N N . GLN B 1 162 ? 8.57 -23.172 1.202 1 87.38 162 GLN B N 1
ATOM 2990 C CA . GLN B 1 162 ? 8.086 -24.406 0.586 1 87.38 162 GLN B CA 1
ATOM 2991 C C . GLN B 1 162 ? 6.648 -24.703 0.997 1 87.38 162 GLN B C 1
ATOM 2993 O O . GLN B 1 162 ? 6.344 -25.781 1.485 1 87.38 162 GLN B O 1
ATOM 2998 N N . SER B 1 163 ? 5.875 -23.781 0.703 1 85.38 163 SER B N 1
ATOM 2999 C CA . SER B 1 163 ? 4.461 -23.938 1.021 1 85.38 163 SER B CA 1
ATOM 3000 C C . SER B 1 163 ? 3.896 -25.219 0.422 1 85.38 163 SER B C 1
ATOM 3002 O O . SER B 1 163 ? 4.199 -25.562 -0.724 1 85.38 163 SER B O 1
ATOM 3004 N N . THR B 1 164 ? 3.031 -25.891 1.157 1 84.06 164 THR B N 1
ATOM 3005 C CA . THR B 1 164 ? 2.426 -27.156 0.729 1 84.06 164 THR B CA 1
ATOM 3006 C C . THR B 1 164 ? 1.011 -26.922 0.207 1 84.06 164 THR B C 1
ATOM 3008 O O . THR B 1 164 ? 0.323 -27.859 -0.178 1 84.06 164 THR B O 1
ATOM 3011 N N . HIS B 1 165 ? 0.65 -25.766 0.187 1 84.19 165 HIS B N 1
ATOM 3012 C CA . HIS B 1 165 ? -0.702 -25.469 -0.268 1 84.19 165 HIS B CA 1
ATOM 3013 C C . HIS B 1 165 ? -0.848 -25.703 -1.766 1 84.19 165 HIS B C 1
ATOM 3015 O O . HIS B 1 165 ? -0.033 -25.234 -2.561 1 84.19 165 HIS B O 1
ATOM 3021 N N . SER B 1 166 ? -1.885 -26.484 -2.135 1 91.06 166 SER B N 1
ATOM 3022 C CA . SER B 1 166 ? -2 -26.859 -3.537 1 91.06 166 SER B CA 1
ATOM 3023 C C . SER B 1 166 ? -2.832 -25.844 -4.32 1 91.06 166 SER B C 1
ATOM 3025 O O . SER B 1 166 ? -3.715 -25.203 -3.756 1 91.06 166 SER B O 1
ATOM 3027 N N . ALA B 1 167 ? -2.553 -25.797 -5.582 1 93.31 167 ALA B N 1
ATOM 3028 C CA . ALA B 1 167 ? -3.252 -24.922 -6.508 1 93.31 167 ALA B CA 1
ATOM 3029 C C . ALA B 1 167 ? -4.738 -25.25 -6.574 1 93.31 167 ALA B C 1
ATOM 3031 O O . ALA B 1 167 ? -5.586 -24.359 -6.578 1 93.31 167 ALA B O 1
ATOM 3032 N N . SER B 1 168 ? -5.016 -26.516 -6.566 1 95.19 168 SER B N 1
ATOM 3033 C CA . SER B 1 168 ? -6.406 -26.953 -6.648 1 95.19 168 SER B CA 1
ATOM 3034 C C . SER B 1 168 ? -7.184 -26.562 -5.395 1 95.19 168 SER B C 1
ATOM 3036 O O . SER B 1 168 ? -8.344 -26.172 -5.477 1 95.19 168 SER B O 1
ATOM 3038 N N . GLN B 1 169 ? -6.547 -26.719 -4.277 1 96.19 169 GLN B N 1
ATOM 3039 C CA . GLN B 1 169 ? -7.191 -26.312 -3.031 1 96.19 169 GLN B CA 1
ATOM 3040 C C . GLN B 1 169 ? -7.449 -24.812 -3.006 1 96.19 169 GLN B C 1
ATOM 3042 O O . GLN B 1 169 ? -8.539 -24.375 -2.625 1 96.19 169 GLN B O 1
ATOM 3047 N N . SER B 1 170 ? -6.5 -24.047 -3.377 1 97.31 170 SER B N 1
ATOM 3048 C CA . SER B 1 170 ? -6.656 -22.594 -3.414 1 97.31 170 SER B CA 1
ATOM 3049 C C . SER B 1 170 ? -7.793 -22.188 -4.344 1 97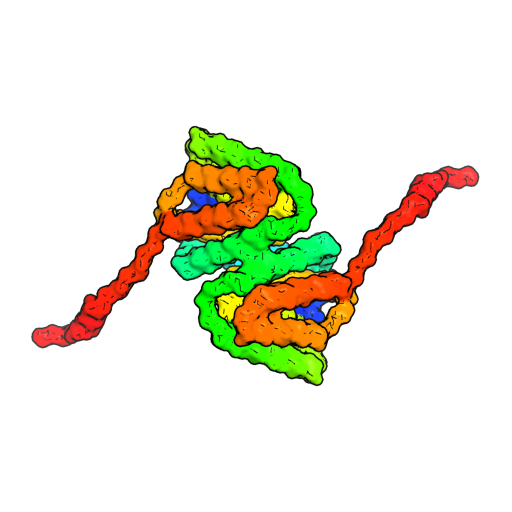.31 170 SER B C 1
ATOM 3051 O O . SER B 1 170 ? -8.625 -21.344 -3.982 1 97.31 170 SER B O 1
ATOM 3053 N N . CYS B 1 171 ? -7.828 -22.75 -5.516 1 97.94 171 CYS B N 1
ATOM 3054 C CA . CYS B 1 171 ? -8.875 -22.453 -6.488 1 97.94 171 CYS B CA 1
ATOM 3055 C C . CYS B 1 171 ? -10.25 -22.797 -5.938 1 97.94 171 CYS B C 1
ATOM 3057 O O . CYS B 1 171 ? -11.203 -22.031 -6.098 1 97.94 171 CYS B O 1
ATOM 3059 N N . ALA B 1 172 ? -10.359 -23.953 -5.273 1 98.25 172 ALA B N 1
ATOM 3060 C CA . ALA B 1 172 ? -11.625 -24.359 -4.68 1 98.25 172 ALA B CA 1
ATOM 3061 C C . ALA B 1 172 ? -12.078 -23.391 -3.598 1 98.25 172 ALA B C 1
ATOM 3063 O O . ALA B 1 172 ? -13.266 -23.094 -3.473 1 98.25 172 ALA B O 1
ATOM 3064 N N . GLU B 1 173 ? -11.156 -22.969 -2.852 1 98.38 173 GLU B N 1
ATOM 3065 C CA . GLU B 1 173 ? -11.461 -22 -1.81 1 98.38 173 GLU B CA 1
ATOM 3066 C C . GLU B 1 173 ? -11.906 -20.672 -2.412 1 98.38 173 GLU B C 1
ATOM 3068 O O . GLU B 1 173 ? -12.836 -20.031 -1.906 1 98.38 173 GLU B O 1
ATOM 3073 N N . HIS B 1 174 ? -11.258 -20.219 -3.51 1 98.62 174 HIS B N 1
ATOM 3074 C CA . HIS B 1 174 ? -11.719 -19.031 -4.215 1 98.62 174 HIS B CA 1
ATOM 3075 C C . HIS B 1 174 ? -13.156 -19.203 -4.691 1 98.62 174 HIS B C 1
ATOM 3077 O O . HIS B 1 174 ? -13.969 -18.281 -4.555 1 98.62 174 HIS B O 1
ATOM 3083 N N . GLU B 1 175 ? -13.438 -20.344 -5.191 1 98.62 175 GLU B N 1
ATOM 3084 C CA . GLU B 1 175 ? -14.781 -20.625 -5.68 1 98.62 175 GLU B CA 1
ATOM 3085 C C . GLU B 1 175 ? -15.812 -20.484 -4.562 1 98.62 175 GLU B C 1
ATOM 3087 O O . GLU B 1 175 ? -16.875 -19.906 -4.762 1 98.62 175 GLU B O 1
ATOM 3092 N N . ARG B 1 176 ? -15.531 -21.031 -3.416 1 98.56 176 ARG B N 1
ATOM 3093 C CA . ARG B 1 176 ? -16.453 -20.953 -2.283 1 98.56 176 ARG B CA 1
ATOM 3094 C C . ARG B 1 176 ? -16.672 -19.516 -1.846 1 98.56 176 ARG B C 1
ATOM 3096 O O . ARG B 1 176 ? -17.781 -19.156 -1.438 1 98.56 176 ARG B O 1
ATOM 3103 N N . ILE B 1 177 ? -15.664 -18.703 -1.901 1 98 177 ILE B N 1
ATOM 3104 C CA . ILE B 1 177 ? -15.789 -17.281 -1.56 1 98 177 ILE B CA 1
ATOM 3105 C C . ILE B 1 177 ? -16.766 -16.609 -2.52 1 98 177 ILE B C 1
ATOM 3107 O O . ILE B 1 177 ? -17.688 -15.906 -2.088 1 98 177 ILE B O 1
ATOM 3111 N N . VAL B 1 178 ? -16.594 -16.859 -3.861 1 97.81 178 VAL B N 1
ATOM 3112 C CA . VAL B 1 178 ? -17.422 -16.219 -4.871 1 97.81 178 VAL B CA 1
ATOM 3113 C C . VAL B 1 178 ? -18.859 -16.719 -4.758 1 97.81 178 VAL B C 1
ATOM 3115 O O . VAL B 1 178 ? -19.812 -15.961 -4.918 1 97.81 178 VAL B O 1
ATOM 3118 N N . GLU B 1 179 ? -19.016 -18.016 -4.406 1 97.88 179 GLU B N 1
ATOM 3119 C CA . GLU B 1 179 ? -20.344 -18.578 -4.199 1 97.88 179 GLU B CA 1
ATOM 3120 C C . GLU B 1 179 ? -21.062 -17.906 -3.037 1 97.88 179 GLU B C 1
ATOM 3122 O O . GLU B 1 179 ? -22.266 -17.641 -3.109 1 97.88 179 GLU B O 1
ATOM 3127 N N . ALA B 1 180 ? -20.344 -17.672 -1.997 1 97.12 180 ALA B N 1
ATOM 3128 C CA . ALA B 1 180 ? -20.922 -16.969 -0.858 1 97.12 180 ALA B CA 1
ATOM 3129 C C . ALA B 1 180 ? -21.375 -15.562 -1.252 1 97.12 180 ALA B C 1
ATOM 3131 O O . ALA B 1 180 ? -22.453 -15.109 -0.862 1 97.12 180 ALA B O 1
ATOM 3132 N N . LEU B 1 181 ? -20.578 -14.898 -2.049 1 95 181 LEU B N 1
ATOM 3133 C CA . LEU B 1 181 ? -20.938 -13.57 -2.531 1 95 181 LEU B CA 1
ATOM 3134 C C . LEU B 1 181 ? -22.172 -13.633 -3.416 1 95 181 LEU B C 1
ATOM 3136 O O . LEU B 1 181 ? -23.047 -12.766 -3.33 1 95 181 LEU B O 1
ATOM 3140 N N . GLU B 1 182 ? -22.203 -14.641 -4.219 1 94.5 182 GLU B N 1
ATOM 3141 C CA . GLU B 1 182 ? -23.328 -14.828 -5.121 1 94.5 182 GLU B CA 1
ATOM 3142 C C . GLU B 1 182 ? -24.641 -14.992 -4.344 1 94.5 182 GLU B C 1
ATOM 3144 O O . GLU B 1 182 ? -25.703 -14.555 -4.793 1 94.5 182 GLU B O 1
ATOM 3149 N N . ARG B 1 183 ? -24.531 -15.586 -3.193 1 94.75 183 ARG B N 1
ATOM 3150 C CA . ARG B 1 183 ? -25.703 -15.828 -2.354 1 94.75 183 ARG B CA 1
ATOM 3151 C C . ARG B 1 183 ? -25.984 -14.625 -1.461 1 94.75 183 ARG B C 1
ATOM 3153 O O . ARG B 1 183 ? -26.875 -14.672 -0.608 1 94.75 183 ARG B O 1
ATOM 3160 N N . GLY B 1 184 ? -25.188 -13.633 -1.538 1 92.25 184 GLY B N 1
ATOM 3161 C CA . GLY B 1 184 ? -25.375 -12.438 -0.73 1 92.25 184 GLY B CA 1
ATOM 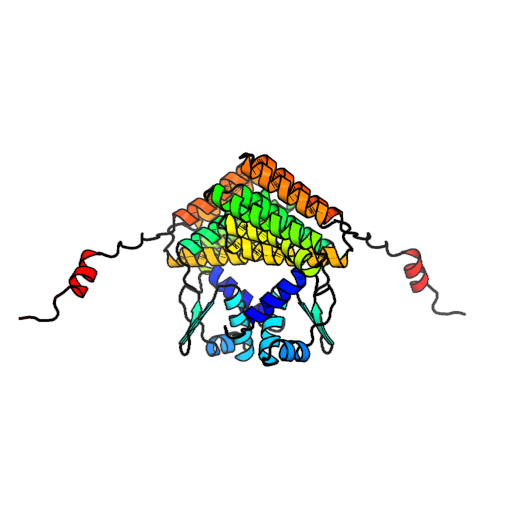3162 C C . GLY B 1 184 ? -24.844 -12.586 0.686 1 92.25 184 GLY B C 1
ATOM 3163 O O . GLY B 1 184 ? -25.156 -11.773 1.557 1 92.25 184 GLY B O 1
ATOM 3164 N N . ASP B 1 185 ? -24.109 -13.602 0.929 1 94.5 185 ASP B N 1
ATOM 3165 C CA . ASP B 1 185 ? -23.562 -13.875 2.25 1 94.5 185 ASP B CA 1
ATOM 3166 C C . ASP B 1 185 ? -22.172 -13.242 2.402 1 94.5 185 ASP B C 1
ATOM 3168 O O . ASP B 1 185 ? -21.172 -13.953 2.463 1 94.5 185 ASP B O 1
ATOM 3172 N N . THR B 1 186 ? -22.188 -11.953 2.631 1 94.19 186 THR B N 1
ATOM 3173 C CA . THR B 1 186 ? -20.938 -11.203 2.715 1 94.19 186 THR B CA 1
ATOM 3174 C C . THR B 1 186 ? -20.109 -11.656 3.916 1 94.19 186 THR B C 1
ATOM 3176 O O . THR B 1 186 ? -18.891 -11.836 3.812 1 94.19 186 THR B O 1
ATOM 3179 N N . GLU B 1 187 ? -20.734 -11.867 5.016 1 95.31 187 GLU B N 1
ATOM 3180 C CA . GLU B 1 187 ? -20.016 -12.297 6.211 1 95.31 187 GLU B CA 1
ATOM 3181 C C . GLU B 1 187 ? -19.422 -13.695 6.027 1 95.31 187 GLU B C 1
ATOM 3183 O O . GLU B 1 187 ? -18.312 -13.961 6.465 1 95.31 187 GLU B O 1
ATOM 3188 N N . GLY B 1 188 ? -20.219 -14.547 5.41 1 97 188 GLY B N 1
ATOM 3189 C CA . GLY B 1 188 ? -19.672 -15.859 5.078 1 97 188 GLY B CA 1
ATOM 3190 C C . GLY B 1 188 ? -18.484 -15.789 4.137 1 97 188 GLY B C 1
ATOM 3191 O O . GLY B 1 188 ? -17.516 -16.516 4.305 1 97 188 GLY B O 1
ATOM 3192 N N . ALA B 1 189 ? -18.547 -14.891 3.129 1 97.12 189 ALA B N 1
ATOM 3193 C CA . ALA B 1 189 ? -17.438 -14.711 2.191 1 97.12 189 ALA B CA 1
ATOM 3194 C C . ALA B 1 189 ? -16.188 -14.227 2.912 1 97.12 189 ALA B C 1
ATOM 3196 O O . ALA B 1 189 ? -15.078 -14.695 2.627 1 97.12 189 ALA B O 1
ATOM 3197 N N . LYS B 1 190 ? -16.391 -13.344 3.869 1 96.81 190 LYS B N 1
ATOM 3198 C CA . LYS B 1 190 ? -15.266 -12.844 4.66 1 96.81 190 LYS B CA 1
ATOM 3199 C C . LYS B 1 190 ? -14.609 -13.969 5.453 1 96.81 190 LYS B C 1
ATOM 3201 O O . LYS B 1 190 ? -13.383 -14.086 5.48 1 96.81 190 LYS B O 1
ATOM 3206 N N . ALA B 1 191 ? -15.438 -14.742 6.051 1 97.88 191 ALA B N 1
ATOM 3207 C CA . ALA B 1 191 ? -14.922 -15.844 6.852 1 97.88 191 ALA B CA 1
ATOM 3208 C C . ALA B 1 191 ? -14.141 -16.828 5.984 1 97.88 191 ALA B C 1
ATOM 3210 O O . ALA B 1 191 ? -13.078 -17.312 6.379 1 97.88 191 ALA B O 1
ATOM 3211 N N . LEU B 1 192 ? -14.633 -17.141 4.836 1 98.5 192 LEU B N 1
ATOM 3212 C CA . LEU B 1 192 ? -13.977 -18.062 3.912 1 98.5 192 LEU B CA 1
ATOM 3213 C C . LEU B 1 192 ? -12.664 -17.469 3.408 1 98.5 192 LEU B C 1
ATOM 3215 O O . LEU B 1 192 ? -11.672 -18.188 3.266 1 98.5 192 LEU B O 1
ATOM 3219 N N . LEU B 1 193 ? -12.672 -16.219 3.131 1 98.12 193 LEU B N 1
ATOM 3220 C CA . LEU B 1 193 ? -11.461 -15.523 2.684 1 98.12 193 LEU B CA 1
ATOM 3221 C C . LEU B 1 193 ? -10.383 -15.555 3.762 1 98.12 193 LEU B C 1
ATOM 3223 O O . LEU B 1 193 ? -9.227 -15.859 3.477 1 98.12 193 LEU B O 1
ATOM 3227 N N . LEU B 1 194 ? -10.789 -15.297 4.977 1 97.62 194 LEU B N 1
ATOM 3228 C CA . LEU B 1 194 ? -9.867 -15.344 6.098 1 97.62 194 LEU B CA 1
ATOM 3229 C C . LEU B 1 194 ? -9.297 -16.75 6.273 1 97.62 194 LEU B C 1
ATOM 3231 O O . LEU B 1 194 ? -8.094 -16.906 6.516 1 97.62 194 LEU B O 1
ATOM 3235 N N . GLU B 1 195 ? -10.148 -17.672 6.164 1 98 195 GLU B N 1
ATOM 3236 C CA . GLU B 1 195 ? -9.695 -19.047 6.262 1 98 195 GLU B CA 1
ATOM 3237 C C . GLU B 1 195 ? -8.711 -19.391 5.152 1 98 195 GLU B C 1
ATOM 3239 O O . GLU B 1 195 ? -7.695 -20.047 5.398 1 98 195 GLU B O 1
ATOM 3244 N N . HIS B 1 196 ? -8.984 -18.969 3.938 1 98.12 196 HIS B N 1
ATOM 3245 C CA . HIS B 1 196 ? -8.109 -19.219 2.801 1 98.12 196 HIS B CA 1
ATOM 3246 C C . HIS B 1 196 ? -6.723 -18.625 3.035 1 98.12 196 HIS B C 1
ATOM 3248 O O . HIS B 1 196 ? -5.711 -19.312 2.906 1 98.12 196 HIS B O 1
ATOM 3254 N N . ILE B 1 197 ? -6.664 -17.328 3.406 1 97.88 197 ILE B N 1
ATOM 3255 C CA . ILE B 1 197 ? -5.387 -16.656 3.639 1 97.88 197 ILE B CA 1
ATOM 3256 C C . ILE B 1 197 ? -4.66 -17.328 4.805 1 97.88 197 ILE B C 1
ATOM 3258 O O . ILE B 1 197 ? -3.447 -17.531 4.754 1 97.88 197 ILE B O 1
ATOM 3262 N N . GLY B 1 198 ? -5.426 -17.703 5.805 1 96.94 198 GLY B N 1
ATOM 3263 C CA . GLY B 1 198 ? -4.855 -18.422 6.934 1 96.94 198 GLY B CA 1
ATOM 3264 C C . GLY B 1 198 ? -4.262 -19.766 6.555 1 96.94 198 GLY B C 1
ATOM 3265 O O . GLY B 1 198 ? -3.193 -20.141 7.043 1 96.94 198 GLY B O 1
ATOM 3266 N N . THR B 1 199 ? -4.957 -20.5 5.734 1 96.44 199 THR B N 1
ATOM 3267 C CA . THR B 1 199 ? -4.48 -21.797 5.273 1 96.44 199 THR B CA 1
ATOM 3268 C C . THR B 1 199 ? -3.17 -21.656 4.508 1 96.44 199 THR B C 1
ATOM 3270 O O . THR B 1 199 ? -2.229 -22.422 4.723 1 96.44 199 THR B O 1
ATOM 3273 N N . VAL B 1 200 ? -3.105 -20.656 3.621 1 96.56 200 VAL B N 1
ATOM 3274 C CA . VAL B 1 200 ? -1.888 -20.406 2.857 1 96.56 200 VAL B CA 1
ATOM 3275 C C . VAL B 1 200 ? -0.74 -20.078 3.809 1 96.56 200 VAL B C 1
ATOM 3277 O O . VAL B 1 200 ? 0.36 -20.625 3.678 1 96.56 200 VAL B O 1
ATOM 3280 N N . GLU B 1 201 ? -0.98 -19.234 4.754 1 96.88 201 GLU B N 1
ATOM 3281 C CA . GLU B 1 201 ? 0.05 -18.812 5.703 1 96.88 201 GLU B CA 1
ATOM 3282 C C . GLU B 1 201 ? 0.534 -20 6.539 1 96.88 201 GLU B C 1
ATOM 3284 O O . GLU B 1 201 ? 1.738 -20.172 6.734 1 96.88 201 GLU B O 1
ATOM 3289 N N . ARG B 1 202 ? -0.383 -20.812 7.012 1 95.56 202 ARG B N 1
ATOM 3290 C CA . ARG B 1 202 ? -0.05 -21.938 7.871 1 95.56 202 ARG B CA 1
ATOM 3291 C C . ARG B 1 202 ? 0.697 -23.016 7.094 1 95.56 202 ARG B C 1
ATOM 3293 O O . ARG B 1 202 ? 1.341 -23.891 7.688 1 95.56 202 ARG B O 1
ATOM 3300 N N . SER B 1 203 ? 0.577 -23.031 5.848 1 95.38 203 SER B N 1
ATOM 3301 C CA . SER B 1 203 ? 1.212 -24.047 5.02 1 95.38 203 SER B CA 1
ATOM 3302 C C . SER B 1 203 ? 2.691 -23.75 4.809 1 95.38 203 SER B C 1
ATOM 3304 O O . SER B 1 203 ? 3.42 -24.562 4.234 1 95.38 203 SER B O 1
ATOM 3306 N N . LEU B 1 204 ? 3.113 -22.5 5.242 1 94.5 204 LEU B N 1
ATOM 3307 C CA . LEU B 1 204 ? 4.531 -22.156 5.152 1 94.5 204 LEU B CA 1
ATOM 3308 C C . LEU B 1 204 ? 5.355 -23.031 6.098 1 94.5 204 LEU B C 1
ATOM 3310 O O . LEU B 1 204 ? 4.977 -23.234 7.254 1 94.5 204 LEU B O 1
ATOM 3314 N N . GLU B 1 205 ? 6.363 -23.625 5.641 1 89.06 205 GLU B N 1
ATOM 3315 C CA . GLU B 1 205 ? 7.273 -24.406 6.469 1 89.06 205 GLU B CA 1
ATOM 3316 C C . GLU B 1 205 ? 8.312 -23.516 7.141 1 89.06 205 GLU B C 1
ATOM 3318 O O . GLU B 1 205 ? 9.461 -23.438 6.691 1 89.06 205 GLU B O 1
ATOM 3323 N N . ILE B 1 206 ? 7.859 -22.844 8.109 1 82.94 206 ILE B N 1
ATOM 3324 C CA . ILE B 1 206 ? 8.766 -21.969 8.836 1 82.94 206 ILE B CA 1
ATOM 3325 C C . ILE B 1 206 ? 9.445 -22.75 9.961 1 82.94 206 ILE B C 1
ATOM 3327 O O . ILE B 1 206 ? 8.766 -23.297 10.836 1 82.94 206 ILE B O 1
ATOM 3331 N N . ARG B 1 207 ? 10.766 -23.203 9.703 1 66.31 207 ARG B N 1
ATOM 3332 C CA . ARG B 1 207 ? 11.523 -23.922 10.727 1 66.31 207 ARG B CA 1
ATOM 3333 C C . ARG B 1 207 ? 11.867 -23 11.898 1 66.31 207 ARG B C 1
ATOM 3335 O O . ARG B 1 207 ? 12.312 -21.875 11.703 1 66.31 207 ARG B O 1
ATOM 3342 N N . PRO B 1 208 ? 11.234 -23.375 13.023 1 59.69 208 PRO B N 1
ATOM 3343 C CA . PRO B 1 208 ? 11.648 -22.578 14.188 1 59.69 208 PRO B CA 1
ATOM 3344 C C . PRO B 1 208 ? 13.156 -22.344 14.227 1 59.69 208 PRO B C 1
ATOM 3346 O O . PRO B 1 208 ? 13.922 -23.156 13.703 1 59.69 208 PRO B O 1
ATOM 3349 N N . PRO B 1 209 ? 13.492 -21.094 14.336 1 51.69 209 PRO B N 1
ATOM 3350 C CA . PRO B 1 209 ? 14.938 -20.891 14.461 1 51.69 209 PRO B CA 1
ATOM 3351 C C . PRO B 1 209 ? 15.617 -21.984 15.266 1 51.69 209 PRO B C 1
ATOM 3353 O O . PRO B 1 209 ? 15.07 -22.469 16.266 1 51.69 209 PRO B O 1
ATOM 3356 N N . GLU B 1 210 ? 16.297 -22.922 14.648 1 50 210 GLU B N 1
ATOM 3357 C CA . GLU B 1 210 ? 17.094 -23.875 15.43 1 50 210 GLU B CA 1
ATOM 3358 C C . GLU B 1 210 ? 17.688 -23.203 16.656 1 50 210 GLU B C 1
ATOM 3360 O O . GLU B 1 210 ? 18.219 -22.094 16.578 1 50 210 GLU B O 1
ATOM 3365 N N . ALA B 1 211 ? 17.188 -23.469 17.812 1 47.22 211 ALA B N 1
ATOM 3366 C CA . ALA B 1 211 ? 17.891 -22.984 19 1 47.22 211 ALA B CA 1
ATOM 3367 C C . ALA B 1 211 ? 19.406 -23.047 18.797 1 47.22 211 ALA B C 1
ATOM 3369 O O . ALA B 1 211 ? 19.938 -24.047 18.312 1 47.22 211 ALA B O 1
ATOM 3370 N N . PRO B 1 212 ? 20 -21.938 18.688 1 45.22 212 PRO B N 1
ATOM 3371 C CA . PRO B 1 212 ? 21.453 -22.156 18.672 1 45.22 212 PRO B CA 1
ATOM 3372 C C . PRO B 1 212 ? 21.906 -23.188 19.688 1 45.22 212 PRO B C 1
ATOM 3374 O O . PRO B 1 212 ? 21.297 -23.297 20.766 1 45.22 212 PRO B O 1
ATOM 3377 N N . ASP B 1 213 ? 22.219 -24.344 19.359 1 37.69 213 ASP B N 1
ATOM 3378 C CA . ASP B 1 213 ? 22.844 -25.203 20.344 1 37.69 213 ASP B CA 1
ATOM 3379 C C . ASP B 1 213 ? 23.812 -24.422 21.219 1 37.69 213 ASP B C 1
ATOM 3381 O O . ASP B 1 213 ? 24.859 -23.969 20.75 1 37.69 213 ASP B O 1
ATOM 3385 N N . ALA B 1 214 ? 23.375 -23.734 22.156 1 46.56 214 ALA B N 1
ATOM 3386 C CA . ALA B 1 214 ? 24.156 -23.016 23.156 1 46.56 214 ALA B CA 1
ATOM 3387 C C . ALA B 1 214 ? 25.406 -23.812 23.547 1 46.56 214 ALA B C 1
ATOM 3389 O O . ALA B 1 214 ? 26.375 -23.25 24.062 1 46.56 214 ALA B O 1
ATOM 3390 N N . SER B 1 215 ? 25.203 -25.125 23.547 1 44.75 215 SER B N 1
ATOM 3391 C CA . SER B 1 215 ? 26.266 -26 24.047 1 44.75 215 SER B CA 1
ATOM 3392 C C . SER B 1 215 ? 27.5 -25.938 23.156 1 44.75 215 SER B C 1
ATOM 3394 O O . SER B 1 215 ? 28.625 -25.938 23.641 1 44.75 215 SER B O 1
ATOM 3396 N N . ASP B 1 216 ? 27.25 -25.891 21.828 1 44.75 216 ASP B N 1
ATOM 3397 C CA . ASP B 1 216 ? 28.438 -26.062 20.984 1 44.75 216 ASP B CA 1
ATOM 3398 C C . ASP B 1 216 ? 29.219 -24.75 20.891 1 44.75 216 ASP B C 1
ATOM 3400 O O . ASP B 1 216 ? 30.453 -24.781 20.812 1 44.75 216 ASP B O 1
ATOM 3404 N N . ARG B 1 217 ? 28.484 -23.578 20.797 1 40.22 217 ARG B N 1
ATOM 3405 C CA . ARG B 1 217 ? 29.219 -22.312 20.719 1 40.22 217 ARG B CA 1
ATOM 3406 C C . ARG B 1 217 ? 29.906 -22 22.031 1 40.22 217 ARG B C 1
ATOM 3408 O O . ARG B 1 217 ? 31.031 -21.469 22.031 1 40.22 217 ARG B O 1
ATOM 3415 N N . LEU B 1 218 ? 29.141 -22.203 23.125 1 41.78 218 LEU B N 1
ATOM 3416 C CA . LEU B 1 218 ? 29.797 -21.953 24.406 1 41.78 218 LEU B CA 1
ATOM 3417 C C . LEU B 1 218 ? 31 -22.875 24.578 1 41.78 218 LEU B C 1
ATOM 3419 O O . LEU B 1 218 ? 32.031 -22.453 25.094 1 41.78 218 LEU B O 1
ATOM 3423 N N . ARG B 1 219 ? 30.828 -24.125 24.109 1 43.72 219 ARG B N 1
ATOM 3424 C CA . ARG B 1 219 ? 31.906 -25.094 24.234 1 43.72 219 ARG B CA 1
ATOM 3425 C C . ARG B 1 219 ? 33.094 -24.703 23.359 1 43.72 219 ARG B C 1
ATOM 3427 O O . ARG B 1 219 ? 34.25 -24.875 23.766 1 43.72 219 ARG B O 1
ATOM 3434 N N . ALA B 1 220 ? 32.688 -24.234 22.109 1 44.78 220 ALA B N 1
ATOM 3435 C CA . ALA B 1 220 ? 33.75 -23.891 21.203 1 44.78 220 ALA B CA 1
ATOM 3436 C C . ALA B 1 220 ? 34.469 -22.625 21.641 1 44.78 220 ALA B C 1
ATOM 3438 O O . ALA B 1 220 ? 35.688 -22.484 21.453 1 44.78 220 ALA B O 1
ATOM 3439 N N . THR B 1 221 ? 33.656 -21.609 22.062 1 44.81 221 THR B N 1
ATOM 3440 C CA . THR B 1 221 ? 34.25 -20.359 22.531 1 44.81 221 THR B CA 1
ATOM 3441 C C . THR B 1 221 ? 35.062 -20.594 23.797 1 44.81 221 THR B C 1
ATOM 3443 O O . THR B 1 221 ? 36.094 -19.953 23.984 1 44.81 221 THR B O 1
ATOM 3446 N N . LEU B 1 222 ? 34.562 -21.578 24.594 1 44.38 222 LEU B N 1
ATOM 3447 C CA . LEU B 1 222 ? 35.281 -21.797 25.828 1 44.38 222 LEU B CA 1
ATOM 3448 C C . LEU B 1 222 ? 36.344 -22.875 25.641 1 44.38 222 LEU B C 1
ATOM 3450 O O . LEU B 1 222 ? 36.875 -23.406 26.609 1 44.38 222 LEU B O 1
ATOM 3454 N N . ALA B 1 223 ? 36.438 -23.328 24.359 1 45.78 223 ALA B N 1
ATOM 3455 C CA . ALA B 1 223 ? 37.531 -24.266 24.172 1 45.78 223 ALA B CA 1
ATOM 3456 C C . ALA B 1 223 ? 38.875 -23.625 24.469 1 45.78 223 ALA B C 1
ATOM 3458 O O . ALA B 1 223 ? 39.094 -22.469 24.094 1 45.78 223 ALA B O 1
ATOM 3459 N N . PRO B 1 224 ? 39.438 -24.016 25.516 1 41.19 224 PRO B N 1
ATOM 3460 C CA . PRO B 1 224 ? 40.719 -23.422 25.922 1 41.19 224 PRO B CA 1
ATOM 3461 C C . PRO B 1 224 ? 41.688 -23.219 24.75 1 41.19 224 PRO B C 1
ATOM 3463 O O . PRO B 1 224 ? 41.625 -23.969 23.766 1 41.19 224 PRO B O 1
ATOM 3466 N N . LEU B 1 225 ? 41.938 -22.016 24.375 1 40.78 225 LEU B N 1
ATOM 3467 C CA . LEU B 1 225 ? 43 -21.719 23.438 1 40.78 225 LEU B CA 1
ATOM 3468 C C . LEU B 1 225 ? 44.156 -22.719 23.578 1 40.78 225 LEU B C 1
ATOM 3470 O O . LEU B 1 225 ? 44.719 -23.172 22.578 1 40.78 225 LEU B O 1
ATOM 3474 N N . PHE B 1 226 ? 44.812 -22.516 24.812 1 35.84 226 PHE B N 1
ATOM 3475 C CA . PHE B 1 226 ? 46.156 -23.078 25.016 1 35.84 226 PHE B CA 1
ATOM 3476 C C . PHE B 1 226 ? 46.094 -24.594 25.188 1 35.84 226 PHE B C 1
ATOM 3478 O O . PHE B 1 226 ? 45.375 -25.078 26.078 1 35.84 226 PHE B O 1
ATOM 3485 N N . GLY B 1 227 ? 45.781 -25.328 24.156 1 32.84 227 GLY B N 1
ATOM 3486 C CA . GLY B 1 227 ? 46.375 -26.641 24.203 1 32.84 227 GLY B CA 1
ATOM 3487 C C . GLY B 1 227 ? 47.781 -26.656 24.828 1 32.84 227 GLY B C 1
ATOM 3488 O O . GLY B 1 227 ? 48.688 -25.984 24.328 1 32.84 227 GLY B O 1
ATOM 3489 N N . GLY B 1 228 ? 47.844 -26.484 26.266 1 26.28 228 GLY B N 1
ATOM 3490 C CA . GLY B 1 228 ? 49.031 -27.141 26.781 1 26.28 228 GLY B CA 1
ATOM 3491 C C . GLY B 1 228 ? 49.219 -28.562 26.297 1 26.28 228 GLY B C 1
ATOM 3492 O O . GLY B 1 228 ? 48.25 -29.188 25.828 1 26.28 228 GLY B O 1
#

Secondary structure (DSSP, 8-state):
-----HHHHHHHHHHHHHTT-S-TT-EE-HHHHHHHHT--HHHHHHHHHHHHHTTSEEEETTTEEEE----HHHHHHHHHHHHHHHHHHHH---S-HHHHHHHHHHHHHHHHHHHHHT-HHHHHHHHHHHHHHHHHHTT-HHHHHHHHHHHHHHHHHHHHTT----HHHHHHHHHHHHHHHHTT-HHHHHHHHHHHHHHHHHTS---------HHHHHHHHTS-S---/-----HHHHHHHHHHHHHTT-S-TT-EE-HHHHHHHHT--HHHHHHHHHHHHHTTSEEEETTTEEEE----HHHHHHHHHHHHHHHHHHHH---S-HHHHHHHHHHHHHHHHHHHHHT-HHHHHHHHHHHHHHHHHHTT-HHHHHHHHHHHHHHHHHHHHTT----HHHHHHHHHHHHHHHHTT-HHHHHHHHHHHHHHHHHTS---------HHHHHHHHTS-S---

Radius of gyration: 24.96 Å; Cα contacts (8 Å, |Δi|>4): 587; chains: 2; bounding box: 75×65×72 Å

Organism: Delftia acidovorans (strain DSM 14801 / SPH-1) (NCBI:txid398578)